Protein AF-0000000068831013 (afdb_homodimer)

Solvent-accessible surface area (backbone atoms only — not comparable to full-atom values): 20605 Å² total; per-residue (Å²): 135,84,78,77,73,76,76,76,79,76,69,78,77,66,58,75,92,45,46,72,70,74,62,56,80,63,68,77,68,45,76,40,86,40,34,40,36,39,38,31,43,48,71,79,37,81,75,42,73,43,89,50,93,79,41,22,42,30,34,41,30,43,29,66,25,42,36,36,45,38,85,78,47,40,35,32,33,47,61,70,19,39,34,55,31,40,29,36,31,76,77,42,89,83,55,27,48,25,29,40,41,37,34,44,36,38,35,35,38,77,84,71,47,60,34,39,37,38,37,39,35,33,36,42,53,52,53,72,50,48,51,40,46,59,49,42,49,38,87,84,55,82,71,81,69,66,54,54,83,62,40,45,33,42,31,43,37,41,39,42,51,84,52,81,46,83,77,52,34,62,45,51,75,42,44,26,43,29,28,43,38,76,56,60,54,27,43,35,33,41,30,20,34,62,82,135,83,78,78,72,78,76,76,78,76,69,78,74,66,57,74,91,47,46,71,70,76,62,55,79,64,69,79,69,42,78,40,86,41,33,38,35,40,37,31,45,48,70,79,36,81,75,42,71,42,89,50,93,80,42,22,43,30,33,42,29,43,30,66,25,41,36,35,45,38,86,78,48,39,37,32,34,46,60,71,19,37,35,53,32,39,29,37,31,76,78,41,90,84,56,28,49,26,28,40,41,36,34,44,36,38,35,36,36,78,86,72,47,60,34,39,38,39,36,39,36,34,37,42,53,52,54,73,49,48,52,40,47,58,48,40,49,37,88,85,56,82,72,82,68,66,55,54,82,62,40,46,32,42,32,43,35,41,37,43,52,86,51,81,46,83,77,51,34,62,45,51,74,42,44,27,44,28,28,42,38,76,56,58,56,27,43,36,33,43,32,20,36,63,82

Secondary structure (DSSP, 8-state):
---------------GGGHHHHHS--PPP-EEEEEEEEEEEPPPEEEEE-SSTT--EEEEEEEEEEEEEETTEEEEEEEEEEEEEEEPPTT-SSSTT-EEEEEEEEEEETTS-EEEEEEEEEEE--HHHHHHHHHHTSTT--SPPPPTTSSEEEEEEEEE----STTTGGGGG-EEEEEEEEETTEEEEEEEEE-/---------------GGGHHHHHS--PPP-EEEEEEEEEEEPPPEEEEE-SSTT--EEEEEEEEEEEEEETTEEEEEEEEEEEEEEEPPTT-SSSTT-EEEEEEEEEEETTS-EEEEEEEEEEE--HHHHHHHHHHTSTT--SPPPPTTSSEEEEEEEEE----STTTGGGGG-EEEEEEEEETTEEEEEEEEE-

Sequence (390 aa):
HHARHPRPRRIIRHSPAYKAALEIPIPVPRLTHSFRLVCDLEAVRSVGEGLHGDGGQFNWINFTGGHFEGSWGHGEIVAGGQDAQHIMPSTHPSFPLAAQLSTRYLLRTHDSHFIQVQTRGWRTGPPHILSALSSAAREGFEGEVPGPEEYKFRLCVEMETGSRSERYAWLNTSMWVGSGVRSGRQVIYDAYLIEHHARHPRPRRIIRHSPAYKAALEIPIPVPRLTHSFRLVCDLEAVRSVGEGLHGDGGQFNWINFTGGHFEGSWGHGEIVAGGQDAQHIMPSTHPSFPLAAQLSTRYLLRTHDSHFIQVQTRGWRTGPPHILSALSSAAREGFEGEVPGPEEYKFRLCVEMETGSRSERYAWLNTSMWVGSGVRSGRQVIYDAYLIE

pLDDT: mean 88.73, std 16.31, range [29.33, 98.88]

Radius of gyration: 22.78 Å; Cα contacts (8 Å, |Δi|>4): 949; chains: 2; bounding box: 80×64×56 Å

InterPro domains:
  IPR020915 Uncharacterised protein family UPF0311 [PTHR37315] (20-193)

Structure (mmCIF, N/CA/C/O backbone):
data_AF-0000000068831013-model_v1
#
loop_
_entity.id
_entity.type
_entity.pdbx_description
1 polymer 'FGENESH: predicted gene_15.169 protein'
#
loop_
_atom_site.group_PDB
_atom_site.id
_atom_site.type_symbol
_atom_site.label_atom_id
_atom_site.label_alt_id
_atom_site.label_comp_id
_atom_site.label_asym_id
_atom_site.label_entity_id
_atom_site.label_seq_id
_atom_site.pdbx_PDB_ins_code
_atom_site.Cartn_x
_atom_site.Cartn_y
_atom_site.Cartn_z
_atom_site.occupancy
_atom_site.B_iso_or_equiv
_atom_site.auth_seq_id
_atom_site.auth_comp_id
_atom_site.auth_asym_id
_atom_site.auth_atom_id
_atom_site.pdbx_PDB_model_num
ATOM 1 N N . HIS A 1 1 ? -47.094 6.172 -24.062 1 29.33 1 HIS A N 1
ATOM 2 C CA . HIS A 1 1 ? -45.719 6.535 -24.25 1 29.33 1 HIS A CA 1
ATOM 3 C C . HIS A 1 1 ? -45.188 7.398 -23.109 1 29.33 1 HIS A C 1
ATOM 5 O O . HIS A 1 1 ? -45.062 8.617 -23.25 1 29.33 1 HIS A O 1
ATOM 11 N N . HIS A 1 2 ? -45.5 6.996 -21.828 1 29.38 2 HIS A N 1
ATOM 12 C CA . HIS A 1 2 ? -45.188 7.777 -20.625 1 29.38 2 HIS A CA 1
ATOM 13 C C . HIS A 1 2 ? -43.688 7.875 -20.422 1 29.38 2 HIS A C 1
ATOM 15 O O . HIS A 1 2 ? -43 6.855 -20.328 1 29.38 2 HIS A O 1
ATOM 21 N N . ALA A 1 3 ? -43.031 8.992 -20.938 1 34.34 3 ALA A N 1
ATOM 22 C CA . ALA A 1 3 ? -41.656 9.414 -20.688 1 34.34 3 ALA A CA 1
ATOM 23 C C . ALA A 1 3 ? -41.312 9.352 -19.203 1 34.34 3 ALA A C 1
ATOM 25 O O . ALA A 1 3 ? -41.938 10.008 -18.391 1 34.34 3 ALA A O 1
ATOM 26 N N . ARG A 1 4 ? -40.719 8.117 -18.781 1 36.06 4 ARG A N 1
ATOM 27 C CA . ARG A 1 4 ? -40.25 7.945 -17.391 1 36.06 4 ARG A CA 1
ATOM 28 C C . ARG A 1 4 ? -39.344 9.086 -16.984 1 36.06 4 ARG A C 1
ATOM 30 O O . ARG A 1 4 ? -38.375 9.414 -17.688 1 36.06 4 ARG A O 1
ATOM 37 N N . HIS A 1 5 ? -39.781 10.062 -16.156 1 34.25 5 HIS A N 1
ATOM 38 C CA . HIS A 1 5 ? -39 11.172 -15.609 1 34.25 5 HIS A CA 1
ATOM 39 C C . HIS A 1 5 ? -37.75 10.664 -14.914 1 34.25 5 HIS A C 1
ATOM 41 O O . HIS A 1 5 ? -37.781 9.633 -14.234 1 34.25 5 HIS A O 1
ATOM 47 N N . PRO A 1 6 ? -36.531 10.945 -15.375 1 34.88 6 PRO A N 1
ATOM 48 C CA . PRO A 1 6 ? -35.312 10.523 -14.719 1 34.88 6 PRO A CA 1
ATOM 49 C C . PRO A 1 6 ? -35.281 10.859 -13.234 1 34.88 6 PRO A C 1
ATOM 51 O O . PRO A 1 6 ? -35.906 11.828 -12.805 1 34.88 6 PRO A O 1
ATOM 54 N N . ARG A 1 7 ? -35.344 9.836 -12.32 1 37.5 7 ARG A N 1
ATOM 55 C CA . ARG A 1 7 ? -35.281 10.07 -10.883 1 37.5 7 ARG A CA 1
ATOM 56 C C . ARG A 1 7 ? -34.25 11.133 -10.531 1 37.5 7 ARG A C 1
ATOM 58 O O . ARG A 1 7 ? -33.188 11.18 -11.125 1 37.5 7 ARG A O 1
ATOM 65 N N . PRO A 1 8 ? -34.594 12.172 -9.844 1 33.56 8 PRO A N 1
ATOM 66 C CA . PRO A 1 8 ? -33.688 13.25 -9.445 1 33.56 8 PRO A CA 1
ATOM 67 C C . PRO A 1 8 ? -32.406 12.727 -8.797 1 33.56 8 PRO A C 1
ATOM 69 O O . PRO A 1 8 ? -32.406 11.656 -8.18 1 33.56 8 PRO A O 1
ATOM 72 N N . ARG A 1 9 ? -31.234 13.07 -9.273 1 31.7 9 ARG A N 1
ATOM 73 C CA . ARG A 1 9 ? -29.906 12.867 -8.703 1 31.7 9 ARG A CA 1
ATOM 74 C C . ARG A 1 9 ? -29.891 13.211 -7.215 1 31.7 9 ARG A C 1
ATOM 76 O O . ARG A 1 9 ? -30.141 14.359 -6.836 1 31.7 9 ARG A O 1
ATOM 83 N N . ARG A 1 10 ? -30.328 12.297 -6.375 1 32.62 10 ARG A N 1
ATOM 84 C CA . ARG A 1 10 ? -30.188 1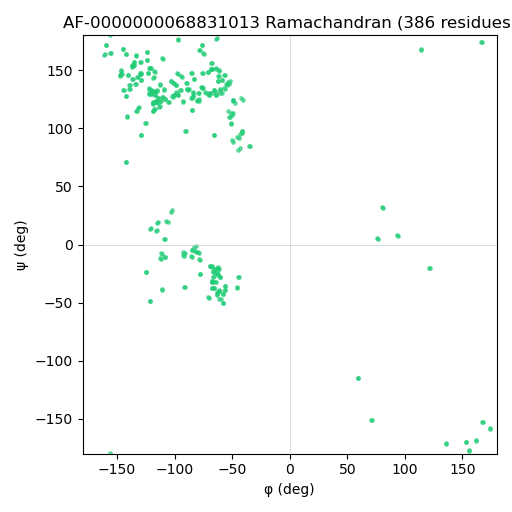2.602 -4.953 1 32.62 10 ARG A CA 1
ATOM 85 C C . ARG A 1 10 ? -28.844 13.242 -4.66 1 32.62 10 ARG A C 1
ATOM 87 O O . ARG A 1 10 ? -27.797 12.656 -4.949 1 32.62 10 ARG A O 1
ATOM 94 N N . ILE A 1 11 ? -28.734 14.477 -4.555 1 34.22 11 ILE A N 1
ATOM 95 C CA . ILE A 1 11 ? -27.594 15.281 -4.105 1 34.22 11 ILE A CA 1
ATOM 96 C C . ILE A 1 11 ? -26.969 14.641 -2.873 1 34.22 11 ILE A C 1
ATOM 98 O O . ILE A 1 11 ? -27.641 14.375 -1.881 1 34.22 11 ILE A O 1
ATOM 102 N N . ILE A 1 12 ? -25.953 13.844 -3.002 1 41.06 12 ILE A N 1
ATOM 103 C CA . ILE A 1 12 ? -25.156 13.461 -1.848 1 41.06 12 ILE A CA 1
ATOM 104 C C . ILE A 1 12 ? -25.062 14.633 -0.871 1 41.06 12 ILE A C 1
ATOM 106 O O . ILE A 1 12 ? -24.5 15.68 -1.196 1 41.06 12 ILE A O 1
ATOM 110 N N . ARG A 1 13 ? -25.984 14.805 -0.025 1 46.78 13 ARG A N 1
ATOM 111 C CA . ARG A 1 13 ? -25.953 15.859 0.981 1 46.78 13 ARG A CA 1
ATOM 112 C C . ARG A 1 13 ? -24.609 15.859 1.725 1 46.78 13 ARG A C 1
ATOM 114 O O . ARG A 1 13 ? -24.25 14.875 2.365 1 46.78 13 ARG A O 1
ATOM 121 N N . HIS A 1 14 ? -23.656 16.609 1.206 1 57.94 14 HIS A N 1
ATOM 122 C CA . HIS A 1 14 ? -22.438 16.938 1.928 1 57.94 14 HIS A CA 1
ATOM 123 C C . HIS A 1 14 ? -22.75 17.453 3.334 1 57.94 14 HIS A C 1
ATOM 125 O O . HIS A 1 14 ? -23.766 18.109 3.555 1 57.94 14 HIS A O 1
ATOM 131 N N . SER A 1 15 ? -22.156 16.75 4.289 1 66.88 15 SER A N 1
ATOM 132 C CA . SER A 1 15 ? -22.25 17.359 5.613 1 66.88 15 SER A CA 1
ATOM 133 C C . SER A 1 15 ? -21.781 18.812 5.586 1 66.88 15 SER A C 1
ATOM 135 O O . SER A 1 15 ? -20.641 19.094 5.18 1 66.88 15 SER A O 1
ATOM 137 N N . PRO A 1 16 ? -22.609 19.75 5.723 1 71.88 16 PRO A N 1
ATOM 138 C CA . PRO A 1 16 ? -22.234 21.172 5.672 1 71.88 16 PRO A CA 1
ATOM 139 C C . PRO A 1 16 ? -20.969 21.469 6.469 1 71.88 16 PRO A C 1
ATOM 141 O O . PRO A 1 16 ? -20.188 22.344 6.082 1 71.88 16 PRO A O 1
ATOM 144 N N . ALA A 1 17 ? -20.766 20.688 7.445 1 81.06 17 ALA A N 1
ATOM 145 C CA . ALA A 1 17 ? -19.641 20.953 8.344 1 81.06 17 ALA A CA 1
ATOM 146 C C . ALA A 1 17 ? -18.312 20.703 7.645 1 81.06 17 ALA A C 1
ATOM 148 O O . ALA A 1 17 ? -17.281 21.297 7.992 1 81.06 17 ALA A O 1
ATOM 149 N N . TYR A 1 18 ? -18.359 19.953 6.543 1 88.81 18 TYR A N 1
ATOM 150 C CA . TYR A 1 18 ? -17.109 19.547 5.918 1 88.81 18 TYR A CA 1
ATOM 151 C C . TYR A 1 18 ? -17.031 20.047 4.477 1 88.81 18 TYR A C 1
ATOM 153 O O . TYR A 1 18 ? -16.172 19.609 3.711 1 88.81 18 TYR A O 1
ATOM 161 N N . LYS A 1 19 ? -17.859 20.906 4.121 1 86.06 19 LYS A N 1
ATOM 162 C CA . LYS A 1 19 ? -17.969 21.344 2.73 1 86.06 19 LYS A CA 1
ATOM 163 C C . LYS A 1 19 ? -16.656 21.906 2.225 1 86.06 19 LYS A C 1
ATOM 165 O O . LYS A 1 19 ? -16.188 21.547 1.142 1 86.06 19 LYS A O 1
ATOM 170 N N . ALA A 1 20 ? -16.078 22.828 2.988 1 85.19 20 ALA A N 1
ATOM 171 C CA . ALA A 1 20 ? -14.828 23.453 2.572 1 85.19 20 ALA A CA 1
ATOM 172 C C . ALA A 1 20 ? -13.734 22.391 2.361 1 85.19 20 ALA A C 1
ATOM 174 O O . ALA A 1 20 ? -12.977 22.469 1.391 1 85.19 20 ALA A O 1
ATOM 175 N N . ALA A 1 21 ? -13.656 21.453 3.234 1 86.19 21 ALA A N 1
ATOM 176 C CA . ALA A 1 21 ? -12.656 20.391 3.156 1 86.19 21 ALA A CA 1
ATOM 177 C C . ALA A 1 21 ? -12.883 19.516 1.924 1 86.19 21 ALA A C 1
ATOM 179 O O . ALA A 1 21 ? -11.93 19.062 1.293 1 86.19 21 ALA A O 1
ATOM 180 N N . LEU A 1 22 ? -14.062 19.344 1.521 1 87.19 22 LEU A N 1
ATOM 181 C CA . LEU A 1 22 ? -14.406 18.469 0.416 1 87.19 22 LEU A CA 1
ATOM 182 C C . LEU A 1 22 ? -14.125 19.125 -0.926 1 87.19 22 LEU A C 1
ATOM 184 O O . LEU A 1 22 ? -14.117 18.469 -1.966 1 87.19 22 LEU A O 1
ATOM 188 N N . GLU A 1 23 ? -13.773 20.406 -0.874 1 88.19 23 GLU A N 1
ATOM 189 C CA . GLU A 1 23 ? -13.555 21.141 -2.119 1 88.19 23 GLU A CA 1
ATOM 190 C C . GLU A 1 23 ? -12.078 21.484 -2.307 1 88.19 23 GLU A C 1
ATOM 192 O O . GLU A 1 23 ? -11.695 22.031 -3.342 1 88.19 23 GLU A O 1
ATOM 197 N N . ILE A 1 24 ? -11.352 21.25 -1.35 1 89.44 24 ILE A N 1
ATOM 198 C CA . ILE A 1 24 ? -9.922 21.531 -1.454 1 89.44 24 ILE A CA 1
ATOM 199 C C . ILE A 1 24 ? -9.32 20.734 -2.602 1 89.44 24 ILE A C 1
ATOM 201 O O . ILE A 1 24 ? -9.57 19.531 -2.721 1 89.44 24 ILE A O 1
ATOM 205 N N . PRO A 1 25 ? -8.586 21.422 -3.451 1 93.06 25 PRO A N 1
ATOM 206 C CA . PRO A 1 25 ? -7.93 20.656 -4.516 1 93.06 25 PRO A CA 1
ATOM 207 C C . PRO A 1 25 ? -6.801 19.781 -3.996 1 93.06 25 PRO A C 1
ATOM 209 O O . PRO A 1 25 ? -5.938 20.25 -3.248 1 93.06 25 PRO A O 1
ATOM 212 N N . ILE A 1 26 ? -6.816 18.578 -4.332 1 96.06 26 ILE A N 1
ATOM 213 C CA . ILE A 1 26 ? -5.785 17.625 -3.955 1 96.06 26 ILE A CA 1
ATOM 214 C C . ILE A 1 26 ? -5.137 17.047 -5.207 1 96.06 26 ILE A C 1
ATOM 216 O O . ILE A 1 26 ? -5.836 16.609 -6.129 1 96.06 26 ILE A O 1
ATOM 220 N N . PRO A 1 27 ? -3.828 17.047 -5.297 1 96.81 27 PRO A N 1
ATOM 221 C CA . PRO A 1 27 ? -3.158 16.5 -6.477 1 96.81 27 PRO A CA 1
ATOM 222 C C . PRO A 1 27 ? -3.574 15.055 -6.766 1 96.81 27 PRO A C 1
ATOM 224 O O . PRO A 1 27 ? -3.697 14.25 -5.84 1 96.81 27 PRO A O 1
ATOM 227 N N . VAL A 1 28 ? -3.795 14.742 -8 1 97.62 28 VAL A N 1
ATOM 228 C CA . VAL A 1 28 ? -4.109 13.375 -8.414 1 97.62 28 VAL A CA 1
ATOM 229 C C . VAL A 1 28 ? -2.824 12.562 -8.516 1 97.62 28 VAL A C 1
ATOM 231 O O . VAL A 1 28 ? -1.893 12.945 -9.227 1 97.62 28 VAL A O 1
ATOM 234 N N . PRO A 1 29 ? -2.783 11.484 -7.805 1 98 29 PRO A N 1
ATOM 235 C CA . PRO A 1 29 ? -1.562 10.68 -7.918 1 98 29 PRO A CA 1
ATOM 236 C C . PRO A 1 29 ? -1.402 10.039 -9.297 1 98 29 PRO A C 1
ATOM 238 O O . PRO A 1 29 ? -2.396 9.742 -9.961 1 98 29 PRO A O 1
ATOM 241 N N . ARG A 1 30 ? -0.158 9.844 -9.656 1 97.5 30 ARG A N 1
ATOM 242 C CA . ARG A 1 30 ? 0.182 9.172 -10.906 1 97.5 30 ARG A CA 1
ATOM 243 C C . ARG A 1 30 ? 1.035 7.934 -10.648 1 97.5 30 ARG A C 1
ATOM 245 O O . ARG A 1 30 ? 1.743 7.859 -9.648 1 97.5 30 ARG A O 1
ATOM 252 N N . LEU A 1 31 ? 0.862 7.02 -11.578 1 98.38 31 LEU A N 1
ATOM 253 C CA . LEU A 1 31 ? 1.692 5.82 -11.555 1 98.38 31 LEU A CA 1
ATOM 254 C C . LEU A 1 31 ? 2.711 5.84 -12.695 1 98.38 31 LEU A C 1
ATOM 256 O O . LEU A 1 31 ? 2.342 5.996 -13.859 1 98.38 31 LEU A O 1
ATOM 260 N N . THR A 1 32 ? 3.969 5.691 -12.344 1 98.12 32 THR A N 1
ATOM 261 C CA . THR A 1 32 ? 5.035 5.621 -13.336 1 98.12 32 THR A CA 1
ATOM 262 C C . THR A 1 32 ? 5.812 4.316 -13.203 1 98.12 32 THR A C 1
ATOM 264 O O . THR A 1 32 ? 6.254 3.955 -12.109 1 98.12 32 THR A O 1
ATOM 267 N N . HIS A 1 33 ? 5.961 3.625 -14.367 1 98 33 HIS A N 1
ATOM 268 C CA . HIS A 1 33 ? 6.703 2.373 -14.305 1 98 33 HIS A CA 1
ATOM 269 C C . HIS A 1 33 ? 8.102 2.586 -13.719 1 98 33 HIS A C 1
ATOM 271 O O . HIS A 1 33 ? 8.805 3.51 -14.125 1 98 33 HIS A O 1
ATOM 277 N N . SER A 1 34 ? 8.445 1.737 -12.836 1 98.19 34 SER A N 1
ATOM 278 C CA . SER A 1 34 ? 9.695 1.907 -12.102 1 98.19 34 SER A CA 1
ATOM 279 C C . SER A 1 34 ? 10.609 0.705 -12.297 1 98.19 34 SER A C 1
ATOM 281 O O . SER A 1 34 ? 11.797 0.864 -12.602 1 98.19 34 SER A O 1
ATOM 283 N N . PHE A 1 35 ? 10.07 -0.491 -12.117 1 97.75 35 PHE A N 1
ATOM 284 C CA . PHE A 1 35 ? 10.891 -1.684 -12.305 1 97.75 35 PHE A CA 1
ATOM 285 C C . PHE A 1 35 ? 10.016 -2.912 -12.516 1 97.75 35 PHE A C 1
ATOM 287 O O . PHE A 1 35 ? 8.812 -2.877 -12.25 1 97.75 35 PHE A O 1
ATOM 294 N N . ARG A 1 36 ? 10.648 -3.969 -13.031 1 97.69 36 ARG A N 1
ATOM 295 C CA . ARG A 1 36 ? 10.094 -5.32 -13.102 1 97.69 36 ARG A CA 1
ATOM 296 C C . ARG A 1 36 ? 10.945 -6.297 -12.297 1 97.69 36 ARG A C 1
ATOM 298 O O . ARG A 1 36 ? 12.172 -6.207 -12.297 1 97.69 36 ARG A O 1
ATOM 305 N N . LEU A 1 37 ? 10.227 -7.168 -11.711 1 97.69 37 LEU A N 1
ATOM 306 C CA . LEU A 1 37 ? 10.883 -8.164 -10.867 1 97.69 37 LEU A CA 1
ATOM 307 C C . LEU A 1 37 ? 10.352 -9.562 -11.164 1 97.69 37 LEU A C 1
ATOM 309 O O . LEU A 1 37 ? 9.148 -9.742 -11.375 1 97.69 37 LEU A O 1
ATOM 313 N N . VAL A 1 38 ? 11.312 -10.539 -11.203 1 97.62 38 VAL A N 1
ATOM 314 C CA . VAL A 1 38 ? 10.992 -11.961 -11.289 1 97.62 38 VAL A CA 1
ATOM 315 C C . VAL A 1 38 ? 11.477 -12.672 -10.031 1 97.62 38 VAL A C 1
ATOM 317 O O . VAL A 1 38 ? 12.672 -12.641 -9.711 1 97.62 38 VAL A O 1
ATOM 320 N N . CYS A 1 39 ? 10.586 -13.312 -9.398 1 97.44 39 CYS A N 1
ATOM 321 C CA . CYS A 1 39 ? 10.898 -14.023 -8.164 1 97.44 39 CYS A CA 1
ATOM 322 C C . CYS A 1 39 ? 10.742 -15.523 -8.336 1 97.44 39 CYS A C 1
ATOM 324 O O . CYS A 1 39 ? 9.68 -16 -8.758 1 97.44 39 CYS A O 1
ATOM 326 N N . ASP A 1 40 ? 11.766 -16.266 -8.023 1 96.12 40 ASP A N 1
ATOM 327 C CA . ASP A 1 40 ? 11.734 -17.734 -8.047 1 96.12 40 ASP A CA 1
ATOM 328 C C . ASP A 1 40 ? 11.258 -18.297 -6.711 1 96.12 40 ASP A C 1
ATOM 330 O O . ASP A 1 40 ? 11.758 -17.906 -5.652 1 96.12 40 ASP A O 1
ATOM 334 N N . LEU A 1 41 ? 10.344 -19.234 -6.836 1 94.88 41 LEU A N 1
ATOM 335 C CA . LEU A 1 41 ? 9.672 -19.719 -5.637 1 94.88 41 LEU A CA 1
ATOM 336 C C . LEU A 1 41 ? 9.961 -21.188 -5.406 1 94.88 41 LEU A C 1
ATOM 338 O O . LEU A 1 41 ? 10.078 -21.969 -6.363 1 94.88 41 LEU A O 1
ATOM 342 N N . GLU A 1 42 ? 9.992 -21.578 -4.16 1 92.88 42 GLU A N 1
ATOM 343 C CA . GLU A 1 42 ? 9.852 -22.984 -3.791 1 92.88 42 GLU A CA 1
ATOM 344 C C . GLU A 1 42 ? 8.398 -23.438 -3.895 1 92.88 42 GLU A C 1
ATOM 346 O O . GLU A 1 42 ? 7.504 -22.625 -4.113 1 92.88 42 GLU A O 1
ATOM 351 N N . ALA A 1 43 ? 8.242 -24.734 -3.748 1 89.5 43 ALA A N 1
ATOM 352 C CA . ALA A 1 43 ? 6.887 -25.266 -3.684 1 89.5 43 ALA A CA 1
ATOM 353 C C . ALA A 1 43 ? 6.133 -24.703 -2.484 1 89.5 43 ALA A C 1
ATOM 355 O O . ALA A 1 43 ? 6.719 -24.453 -1.429 1 89.5 43 ALA A O 1
ATOM 356 N N . VAL A 1 44 ? 4.863 -24.578 -2.625 1 89.75 44 VAL A N 1
ATOM 357 C CA . VAL A 1 44 ? 4 -24.094 -1.561 1 89.75 44 VAL A CA 1
ATOM 358 C C . VAL A 1 44 ? 4.012 -25.062 -0.386 1 89.75 44 VAL A C 1
ATOM 360 O O . VAL A 1 44 ? 3.893 -26.281 -0.577 1 89.75 44 VAL A O 1
ATOM 363 N N . ARG A 1 45 ? 4.203 -24.547 0.736 1 90.5 45 ARG A N 1
ATOM 364 C CA . ARG A 1 45 ? 4.047 -25.312 1.969 1 90.5 45 ARG A CA 1
ATOM 365 C C . ARG A 1 45 ? 2.762 -24.922 2.693 1 90.5 45 ARG A C 1
ATOM 367 O O . ARG A 1 45 ? 2.6 -23.766 3.109 1 90.5 45 ARG A O 1
ATOM 374 N N . SER A 1 46 ? 1.968 -25.906 2.906 1 90.69 46 SER A N 1
ATOM 375 C CA . SER A 1 46 ? 0.734 -25.656 3.65 1 90.69 46 SER A CA 1
ATOM 376 C C . SER A 1 46 ? 1 -25.578 5.148 1 90.69 46 SER A C 1
ATOM 378 O O . SER A 1 46 ? 1.584 -26.5 5.734 1 90.69 46 SER A O 1
ATOM 380 N N . VAL A 1 47 ? 0.622 -24.531 5.812 1 89.5 47 VAL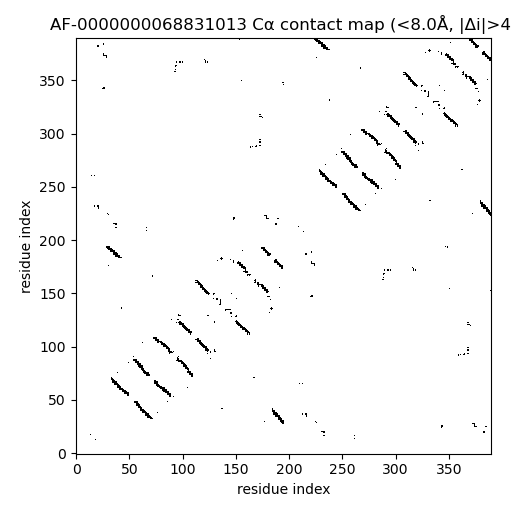 A N 1
ATOM 381 C CA . VAL A 1 47 ? 0.757 -24.359 7.258 1 89.5 47 VAL A CA 1
ATOM 382 C C . VAL A 1 47 ? -0.514 -24.844 7.953 1 89.5 47 VAL A C 1
ATOM 384 O O . VAL A 1 47 ? -0.454 -25.406 9.055 1 89.5 47 VAL A O 1
ATOM 387 N N . GLY A 1 48 ? -1.674 -24.625 7.355 1 88.19 48 GLY A N 1
ATOM 388 C CA . GLY A 1 48 ? -2.941 -25.078 7.898 1 88.19 48 GLY A CA 1
ATOM 389 C C . GLY A 1 48 ? -4.031 -24.031 7.84 1 88.19 48 GLY A C 1
ATOM 390 O O . GLY A 1 48 ? -3.896 -23.031 7.137 1 88.19 48 GLY A O 1
ATOM 391 N N . GLU A 1 49 ? -5.184 -24.344 8.508 1 83.25 49 GLU A N 1
ATOM 392 C CA . GLU A 1 49 ? -6.324 -23.438 8.516 1 83.25 49 GLU A CA 1
ATOM 393 C C . GLU A 1 49 ? -6.117 -22.312 9.523 1 83.25 49 GLU A C 1
ATOM 395 O O . GLU A 1 49 ? -5.594 -22.531 10.617 1 83.25 49 GLU A O 1
ATOM 400 N N . GLY A 1 50 ? -6.352 -21.141 9 1 70.94 50 GLY A N 1
ATOM 401 C CA . GLY A 1 50 ? -6.207 -19.969 9.859 1 70.94 50 GLY A CA 1
ATOM 402 C C . GLY A 1 50 ? -7.262 -19.891 10.945 1 70.94 50 GLY A C 1
ATOM 403 O O . GLY A 1 50 ? -8.312 -20.531 10.852 1 70.94 50 GLY A O 1
ATOM 404 N N . LEU A 1 51 ? -6.887 -19.188 11.969 1 65.19 51 LEU A N 1
ATOM 405 C CA . LEU A 1 51 ? -7.727 -18.984 13.148 1 65.19 51 LEU A CA 1
ATOM 406 C C . LEU A 1 51 ? -8.742 -17.875 12.914 1 65.19 51 LEU A C 1
ATOM 408 O O . LEU A 1 51 ? -9.625 -17.656 13.742 1 65.19 51 LEU A O 1
ATOM 412 N N . HIS A 1 52 ? -8.625 -17.328 11.727 1 65.94 52 HIS A N 1
ATOM 413 C CA . HIS A 1 52 ? -9.5 -16.172 11.508 1 65.94 52 HIS A CA 1
ATOM 414 C C . HIS A 1 52 ? -10.938 -16.625 11.25 1 65.94 52 HIS A C 1
ATOM 416 O O . HIS A 1 52 ? -11.18 -17.766 10.859 1 65.94 52 HIS A O 1
ATOM 422 N N . GLY A 1 53 ? -11.867 -15.867 11.648 1 64.25 53 GLY A N 1
ATOM 423 C CA . GLY A 1 53 ? -13.289 -16.172 11.57 1 64.25 53 GLY A CA 1
ATOM 424 C C . GLY A 1 53 ? -13.711 -16.734 10.227 1 64.25 53 GLY A C 1
ATOM 425 O O . GLY A 1 53 ? -14.57 -17.609 10.148 1 64.25 53 GLY A O 1
ATOM 426 N N . ASP A 1 54 ? -13.094 -16.188 9.156 1 66.94 54 ASP A N 1
ATOM 427 C CA . ASP A 1 54 ? -13.508 -16.672 7.844 1 66.94 54 ASP A CA 1
ATOM 428 C C . ASP A 1 54 ? -12.805 -17.969 7.492 1 66.94 54 ASP A C 1
ATOM 430 O O . ASP A 1 54 ? -13.164 -18.641 6.516 1 66.94 54 ASP A O 1
ATOM 434 N N . GLY A 1 55 ? -11.922 -18.312 8.352 1 81.31 55 GLY A N 1
ATOM 435 C CA . GLY A 1 55 ? -11.117 -19.469 8.008 1 81.31 55 GLY A CA 1
ATOM 436 C C . GLY A 1 55 ? -10.125 -19.219 6.898 1 81.31 55 GLY A C 1
ATOM 437 O O . GLY A 1 55 ? -9.508 -18.141 6.848 1 81.31 55 GLY A O 1
ATOM 438 N N . GLY A 1 56 ? -9.82 -20.203 6.195 1 86.69 56 GLY A N 1
ATOM 439 C CA . GLY A 1 56 ? -8.914 -20.078 5.066 1 86.69 56 GLY A CA 1
ATOM 440 C C . GLY A 1 56 ? -7.613 -20.828 5.258 1 86.69 56 GLY A C 1
ATOM 441 O O . GLY A 1 56 ? -7.359 -21.375 6.336 1 86.69 56 GLY A O 1
ATOM 442 N N . GLN A 1 57 ? -6.926 -20.938 4.23 1 91.19 57 GLN A N 1
ATOM 443 C CA . GLN A 1 57 ? -5.676 -21.688 4.191 1 91.19 57 GLN A CA 1
ATOM 444 C C . GLN A 1 57 ? -4.469 -20.75 4.238 1 91.19 57 GLN A C 1
ATOM 446 O O . GLN A 1 57 ? -4.379 -19.812 3.455 1 91.19 57 GLN A O 1
ATOM 451 N N . PHE A 1 58 ? -3.578 -21.078 5.203 1 92.44 58 PHE A N 1
ATOM 452 C CA . PHE A 1 58 ? -2.316 -20.344 5.254 1 92.44 58 PHE A CA 1
ATOM 453 C C . PHE A 1 58 ? -1.202 -21.141 4.586 1 92.44 58 PHE A C 1
ATOM 455 O O . PHE A 1 58 ? -1.047 -22.328 4.84 1 92.44 58 PHE A O 1
ATOM 462 N N . ASN A 1 59 ? -0.516 -20.438 3.725 1 92.06 59 ASN A N 1
ATOM 463 C CA . ASN A 1 59 ? 0.619 -21.031 3.023 1 92.06 59 ASN A CA 1
ATOM 464 C C . ASN A 1 59 ? 1.897 -20.234 3.252 1 92.06 59 ASN A C 1
ATOM 466 O O . ASN A 1 59 ? 1.844 -19.016 3.469 1 92.06 59 ASN A O 1
ATOM 470 N N . TRP A 1 60 ? 2.961 -20.969 3.268 1 93.62 60 TRP A N 1
ATOM 471 C CA . TRP A 1 60 ? 4.297 -20.391 3.322 1 93.62 60 TRP A CA 1
ATOM 472 C C . TRP A 1 60 ? 5.09 -20.734 2.064 1 93.62 60 TRP A C 1
ATOM 474 O O . TRP A 1 60 ? 5.168 -21.891 1.666 1 93.62 60 TRP A O 1
ATOM 484 N N . ILE A 1 61 ? 5.672 -19.75 1.403 1 94.12 61 ILE A N 1
ATOM 485 C CA . ILE A 1 61 ? 6.426 -19.953 0.171 1 94.12 61 ILE A CA 1
ATOM 486 C C . ILE A 1 61 ? 7.781 -19.25 0.273 1 94.12 61 ILE A C 1
ATOM 488 O O . ILE A 1 61 ? 7.852 -18.031 0.341 1 94.12 61 ILE A O 1
ATOM 492 N N . ASN A 1 62 ? 8.82 -20 0.2 1 95.94 62 ASN A N 1
ATOM 493 C CA . ASN A 1 62 ? 10.172 -19.438 0.234 1 95.94 62 ASN A CA 1
ATOM 494 C C . ASN A 1 62 ? 10.609 -18.953 -1.146 1 95.94 62 ASN A C 1
ATOM 496 O O . ASN A 1 62 ? 10.328 -19.609 -2.154 1 95.94 62 ASN A O 1
ATOM 500 N N . PHE A 1 63 ? 11.289 -17.906 -1.113 1 96.62 63 PHE A N 1
ATOM 501 C CA . PHE A 1 63 ? 11.93 -17.438 -2.334 1 96.62 63 PHE A CA 1
ATOM 502 C C . PHE A 1 63 ? 13.328 -18.016 -2.471 1 96.62 63 PHE A C 1
ATOM 504 O O . PHE A 1 63 ? 14.086 -18.062 -1.501 1 96.62 63 PHE A O 1
ATOM 511 N N . THR A 1 64 ? 13.742 -18.422 -3.65 1 97 64 THR A N 1
ATOM 512 C CA . THR A 1 64 ? 15.039 -19.062 -3.865 1 97 64 THR A CA 1
ATOM 513 C C . THR A 1 64 ? 15.953 -18.156 -4.688 1 97 64 THR A C 1
ATOM 515 O O . THR A 1 64 ? 17.141 -18.438 -4.828 1 97 64 THR A O 1
ATOM 518 N N . GLY A 1 65 ? 15.461 -17.172 -5.25 1 97.25 65 GLY A N 1
ATOM 519 C CA . GLY A 1 65 ? 16.203 -16.25 -6.086 1 97.25 65 GLY A CA 1
ATOM 520 C C . GLY A 1 65 ? 15.32 -15.414 -6.988 1 97.25 65 GLY A C 1
ATOM 521 O O . GLY A 1 65 ? 14.109 -15.328 -6.777 1 97.25 65 GLY A O 1
ATOM 522 N N . GLY A 1 66 ? 16 -14.727 -7.938 1 97.38 66 GLY A N 1
ATOM 523 C CA . GLY A 1 66 ? 15.297 -13.898 -8.898 1 97.38 66 GLY A CA 1
ATOM 524 C C . GLY A 1 66 ? 16.141 -12.75 -9.438 1 97.38 66 GLY A C 1
ATOM 525 O O . GLY A 1 66 ? 17.359 -12.719 -9.227 1 97.38 66 GLY A O 1
ATOM 526 N N . HIS A 1 67 ? 15.359 -11.969 -10.109 1 97.62 67 HIS A N 1
ATOM 527 C CA . HIS A 1 67 ? 15.992 -10.859 -10.812 1 97.62 67 HIS A CA 1
ATOM 528 C C . HIS A 1 67 ? 15.078 -9.641 -10.859 1 97.62 67 HIS A C 1
ATOM 530 O O . HIS A 1 67 ? 13.859 -9.773 -10.883 1 97.62 67 HIS A O 1
ATOM 536 N N . PHE A 1 68 ? 15.695 -8.477 -10.789 1 98 68 PHE A N 1
ATOM 537 C CA . PHE A 1 68 ? 14.922 -7.266 -11.039 1 98 68 PHE A CA 1
ATOM 538 C C . PHE A 1 68 ? 15.695 -6.301 -11.938 1 98 68 PHE A C 1
ATOM 540 O O . PHE A 1 68 ? 16.938 -6.301 -11.93 1 98 68 PHE A O 1
ATOM 547 N N . GLU A 1 69 ? 14.961 -5.488 -12.641 1 96.5 69 GLU A N 1
ATOM 548 C CA . GLU A 1 69 ? 15.477 -4.414 -13.484 1 96.5 69 GLU A CA 1
ATOM 549 C C . GLU A 1 69 ? 14.555 -3.201 -13.469 1 96.5 69 GLU A C 1
ATOM 551 O O . GLU A 1 69 ? 13.344 -3.336 -13.633 1 96.5 69 GLU A O 1
ATOM 556 N N . GLY A 1 70 ? 15.172 -2.045 -13.297 1 94.06 70 GLY A N 1
ATOM 557 C CA . GLY A 1 70 ? 14.391 -0.82 -13.273 1 94.06 70 GLY A CA 1
ATOM 558 C C . GLY A 1 70 ? 15.195 0.411 -13.641 1 94.06 70 GLY A C 1
ATOM 559 O O . GLY A 1 70 ? 16.375 0.308 -13.969 1 94.06 70 GLY A O 1
ATOM 560 N N . SER A 1 71 ? 14.547 1.562 -13.633 1 91.81 71 SER A N 1
ATOM 561 C CA . SER A 1 71 ? 15.141 2.84 -14.016 1 91.81 71 SER A CA 1
ATOM 562 C C . SER A 1 71 ? 16.25 3.248 -13.047 1 91.81 71 SER A C 1
ATOM 564 O O . SER A 1 71 ? 17.172 3.971 -13.422 1 91.81 71 SER A O 1
ATOM 566 N N . TRP A 1 72 ? 16.234 2.715 -11.875 1 94.88 72 TRP A N 1
ATOM 567 C CA . TRP A 1 72 ? 17.156 3.17 -10.844 1 94.88 72 TRP A CA 1
ATOM 568 C C . TRP A 1 72 ? 18.234 2.121 -10.578 1 94.88 72 TRP A C 1
ATOM 570 O O . TRP A 1 72 ? 19.188 2.379 -9.852 1 94.88 72 TRP A O 1
ATOM 580 N N . GLY A 1 73 ? 17.984 0.883 -11.172 1 94.75 73 GLY A N 1
ATOM 581 C CA . GLY A 1 73 ? 18.969 -0.158 -10.93 1 94.75 73 GLY A CA 1
ATOM 582 C C . GLY A 1 73 ? 18.484 -1.541 -11.32 1 94.75 73 GLY A C 1
ATOM 583 O O . GLY A 1 73 ? 17.344 -1.702 -11.773 1 94.75 73 GLY A O 1
ATOM 584 N N . HIS A 1 74 ? 19.453 -2.516 -11.203 1 97.12 74 HIS A N 1
ATOM 585 C CA . HIS A 1 74 ? 19.172 -3.928 -11.438 1 97.12 74 HIS A CA 1
ATOM 586 C C . HIS A 1 74 ? 19.938 -4.812 -10.461 1 97.12 74 HIS A C 1
ATOM 588 O O . HIS A 1 74 ? 20.828 -4.336 -9.75 1 97.12 74 HIS A O 1
ATOM 594 N N . GLY A 1 75 ? 19.484 -6.035 -10.406 1 97.62 75 GLY A N 1
ATOM 595 C CA . GLY A 1 75 ? 20.141 -6.961 -9.508 1 97.62 75 GLY A CA 1
ATOM 596 C C . GLY A 1 75 ? 19.359 -8.242 -9.289 1 97.62 75 GLY A C 1
ATOM 597 O O . GLY A 1 75 ? 18.703 -8.734 -10.203 1 97.62 75 GLY A O 1
ATOM 598 N N . GLU A 1 76 ? 19.625 -8.789 -8.117 1 97.94 76 GLU A N 1
ATOM 599 C CA . GLU A 1 76 ? 19.031 -10.102 -7.852 1 97.94 76 GLU A CA 1
ATOM 600 C C . GLU A 1 76 ? 18.203 -10.078 -6.574 1 97.94 76 GLU A C 1
ATOM 602 O O . GLU A 1 76 ? 18.312 -9.164 -5.762 1 97.94 76 GLU A O 1
ATOM 607 N N . ILE A 1 77 ? 17.297 -11.039 -6.473 1 98.06 77 ILE A N 1
ATOM 608 C CA . ILE A 1 77 ? 16.672 -11.375 -5.203 1 98.06 77 ILE A CA 1
ATOM 609 C C . ILE A 1 77 ? 17.547 -12.359 -4.43 1 98.06 77 ILE A C 1
ATOM 611 O O . ILE A 1 77 ? 17.906 -13.414 -4.953 1 98.06 77 ILE A O 1
ATOM 615 N N . VAL A 1 78 ? 17.859 -12.031 -3.232 1 97.75 78 VAL A N 1
ATOM 616 C CA . VAL A 1 78 ? 18.625 -12.914 -2.359 1 97.75 78 VAL A CA 1
ATOM 617 C C . VAL A 1 78 ? 17.734 -14.016 -1.818 1 97.75 78 VAL A C 1
ATOM 619 O O . VAL A 1 78 ? 16.625 -13.75 -1.355 1 97.75 78 VAL A O 1
ATOM 622 N N . ALA A 1 79 ? 18.234 -15.195 -1.838 1 96.94 79 ALA A N 1
ATOM 623 C CA . ALA A 1 79 ? 17.438 -16.312 -1.315 1 96.94 79 ALA A CA 1
ATOM 624 C C . ALA A 1 79 ? 17.125 -16.109 0.162 1 96.94 79 ALA A C 1
ATOM 626 O O . ALA A 1 79 ? 17.938 -15.586 0.918 1 96.94 79 ALA A O 1
ATOM 627 N N . GLY A 1 80 ? 15.883 -16.578 0.5 1 94.94 80 GLY A N 1
ATOM 628 C CA . GLY A 1 80 ? 15.547 -16.562 1.916 1 94.94 80 GLY A CA 1
ATOM 629 C C . GLY A 1 80 ? 14.305 -15.75 2.223 1 94.94 80 GLY A C 1
ATOM 630 O O . GLY A 1 80 ? 13.711 -15.891 3.293 1 94.94 80 GLY A O 1
ATOM 631 N N . GLY A 1 81 ? 13.844 -14.828 1.396 1 96.25 81 GLY A N 1
ATOM 632 C CA . GLY A 1 81 ? 12.562 -14.164 1.582 1 96.25 81 GLY A CA 1
ATOM 633 C C . GLY A 1 81 ? 11.383 -15.109 1.5 1 96.25 81 GLY A C 1
ATOM 634 O O . GLY A 1 81 ? 11.555 -16.312 1.254 1 96.25 81 GLY A O 1
ATOM 635 N N . GLN A 1 82 ? 10.195 -14.5 1.731 1 96.56 82 GLN A N 1
ATOM 636 C CA . GLN A 1 82 ? 9.047 -15.398 1.763 1 96.56 82 GLN A CA 1
ATOM 637 C C . GLN A 1 82 ? 7.758 -14.656 1.437 1 96.56 82 GLN A C 1
ATOM 639 O O . GLN A 1 82 ? 7.73 -13.422 1.442 1 96.56 82 GLN A O 1
ATOM 644 N N . ASP A 1 83 ? 6.77 -15.445 1.144 1 96.81 83 ASP A N 1
ATOM 645 C CA . ASP A 1 83 ? 5.367 -15.039 1.081 1 96.81 83 ASP A CA 1
ATOM 646 C C . ASP A 1 83 ? 4.535 -15.781 2.127 1 96.81 83 ASP A C 1
ATOM 648 O O . ASP A 1 83 ? 4.457 -17.016 2.107 1 96.81 83 ASP A O 1
ATOM 652 N N . ALA A 1 84 ? 3.998 -15.023 3.041 1 95.44 84 ALA A N 1
ATOM 653 C CA . ALA A 1 84 ? 2.963 -15.547 3.93 1 95.44 84 ALA A CA 1
ATOM 654 C C . ALA A 1 84 ? 1.572 -15.328 3.336 1 95.44 84 ALA A C 1
ATOM 656 O O . ALA A 1 84 ? 0.959 -14.281 3.543 1 95.44 84 ALA A O 1
ATOM 657 N N . GLN A 1 85 ? 1.079 -16.359 2.723 1 94.19 85 GLN A N 1
ATOM 658 C CA . GLN A 1 85 ? -0.139 -16.266 1.927 1 94.19 85 GLN A CA 1
ATOM 659 C C . GLN A 1 85 ? -1.35 -16.75 2.713 1 94.19 85 GLN A C 1
ATOM 661 O O . GLN A 1 85 ? -1.263 -17.75 3.434 1 94.19 85 GLN A O 1
ATOM 666 N N . HIS A 1 86 ? -2.426 -16.031 2.605 1 94.75 86 HIS A N 1
ATOM 667 C CA . HIS A 1 86 ? -3.711 -16.438 3.15 1 94.75 86 HIS A CA 1
ATOM 668 C C . HIS A 1 86 ? -4.758 -16.578 2.049 1 94.75 86 HIS A C 1
ATOM 670 O O . HIS A 1 86 ? -5.148 -15.594 1.428 1 94.75 86 HIS A O 1
ATOM 676 N N . ILE A 1 87 ? -5.242 -17.781 1.82 1 94.44 87 ILE A N 1
ATOM 677 C CA . ILE A 1 87 ? -6.246 -18.047 0.795 1 94.44 87 ILE A CA 1
ATOM 678 C C . ILE A 1 87 ? -7.625 -18.172 1.439 1 94.44 87 ILE A C 1
ATOM 680 O O . ILE A 1 87 ? -7.824 -18.969 2.348 1 94.44 87 ILE A O 1
ATOM 684 N N . MET A 1 88 ? -8.562 -17.469 0.953 1 93.56 88 MET A N 1
ATOM 685 C CA . MET A 1 88 ? -9.93 -17.531 1.457 1 93.56 88 MET A CA 1
ATOM 686 C C . MET A 1 88 ? -10.555 -18.891 1.121 1 93.56 88 MET A C 1
ATOM 688 O O . MET A 1 88 ? -10.219 -19.5 0.107 1 93.56 88 MET A O 1
ATOM 692 N N . PRO A 1 89 ? -11.461 -19.297 1.966 1 92.25 89 PRO A N 1
ATOM 693 C CA . PRO A 1 89 ? -12.109 -20.578 1.67 1 92.25 89 PRO A CA 1
ATOM 694 C C . PRO A 1 89 ? -12.914 -20.547 0.372 1 92.25 89 PRO A C 1
ATOM 696 O O . PRO A 1 89 ? -13.453 -19.5 -0 1 92.25 89 PRO A O 1
ATOM 699 N N . SER A 1 90 ? -12.992 -21.703 -0.224 1 92 90 SER A N 1
ATOM 700 C CA . SER A 1 90 ? -13.766 -21.812 -1.456 1 92 90 SER A CA 1
ATOM 701 C C . SER A 1 90 ? -15.234 -21.5 -1.219 1 92 90 SER A C 1
ATOM 703 O O . SER A 1 90 ? -15.953 -21.125 -2.15 1 92 90 SER A O 1
ATOM 705 N N . THR A 1 91 ? -15.656 -21.578 -0.004 1 90.81 91 THR A N 1
ATOM 706 C CA . THR A 1 91 ? -17.062 -21.391 0.358 1 90.81 91 THR A CA 1
ATOM 707 C C . THR A 1 91 ? -17.312 -19.922 0.721 1 90.81 91 THR A C 1
ATOM 709 O O . THR A 1 91 ? -18.438 -19.562 1.057 1 90.81 91 THR A O 1
ATOM 712 N N . HIS A 1 92 ? -16.25 -19.188 0.774 1 90.81 92 HIS A N 1
ATOM 713 C CA . HIS A 1 92 ? -16.469 -17.797 1.128 1 90.81 92 HIS A CA 1
ATOM 714 C C . HIS A 1 92 ? -17.531 -17.156 0.229 1 90.81 92 HIS A C 1
ATOM 716 O O . HIS A 1 92 ? -17.484 -17.312 -0.994 1 90.81 92 HIS A O 1
ATOM 722 N N . PRO A 1 93 ? -18.375 -16.406 0.745 1 88.44 93 PRO A N 1
ATOM 723 C CA . PRO A 1 93 ? -19.531 -15.961 -0.034 1 88.44 93 PRO A CA 1
ATOM 724 C C . PRO A 1 93 ? -19.203 -14.844 -1.013 1 88.44 93 PRO A C 1
ATOM 726 O O . PRO A 1 93 ? -19.859 -14.688 -2.039 1 88.44 93 PRO A O 1
ATOM 729 N N . SER A 1 94 ? -18.219 -14.086 -0.765 1 90.44 94 SER A N 1
ATOM 730 C CA . SER A 1 94 ? -18 -12.875 -1.559 1 90.44 94 SER A CA 1
ATOM 731 C C . SER A 1 94 ? -16.75 -13.008 -2.432 1 90.44 94 SER A C 1
ATOM 733 O O . SER A 1 94 ? -16.719 -12.508 -3.557 1 90.44 94 SER A O 1
ATOM 735 N N . PHE A 1 95 ? -15.719 -13.625 -1.934 1 92.12 95 PHE A N 1
ATOM 736 C CA . PHE A 1 95 ? -14.484 -13.742 -2.693 1 92.12 95 PHE A CA 1
ATOM 737 C C . PHE A 1 95 ? -13.828 -15.102 -2.463 1 92.12 95 PHE A C 1
ATOM 739 O O . PHE A 1 95 ? -12.719 -15.18 -1.94 1 92.12 95 PHE A O 1
ATOM 746 N N . PRO A 1 96 ? -14.461 -16.125 -3.012 1 94.12 96 PRO A N 1
ATOM 747 C CA . PRO A 1 96 ? -13.883 -17.453 -2.855 1 94.12 96 PRO A CA 1
ATOM 748 C C . PRO A 1 96 ? -12.523 -17.594 -3.535 1 94.12 96 PRO A C 1
ATOM 750 O O . PRO A 1 96 ? -12.352 -17.172 -4.68 1 94.12 96 PRO A O 1
ATOM 753 N N . LEU A 1 97 ? -11.539 -18.094 -2.756 1 95 97 LEU A N 1
ATOM 754 C CA . LEU A 1 97 ? -10.203 -18.484 -3.205 1 95 97 LEU A CA 1
ATOM 755 C C . LEU A 1 97 ? -9.328 -17.266 -3.439 1 95 97 LEU A C 1
ATOM 757 O O . LEU A 1 97 ? -8.195 -17.391 -3.906 1 95 97 LEU A O 1
ATOM 761 N N . ALA A 1 98 ? -9.836 -16.109 -3.119 1 96.25 98 ALA A N 1
ATOM 762 C CA . ALA A 1 98 ? -8.953 -14.938 -3.115 1 96.25 98 ALA A CA 1
ATOM 763 C C . ALA A 1 98 ? -7.758 -15.156 -2.188 1 96.25 98 ALA A C 1
ATOM 765 O O . ALA A 1 98 ? -7.887 -15.797 -1.143 1 96.25 98 ALA A O 1
ATOM 766 N N . ALA A 1 99 ? -6.637 -14.602 -2.594 1 96 99 ALA A N 1
ATOM 767 C CA . ALA A 1 99 ? -5.418 -14.773 -1.803 1 96 99 ALA A CA 1
ATOM 768 C C . ALA A 1 99 ? -4.887 -13.43 -1.318 1 96 99 ALA A C 1
ATOM 770 O O . ALA A 1 99 ? -4.652 -12.523 -2.121 1 96 99 ALA A O 1
ATOM 771 N N . GLN A 1 100 ? -4.77 -13.305 -0.07 1 96.56 100 GLN A N 1
ATOM 772 C CA . GLN A 1 100 ? -3.992 -12.203 0.482 1 96.56 100 GLN A CA 1
ATOM 773 C C . GLN A 1 100 ? -2.504 -12.539 0.52 1 96.56 100 GLN A C 1
ATOM 775 O O . GLN A 1 100 ? -2.115 -13.594 1.033 1 96.56 100 GLN A O 1
ATOM 780 N N . LEU A 1 101 ? -1.749 -11.633 0.023 1 97.44 101 LEU A N 1
ATOM 781 C CA . LEU A 1 101 ? -0.309 -11.844 -0.079 1 97.44 101 LEU A CA 1
ATOM 782 C C . LEU A 1 101 ? 0.448 -10.906 0.851 1 97.44 101 LEU A C 1
ATOM 784 O O . LEU A 1 101 ? 0.093 -9.727 0.975 1 97.44 101 LEU A O 1
ATOM 788 N N . SER A 1 102 ? 1.423 -11.414 1.499 1 97.81 102 SER A N 1
ATOM 789 C CA . SER A 1 102 ? 2.334 -10.664 2.354 1 97.81 102 SER A CA 1
ATOM 790 C C . SER A 1 102 ? 3.766 -11.172 2.221 1 97.81 102 SER A C 1
ATOM 792 O O . SER A 1 102 ? 4.086 -12.266 2.689 1 97.81 102 SER A O 1
ATOM 794 N N . THR A 1 103 ? 4.637 -10.383 1.608 1 98.44 103 THR A N 1
ATOM 795 C CA . THR A 1 103 ? 5.996 -10.844 1.341 1 98.44 103 THR A CA 1
ATOM 796 C C . THR A 1 103 ? 7.02 -9.938 2.016 1 98.44 103 THR A C 1
ATOM 798 O O . THR A 1 103 ? 6.746 -8.766 2.266 1 98.44 103 THR A O 1
ATOM 801 N N . ARG A 1 104 ? 8.109 -10.508 2.328 1 98.5 104 ARG A N 1
ATOM 802 C CA . ARG A 1 104 ? 9.32 -9.82 2.754 1 98.5 104 ARG A CA 1
ATOM 803 C C . ARG A 1 104 ? 10.57 -10.492 2.189 1 98.5 104 ARG A C 1
ATOM 805 O O . ARG A 1 104 ? 10.766 -11.695 2.369 1 98.5 104 ARG A O 1
ATOM 812 N N . TYR A 1 105 ? 11.406 -9.672 1.547 1 98.56 105 TYR A N 1
ATOM 813 C CA . TYR A 1 105 ? 12.578 -10.25 0.901 1 98.56 105 TYR A CA 1
ATOM 814 C C . TYR A 1 105 ? 13.648 -9.188 0.666 1 98.56 105 TYR A C 1
ATOM 816 O O . TYR A 1 105 ? 13.43 -8 0.934 1 98.56 105 TYR A O 1
ATOM 824 N N . LEU A 1 106 ? 14.789 -9.688 0.242 1 98.5 106 LEU A N 1
ATOM 825 C CA . LEU A 1 106 ? 15.953 -8.82 0.079 1 98.5 106 LEU A CA 1
ATOM 826 C C . LEU A 1 106 ? 16.406 -8.789 -1.377 1 98.5 106 LEU A C 1
ATOM 828 O O . LEU A 1 106 ? 16.5 -9.836 -2.023 1 98.5 106 LEU A O 1
ATOM 832 N N . LEU A 1 107 ? 16.625 -7.578 -1.863 1 98.31 107 LEU A N 1
ATOM 833 C CA . LEU A 1 107 ? 17.312 -7.383 -3.131 1 98.31 107 LEU A CA 1
ATOM 834 C C . LEU A 1 107 ? 18.781 -7.074 -2.902 1 98.31 107 LEU A C 1
ATOM 836 O O . LEU A 1 107 ? 19.141 -6.457 -1.897 1 98.31 107 LEU A O 1
ATOM 840 N N . ARG A 1 108 ? 19.609 -7.5 -3.799 1 98 108 ARG A N 1
ATOM 841 C CA . ARG A 1 108 ? 20.984 -7.035 -3.922 1 98 108 ARG A CA 1
ATOM 842 C C . ARG A 1 108 ? 21.219 -6.383 -5.281 1 98 108 ARG A C 1
ATOM 844 O O . ARG A 1 108 ? 21.047 -7.027 -6.32 1 98 108 ARG A O 1
ATOM 851 N N . THR A 1 109 ? 21.625 -5.117 -5.266 1 97.62 109 THR A N 1
ATOM 852 C CA . THR A 1 109 ? 21.844 -4.387 -6.512 1 97.62 109 THR A CA 1
ATOM 853 C C . THR A 1 109 ? 23.172 -4.789 -7.148 1 97.62 109 THR A C 1
ATOM 855 O O . THR A 1 109 ? 24.016 -5.398 -6.492 1 97.62 109 THR A O 1
ATOM 858 N N . HIS A 1 110 ? 23.344 -4.375 -8.422 1 96.56 110 HIS A N 1
ATOM 859 C CA . HIS A 1 110 ? 24.547 -4.68 -9.188 1 96.56 110 HIS A CA 1
ATOM 860 C C . HIS A 1 110 ? 25.781 -4.07 -8.547 1 96.56 110 HIS A C 1
ATOM 862 O O . HIS A 1 110 ? 26.906 -4.547 -8.766 1 96.56 110 HIS A O 1
ATOM 868 N N . ASP A 1 111 ? 25.594 -3.057 -7.848 1 96.38 111 ASP A N 1
ATOM 869 C CA . ASP A 1 111 ? 26.688 -2.381 -7.176 1 96.38 111 ASP A CA 1
ATOM 870 C C . ASP A 1 111 ? 26.672 -2.648 -5.672 1 96.38 111 ASP A C 1
ATOM 872 O O . ASP A 1 111 ? 27.125 -1.816 -4.883 1 96.38 111 ASP A O 1
ATOM 876 N N . SER A 1 112 ? 26.016 -3.656 -5.227 1 96.06 112 SER A N 1
ATOM 877 C CA . SER A 1 112 ? 26.172 -4.371 -3.967 1 96.06 112 SER A CA 1
ATOM 878 C C . SER A 1 112 ? 25.469 -3.643 -2.826 1 96.06 112 SER A C 1
ATOM 880 O O . SER A 1 112 ? 25.938 -3.668 -1.686 1 96.06 112 SER A O 1
ATOM 882 N N . HIS A 1 113 ? 24.422 -2.977 -3.059 1 97.44 113 HIS A N 1
ATOM 883 C CA . HIS A 1 113 ? 23.547 -2.475 -2.008 1 97.44 113 HIS A CA 1
ATOM 884 C C . HIS A 1 113 ? 22.391 -3.439 -1.747 1 97.44 113 HIS A C 1
ATOM 886 O O . HIS A 1 113 ? 21.859 -4.047 -2.68 1 97.44 113 HIS A O 1
ATOM 892 N N . PHE A 1 114 ? 22.016 -3.498 -0.482 1 98.06 114 PHE A N 1
ATOM 893 C CA . PHE A 1 114 ? 20.875 -4.316 -0.109 1 98.06 114 PHE A CA 1
ATOM 894 C C . PHE A 1 114 ? 19.641 -3.455 0.092 1 98.06 114 PHE A C 1
ATOM 896 O O . PHE A 1 114 ? 19.719 -2.361 0.656 1 98.06 114 PHE A O 1
ATOM 903 N N . ILE A 1 115 ? 18.531 -3.969 -0.388 1 98.12 115 ILE A N 1
ATOM 904 C CA . ILE A 1 115 ? 17.234 -3.311 -0.263 1 98.12 115 ILE A CA 1
ATOM 905 C C . ILE A 1 115 ? 16.188 -4.316 0.211 1 98.12 115 ILE A C 1
ATOM 907 O O . ILE A 1 115 ? 15.93 -5.316 -0.461 1 98.12 115 ILE A O 1
ATOM 911 N N . GLN A 1 116 ? 15.656 -4.125 1.364 1 98.62 116 GLN A N 1
ATOM 912 C CA . GLN A 1 116 ? 14.523 -4.922 1.817 1 98.62 116 GLN A CA 1
ATOM 913 C C . GLN A 1 116 ? 13.234 -4.484 1.135 1 98.62 116 GLN A C 1
ATOM 915 O O . GLN A 1 116 ? 12.953 -3.289 1.033 1 98.62 116 GLN A O 1
ATOM 920 N N . VAL A 1 117 ? 12.461 -5.457 0.679 1 98.75 117 VAL A N 1
ATOM 921 C CA . VAL A 1 117 ? 11.172 -5.184 0.046 1 98.75 117 VAL A CA 1
ATOM 922 C C . VAL A 1 117 ? 10.055 -5.852 0.839 1 98.75 117 VAL A C 1
ATOM 924 O O . VAL A 1 117 ? 10.164 -7.016 1.226 1 98.75 117 VAL A O 1
ATOM 927 N N . GLN A 1 118 ? 9.055 -5.094 1.087 1 98.62 118 GLN A N 1
ATOM 928 C CA . GLN A 1 118 ? 7.812 -5.617 1.638 1 98.62 118 GLN A CA 1
ATOM 929 C C . GLN A 1 118 ? 6.637 -5.336 0.705 1 98.62 118 GLN A C 1
ATOM 931 O O . GLN A 1 118 ? 6.516 -4.234 0.166 1 98.62 118 GLN A O 1
ATOM 936 N N . THR A 1 119 ? 5.852 -6.375 0.483 1 98.56 119 THR A N 1
ATOM 937 C CA . THR A 1 119 ? 4.652 -6.188 -0.327 1 98.56 119 THR A CA 1
ATOM 938 C C . THR A 1 119 ? 3.426 -6.75 0.386 1 98.56 119 THR A C 1
ATOM 940 O O . THR A 1 119 ? 3.535 -7.695 1.169 1 98.56 119 THR A O 1
ATOM 943 N N . ARG A 1 120 ? 2.34 -6.148 0.182 1 98.31 120 ARG A N 1
ATOM 944 C CA . ARG A 1 120 ? 1.021 -6.621 0.586 1 98.31 120 ARG A CA 1
ATOM 945 C C . ARG A 1 120 ? 0.003 -6.426 -0.533 1 98.31 120 ARG A C 1
ATOM 947 O O . ARG A 1 120 ? 0.005 -5.398 -1.21 1 98.31 120 ARG A O 1
ATOM 954 N N . GLY A 1 121 ? -0.849 -7.375 -0.635 1 98.31 121 GLY A N 1
ATOM 955 C CA . GLY A 1 121 ? -1.871 -7.207 -1.656 1 98.31 121 GLY A CA 1
ATOM 956 C C . GLY A 1 121 ? -2.758 -8.43 -1.82 1 98.31 121 GLY A C 1
ATOM 957 O O . GLY A 1 121 ? -2.932 -9.203 -0.88 1 98.31 121 GLY A O 1
ATOM 958 N N . TRP A 1 122 ? -3.383 -8.461 -3.045 1 98.12 122 TRP A N 1
ATOM 959 C CA . TRP A 1 122 ? -4.414 -9.469 -3.258 1 98.12 122 TRP A CA 1
ATOM 960 C C . TRP A 1 122 ? -4.32 -10.055 -4.66 1 98.12 122 TRP A C 1
ATOM 962 O O . TRP A 1 122 ? -4.012 -9.344 -5.621 1 98.12 122 TRP A O 1
ATOM 972 N N . ARG A 1 123 ? -4.637 -11.281 -4.711 1 97.69 123 ARG A N 1
ATOM 973 C CA . ARG A 1 123 ? -4.973 -11.953 -5.961 1 97.69 123 ARG A CA 1
ATOM 974 C C . ARG A 1 123 ? -6.441 -12.367 -5.98 1 97.69 123 ARG A C 1
ATOM 976 O O . ARG A 1 123 ? -6.879 -13.18 -5.164 1 97.69 123 ARG A O 1
ATOM 983 N N . THR A 1 124 ? -7.188 -11.836 -6.922 1 97.75 124 THR A N 1
ATOM 984 C CA . THR A 1 124 ? -8.625 -12.047 -7 1 97.75 124 THR A CA 1
ATOM 985 C C . THR A 1 124 ? -9.047 -12.398 -8.43 1 97.75 124 THR A C 1
ATOM 987 O O . THR A 1 124 ? -8.289 -12.172 -9.375 1 97.75 124 THR A O 1
ATOM 990 N N . GLY A 1 125 ? -10.227 -12.945 -8.547 1 96.88 125 GLY A N 1
ATOM 991 C CA . GLY A 1 125 ? -10.781 -13.336 -9.836 1 96.88 125 GLY A CA 1
ATOM 992 C C . GLY A 1 125 ? -11.828 -14.43 -9.719 1 96.88 125 GLY A C 1
ATOM 993 O O . GLY A 1 125 ? -12.188 -14.836 -8.617 1 96.88 125 GLY A O 1
ATOM 994 N N . PRO A 1 126 ? -12.289 -14.828 -10.906 1 96.88 126 PRO A N 1
ATOM 995 C CA . PRO A 1 126 ? -13.258 -15.93 -10.867 1 96.88 126 PRO A CA 1
ATOM 996 C C . PRO A 1 126 ? -12.695 -17.188 -10.211 1 96.88 126 PRO A C 1
ATOM 998 O O . PRO A 1 126 ? -11.531 -17.531 -10.43 1 96.88 126 PRO A O 1
ATOM 1001 N N . PRO A 1 127 ? -13.539 -17.844 -9.461 1 95.75 127 PRO A N 1
ATOM 1002 C CA . PRO A 1 127 ? -13.055 -19.016 -8.711 1 95.75 127 PRO A CA 1
ATOM 1003 C C . PRO A 1 127 ? -12.406 -20.062 -9.602 1 95.75 127 PRO A C 1
ATOM 1005 O O . PRO A 1 127 ? -11.391 -20.656 -9.227 1 95.75 127 PRO A O 1
ATOM 1008 N N . HIS A 1 128 ? -12.961 -20.312 -10.805 1 94.69 128 HIS A N 1
ATOM 1009 C CA . HIS A 1 128 ? -12.406 -21.344 -11.664 1 94.69 128 HIS A CA 1
ATOM 1010 C C . HIS A 1 128 ? -11.016 -20.953 -12.164 1 94.69 128 HIS A C 1
ATOM 1012 O O . HIS A 1 128 ? -10.156 -21.812 -12.359 1 94.69 128 HIS A O 1
ATOM 1018 N N . ILE A 1 129 ? -10.781 -19.641 -12.359 1 95.62 129 ILE A N 1
ATOM 1019 C CA . ILE A 1 129 ? -9.469 -19.141 -12.766 1 95.62 129 ILE A CA 1
ATOM 1020 C C . ILE A 1 129 ? -8.484 -19.281 -11.609 1 95.62 129 ILE A C 1
ATOM 1022 O O . ILE A 1 129 ? -7.359 -19.75 -11.797 1 95.62 129 ILE A O 1
ATOM 1026 N N . LEU A 1 130 ? -8.906 -18.906 -10.406 1 95.12 130 LEU A N 1
ATOM 1027 C CA . LEU A 1 130 ? -8.039 -18.969 -9.242 1 95.12 130 LEU A CA 1
ATOM 1028 C C . LEU A 1 130 ? -7.684 -20.406 -8.898 1 95.12 130 LEU A C 1
ATOM 1030 O O . LEU A 1 130 ? -6.551 -20.703 -8.508 1 95.12 130 LEU A O 1
ATOM 1034 N N . SER A 1 131 ? -8.609 -21.266 -9.062 1 92 131 SER A N 1
ATOM 1035 C CA . SER A 1 131 ? -8.359 -22.688 -8.859 1 92 131 SER A CA 1
ATOM 1036 C C . SER A 1 131 ? -7.328 -23.219 -9.852 1 92 131 SER A C 1
ATOM 1038 O O . SER A 1 131 ? -6.422 -23.969 -9.484 1 92 131 SER A O 1
ATOM 1040 N N . ALA A 1 132 ? -7.465 -22.828 -11.062 1 91.38 132 ALA A N 1
ATOM 1041 C CA . ALA A 1 132 ? -6.527 -23.234 -12.102 1 91.38 132 ALA A CA 1
ATOM 1042 C C . ALA A 1 132 ? -5.117 -22.734 -11.805 1 91.38 132 ALA A C 1
ATOM 1044 O O . ALA A 1 132 ? -4.137 -23.438 -12.047 1 91.38 132 ALA A O 1
ATOM 1045 N N . LEU A 1 133 ? -5.031 -21.547 -11.336 1 90.12 133 LEU A N 1
ATOM 1046 C CA . LEU A 1 133 ? -3.736 -20.969 -10.992 1 90.12 133 LEU A CA 1
ATOM 1047 C C . LEU A 1 133 ? -3.047 -21.781 -9.906 1 90.12 133 LEU A C 1
ATOM 1049 O O . LEU A 1 133 ? -1.847 -22.047 -9.992 1 90.12 133 LEU A O 1
ATOM 1053 N N . SER A 1 134 ? -3.785 -22.109 -8.898 1 85.56 134 SER A N 1
ATOM 1054 C CA . SER A 1 134 ? -3.254 -22.922 -7.805 1 85.56 134 SER A CA 1
ATOM 1055 C C . SER A 1 134 ? -2.783 -24.281 -8.297 1 85.56 134 SER A C 1
ATOM 1057 O O . SER A 1 134 ? -1.733 -24.766 -7.875 1 85.56 134 SER A O 1
ATOM 1059 N N . SER A 1 135 ? -3.543 -24.797 -9.172 1 84.38 135 SER A N 1
ATOM 1060 C CA . SER A 1 135 ? -3.188 -26.094 -9.734 1 84.38 135 SER A CA 1
ATOM 1061 C C . SER A 1 135 ? -1.925 -26 -10.586 1 84.38 135 SER A C 1
ATOM 1063 O O . SER A 1 135 ? -1.088 -26.906 -10.562 1 84.38 135 SER A O 1
ATOM 1065 N N . ALA A 1 136 ? -1.825 -24.969 -11.25 1 81.25 136 ALA A N 1
ATOM 1066 C CA . ALA A 1 136 ? -0.694 -24.766 -12.156 1 81.25 136 ALA A CA 1
ATOM 1067 C C . ALA A 1 136 ? 0.612 -24.625 -11.375 1 81.25 136 ALA A C 1
ATOM 1069 O O . ALA A 1 136 ? 1.693 -24.859 -11.922 1 81.25 136 ALA A O 1
ATOM 1070 N N . ALA A 1 137 ? 0.56 -24.25 -10.133 1 76.38 137 ALA A N 1
ATOM 1071 C CA . ALA A 1 137 ? 1.744 -24.062 -9.297 1 76.38 137 ALA A CA 1
ATOM 1072 C C . ALA A 1 137 ? 2.268 -25.406 -8.797 1 76.38 137 ALA A C 1
ATOM 1074 O O . ALA A 1 137 ? 3.369 -25.484 -8.242 1 76.38 137 ALA A O 1
ATOM 1075 N N . ARG A 1 138 ? 1.504 -26.375 -8.969 1 74 138 ARG A N 1
ATOM 1076 C CA . ARG A 1 138 ? 1.896 -27.703 -8.492 1 74 138 ARG A CA 1
ATOM 1077 C C . ARG A 1 138 ? 2.748 -28.422 -9.531 1 74 138 ARG A C 1
ATOM 1079 O O . ARG A 1 138 ? 2.594 -28.188 -10.734 1 74 138 ARG A O 1
ATOM 1086 N N . GLU A 1 139 ? 3.568 -29.156 -8.984 1 72.69 139 GLU A N 1
ATOM 1087 C CA . GLU A 1 139 ? 4.41 -29.938 -9.883 1 72.69 139 GLU A CA 1
ATOM 1088 C C . GLU A 1 139 ? 3.566 -30.859 -10.758 1 72.69 139 GLU A C 1
ATOM 1090 O O . GLU A 1 139 ? 2.605 -31.469 -10.281 1 72.69 139 GLU A O 1
ATOM 1095 N N . GLY A 1 140 ? 3.83 -30.891 -12 1 71.56 140 GLY A N 1
ATOM 1096 C CA . GLY A 1 140 ? 3.225 -31.859 -12.898 1 71.56 140 GLY A CA 1
ATOM 1097 C C . GLY A 1 140 ? 1.968 -31.328 -13.578 1 71.56 140 GLY A C 1
ATOM 1098 O O . GLY A 1 140 ? 1.241 -32.094 -14.219 1 71.56 140 GLY A O 1
ATOM 1099 N N . PHE A 1 141 ? 1.738 -30.094 -13.375 1 77.31 141 PHE A N 1
ATOM 1100 C CA . PHE A 1 141 ? 0.543 -29.547 -14 1 77.31 141 PHE A CA 1
ATOM 1101 C C . PHE A 1 141 ? 0.71 -29.484 -15.516 1 77.31 141 PHE A C 1
ATOM 1103 O O . PHE A 1 141 ? 1.729 -29 -16.016 1 77.31 141 PHE A O 1
ATOM 1110 N N . GLU A 1 142 ? -0.265 -30 -16.328 1 74.81 142 GLU A N 1
ATOM 1111 C CA . GLU A 1 142 ? -0.233 -30.016 -17.781 1 74.81 142 GLU A CA 1
ATOM 1112 C C . GLU A 1 142 ? -1.341 -29.156 -18.375 1 74.81 142 GLU A C 1
ATOM 1114 O O . GLU A 1 142 ? -1.444 -29.016 -19.594 1 74.81 142 GLU A O 1
ATOM 1119 N N . GLY A 1 143 ? -1.975 -28.391 -17.688 1 78.12 143 GLY A N 1
ATOM 1120 C CA . GLY A 1 143 ? -3.082 -27.609 -18.219 1 78.12 143 GLY A CA 1
ATOM 1121 C C . GLY A 1 143 ? -2.684 -26.203 -18.609 1 78.12 143 GLY A C 1
ATOM 1122 O O . GLY A 1 143 ? -1.493 -25.875 -18.688 1 78.12 143 GLY A O 1
ATOM 1123 N N . GLU A 1 144 ? -3.611 -25.5 -19.156 1 83.88 144 GLU A N 1
ATOM 1124 C CA . GLU A 1 144 ? -3.387 -24.109 -19.531 1 83.88 144 GLU A CA 1
ATOM 1125 C C . GLU A 1 144 ? -3.32 -23.203 -18.297 1 83.88 144 GLU A C 1
ATOM 1127 O O . GLU A 1 144 ? -4.164 -23.297 -17.406 1 83.88 144 GLU A O 1
ATOM 1132 N N . VAL A 1 145 ? -2.314 -22.438 -18.297 1 84.5 145 VAL A N 1
ATOM 1133 C CA . VAL A 1 145 ? -2.162 -21.484 -17.203 1 84.5 145 VAL A CA 1
ATOM 1134 C C . VAL A 1 145 ? -2.982 -20.234 -17.5 1 84.5 145 VAL A C 1
ATOM 1136 O O . VAL A 1 145 ? -2.912 -19.688 -18.609 1 84.5 145 VAL A O 1
ATOM 1139 N N . PRO A 1 146 ? -3.811 -19.828 -16.578 1 91.94 146 PRO A N 1
ATOM 1140 C CA . PRO A 1 146 ? -4.566 -18.594 -16.812 1 91.94 146 PRO A CA 1
ATOM 1141 C C . PRO A 1 146 ? -3.672 -17.406 -17.203 1 91.94 146 PRO A C 1
ATOM 1143 O O . PRO A 1 146 ? -2.58 -17.25 -16.641 1 91.94 146 PRO A O 1
ATOM 1146 N N . GLY A 1 147 ? -4.18 -16.609 -18.156 1 92.38 147 GLY A N 1
ATOM 1147 C CA . GLY A 1 147 ? -3.441 -15.438 -18.594 1 92.38 147 GLY A CA 1
ATOM 1148 C C . GLY A 1 147 ? -3.508 -14.297 -17.594 1 92.38 147 GLY A C 1
ATOM 1149 O O . GLY A 1 147 ? -4.375 -14.273 -16.719 1 92.38 147 GLY A O 1
ATOM 1150 N N . PRO A 1 148 ? -2.654 -13.359 -17.766 1 93.19 148 PRO A N 1
ATOM 1151 C CA . PRO A 1 148 ? -2.533 -12.25 -16.828 1 93.19 148 PRO A CA 1
ATOM 1152 C C . PRO A 1 148 ? -3.807 -11.414 -16.734 1 93.19 148 PRO A C 1
ATOM 1154 O O . PRO A 1 148 ? -4.031 -10.727 -15.734 1 93.19 148 PRO A O 1
ATOM 1157 N N . GLU A 1 149 ? -4.633 -11.461 -17.672 1 95.19 149 GLU A N 1
ATOM 1158 C CA . GLU A 1 149 ? -5.816 -10.609 -17.703 1 95.19 149 GLU A CA 1
ATOM 1159 C C . GLU A 1 149 ? -7.016 -11.312 -17.078 1 95.19 149 GLU A C 1
ATOM 1161 O O . GLU A 1 149 ? -8.07 -10.703 -16.891 1 95.19 149 GLU A O 1
ATOM 1166 N N . GLU A 1 150 ? -6.852 -12.539 -16.812 1 96.25 150 GLU A N 1
ATOM 1167 C CA . GLU A 1 150 ? -7.992 -13.328 -16.359 1 96.25 150 GLU A CA 1
ATOM 1168 C C . GLU A 1 150 ? -8.188 -13.219 -14.852 1 96.25 150 GLU A C 1
ATOM 1170 O O . GLU A 1 150 ? -9.188 -13.703 -14.312 1 96.25 150 GLU A O 1
ATOM 1175 N N . TYR A 1 151 ? -7.273 -12.656 -14.172 1 96.81 151 TYR A N 1
ATOM 1176 C CA . TYR A 1 151 ? -7.336 -12.383 -12.742 1 96.81 151 TYR A CA 1
ATOM 1177 C C . TYR A 1 151 ? -6.629 -11.07 -12.406 1 96.81 151 TYR A C 1
ATOM 1179 O O . TYR A 1 151 ? -6.02 -10.445 -13.273 1 96.81 151 TYR A O 1
ATOM 1187 N N . LYS A 1 152 ? -6.82 -10.625 -11.227 1 97.69 152 LYS A N 1
ATOM 1188 C CA . LYS A 1 152 ? -6.16 -9.422 -10.75 1 97.69 152 LYS A CA 1
ATOM 1189 C C . LYS A 1 152 ? -5.156 -9.742 -9.648 1 97.69 152 LYS A C 1
ATOM 1191 O O . LYS A 1 152 ? -5.484 -10.445 -8.688 1 97.69 152 LYS A O 1
ATOM 1196 N N . PHE A 1 153 ? -3.998 -9.375 -9.859 1 98.06 153 PHE A N 1
ATOM 1197 C CA . PHE A 1 153 ? -2.904 -9.5 -8.906 1 98.06 153 PHE A CA 1
ATOM 1198 C C . PHE A 1 153 ? -2.242 -8.148 -8.656 1 98.06 153 PHE A C 1
ATOM 1200 O O . PHE A 1 153 ? -1.479 -7.664 -9.492 1 98.06 153 PHE A O 1
ATOM 1207 N N . ARG A 1 154 ? -2.545 -7.547 -7.477 1 98.75 154 ARG A N 1
ATOM 1208 C CA . ARG A 1 154 ? -2.088 -6.195 -7.16 1 98.75 154 ARG A CA 1
ATOM 1209 C C . ARG A 1 154 ? -1.409 -6.152 -5.797 1 98.75 154 ARG A C 1
ATOM 1211 O O . ARG A 1 154 ? -1.867 -6.793 -4.848 1 98.75 154 ARG A O 1
ATOM 1218 N N . LEU A 1 155 ? -0.338 -5.355 -5.738 1 98.69 155 LEU A N 1
ATOM 1219 C CA . LEU A 1 155 ? 0.465 -5.215 -4.527 1 98.69 155 LEU A CA 1
ATOM 1220 C C . LEU A 1 155 ? 0.687 -3.742 -4.191 1 98.69 155 LEU A C 1
ATOM 1222 O O . LEU A 1 155 ? 0.785 -2.904 -5.09 1 98.69 155 LEU A O 1
ATOM 1226 N N . CYS A 1 156 ? 0.759 -3.445 -2.959 1 98.81 156 CYS A N 1
ATOM 1227 C CA . CYS A 1 156 ? 1.479 -2.273 -2.473 1 98.81 156 CYS A CA 1
ATOM 1228 C C . CYS A 1 156 ? 2.9 -2.641 -2.061 1 98.81 156 CYS A C 1
ATOM 1230 O O . CYS A 1 156 ? 3.111 -3.625 -1.35 1 98.81 156 CYS A O 1
ATOM 1232 N N . VAL A 1 157 ? 3.867 -1.862 -2.498 1 98.75 157 VAL A N 1
ATOM 1233 C CA . VAL A 1 157 ? 5.277 -2.188 -2.324 1 98.75 157 VAL A CA 1
ATOM 1234 C C . VAL A 1 157 ? 5.977 -1.068 -1.555 1 98.75 157 VAL A C 1
ATOM 1236 O O . VAL A 1 157 ? 5.773 0.113 -1.844 1 98.75 157 VAL A O 1
ATOM 1239 N N . GLU A 1 158 ? 6.742 -1.414 -0.603 1 98.62 158 GLU A N 1
ATOM 1240 C CA . GLU A 1 158 ? 7.637 -0.512 0.112 1 98.62 158 GLU A CA 1
ATOM 1241 C C . GLU A 1 158 ? 9.055 -1.074 0.168 1 98.62 158 GLU A C 1
ATOM 1243 O O . GLU A 1 158 ? 9.25 -2.289 0.085 1 98.62 158 GLU A O 1
ATOM 1248 N N . MET A 1 159 ? 10.023 -0.182 0.35 1 98.19 159 MET A N 1
ATOM 1249 C CA . MET A 1 159 ? 11.422 -0.593 0.398 1 98.19 159 MET A CA 1
ATOM 1250 C C . MET A 1 159 ? 12.164 0.115 1.53 1 98.19 159 MET A C 1
ATOM 1252 O O . MET A 1 159 ? 11.75 1.193 1.964 1 98.19 159 MET A O 1
ATOM 1256 N N . GLU A 1 160 ? 13.148 -0.544 1.948 1 96.44 160 GLU A N 1
ATOM 1257 C CA . GLU A 1 160 ? 14.062 0.005 2.947 1 96.44 160 GLU A CA 1
ATOM 1258 C C . GLU A 1 160 ? 15.516 -0.329 2.613 1 96.44 160 GLU A C 1
ATOM 1260 O O . GLU A 1 160 ? 15.828 -1.468 2.262 1 96.44 160 GLU A O 1
ATOM 1265 N N . THR A 1 161 ? 16.359 0.614 2.695 1 96.44 161 THR A N 1
ATOM 1266 C CA . THR A 1 161 ? 17.781 0.41 2.475 1 96.44 161 THR A CA 1
ATOM 1267 C C . THR A 1 161 ? 18.609 1.342 3.361 1 96.44 161 THR A C 1
ATOM 1269 O O . THR A 1 161 ? 18.172 2.449 3.68 1 96.44 161 THR A O 1
ATOM 1272 N N . GLY A 1 162 ? 19.781 0.951 3.76 1 92 162 GLY A N 1
ATOM 1273 C CA . GLY A 1 162 ? 20.719 1.778 4.5 1 92 162 GLY A CA 1
ATOM 1274 C C . GLY A 1 162 ? 21.578 2.65 3.604 1 92 162 GLY A C 1
ATOM 1275 O O . GLY A 1 162 ? 22.406 3.42 4.09 1 92 162 GLY A O 1
ATOM 1276 N N . SER A 1 163 ? 21.391 2.436 2.395 1 91.75 163 SER A N 1
ATOM 1277 C CA . SER A 1 163 ? 22.203 3.219 1.469 1 91.75 163 SER A CA 1
ATOM 1278 C C . SER A 1 163 ? 21.922 4.711 1.607 1 91.75 163 SER A C 1
ATOM 1280 O O . SER A 1 163 ? 20.75 5.117 1.702 1 91.75 163 SER A O 1
ATOM 1282 N N . ARG A 1 164 ? 22.984 5.508 1.516 1 88.06 164 ARG A N 1
ATOM 1283 C CA . ARG A 1 164 ? 22.844 6.961 1.598 1 88.06 164 ARG A CA 1
ATOM 1284 C C . ARG A 1 164 ? 23.094 7.613 0.244 1 88.06 164 ARG A C 1
ATOM 1286 O O . ARG A 1 164 ? 23.094 8.844 0.131 1 88.06 164 ARG A O 1
ATOM 1293 N N . SER A 1 165 ? 23.281 6.742 -0.695 1 90.38 165 SER A N 1
ATOM 1294 C CA . SER A 1 165 ? 23.469 7.273 -2.041 1 90.38 165 SER A CA 1
ATOM 1295 C C . SER A 1 165 ? 22.172 7.855 -2.596 1 90.38 165 SER A C 1
ATOM 1297 O O . SER A 1 165 ? 21.094 7.328 -2.334 1 90.38 165 SER A O 1
ATOM 1299 N N . GLU A 1 166 ? 22.297 8.875 -3.42 1 89.56 166 GLU A N 1
ATOM 1300 C CA . GLU A 1 166 ? 21.141 9.508 -4.047 1 89.56 166 GLU A CA 1
ATOM 1301 C C . GLU A 1 166 ? 20.406 8.531 -4.973 1 89.56 166 GLU A C 1
ATOM 1303 O O . GLU A 1 166 ? 19.219 8.672 -5.223 1 89.56 166 GLU A O 1
ATOM 1308 N N . ARG A 1 167 ? 21.188 7.602 -5.387 1 93.31 167 ARG A N 1
ATOM 1309 C CA . ARG A 1 167 ? 20.625 6.617 -6.309 1 93.31 167 ARG A CA 1
ATOM 1310 C C . ARG A 1 167 ? 19.578 5.754 -5.613 1 93.31 167 ARG A C 1
ATOM 1312 O O . ARG A 1 167 ? 18.594 5.344 -6.227 1 93.31 167 ARG A O 1
ATOM 1319 N N . TYR A 1 168 ? 19.797 5.512 -4.27 1 96.62 168 TYR A N 1
ATOM 1320 C CA . TYR A 1 168 ? 18.938 4.512 -3.641 1 96.62 168 TYR A CA 1
ATOM 1321 C C . TYR A 1 168 ? 18.234 5.09 -2.424 1 96.62 168 TYR A C 1
ATOM 1323 O O . TYR A 1 168 ? 17.219 4.551 -1.975 1 96.62 168 TYR A O 1
ATOM 1331 N N . ALA A 1 169 ? 18.766 6.121 -1.816 1 94.94 169 ALA A N 1
ATOM 1332 C CA . ALA A 1 169 ? 18.234 6.625 -0.551 1 94.94 169 ALA A CA 1
ATOM 1333 C C . ALA A 1 169 ? 16.75 6.973 -0.672 1 94.94 169 ALA A C 1
ATOM 1335 O O . ALA A 1 169 ? 15.984 6.742 0.259 1 94.94 169 ALA A O 1
ATOM 1336 N N . TRP A 1 170 ? 16.359 7.469 -1.81 1 94.94 170 TRP A N 1
ATOM 1337 C CA . TRP A 1 170 ? 14.984 7.934 -2.027 1 94.94 170 TRP A CA 1
ATOM 1338 C C . TRP A 1 170 ? 14 6.766 -2.006 1 94.94 170 TRP A C 1
ATOM 1340 O O . TRP A 1 170 ? 12.805 6.961 -1.796 1 94.94 170 TRP A O 1
ATOM 1350 N N . LEU A 1 171 ? 14.453 5.578 -2.178 1 97.25 171 LEU A N 1
ATOM 1351 C CA . LEU A 1 171 ? 13.594 4.402 -2.154 1 97.25 171 LEU A CA 1
ATOM 1352 C C . LEU A 1 171 ? 12.898 4.266 -0.807 1 97.25 171 LEU A C 1
ATOM 1354 O O . LEU A 1 171 ? 11.766 3.777 -0.734 1 97.25 171 LEU A O 1
ATOM 1358 N N . ASN A 1 172 ? 13.508 4.766 0.29 1 96.19 172 ASN A N 1
ATOM 1359 C CA . ASN A 1 172 ? 13.023 4.586 1.656 1 96.19 172 ASN A CA 1
ATOM 1360 C C . ASN A 1 172 ? 11.695 5.297 1.884 1 96.19 172 ASN A C 1
ATOM 1362 O O . ASN A 1 172 ? 10.898 4.871 2.719 1 96.19 172 ASN A O 1
ATOM 1366 N N . THR A 1 173 ? 11.438 6.348 1.153 1 96.81 173 THR A N 1
ATOM 1367 C CA . THR A 1 173 ? 10.242 7.141 1.398 1 96.81 173 THR A CA 1
ATOM 1368 C C . THR A 1 173 ? 9.289 7.066 0.206 1 96.81 173 THR A C 1
ATOM 1370 O O . THR A 1 173 ? 8.453 7.949 0.02 1 96.81 173 THR A O 1
ATOM 1373 N N . SER A 1 174 ? 9.492 6.074 -0.605 1 97.31 174 SER A N 1
ATOM 1374 C CA . SER A 1 174 ? 8.648 5.871 -1.776 1 97.31 174 SER A CA 1
ATOM 1375 C C . SER A 1 174 ? 7.773 4.633 -1.617 1 97.31 174 SER A C 1
ATOM 1377 O O . SER A 1 174 ? 8.008 3.809 -0.734 1 97.31 174 SER A O 1
ATOM 1379 N N . MET A 1 175 ? 6.723 4.586 -2.387 1 98.5 175 MET A N 1
ATOM 1380 C CA . MET A 1 175 ? 5.809 3.447 -2.469 1 98.5 175 MET A CA 1
ATOM 1381 C C . MET A 1 175 ? 5.469 3.127 -3.92 1 98.5 175 MET A C 1
ATOM 1383 O O . MET A 1 175 ? 5.602 3.984 -4.797 1 98.5 175 MET A O 1
ATOM 1387 N N . TRP A 1 176 ? 5.078 1.937 -4.164 1 98.81 176 TRP A N 1
ATOM 1388 C CA . TRP A 1 176 ? 4.723 1.5 -5.508 1 98.81 176 TRP A CA 1
ATOM 1389 C C . TRP A 1 176 ? 3.432 0.687 -5.496 1 98.81 176 TRP A C 1
ATOM 1391 O O . TRP A 1 176 ? 3.086 0.076 -4.48 1 98.81 176 TRP A O 1
ATOM 1401 N N . VAL A 1 177 ? 2.781 0.702 -6.578 1 98.88 177 VAL A N 1
ATOM 1402 C CA . VAL A 1 177 ? 1.762 -0.29 -6.906 1 98.88 177 VAL A CA 1
ATOM 1403 C C . VAL A 1 177 ? 2.369 -1.385 -7.777 1 98.88 177 VAL A C 1
ATOM 1405 O O . VAL A 1 177 ? 3.01 -1.096 -8.789 1 98.88 177 VAL A O 1
ATOM 1408 N N . GLY A 1 178 ? 2.15 -2.561 -7.352 1 98.75 178 GLY A N 1
ATOM 1409 C CA . GLY A 1 178 ? 2.584 -3.686 -8.164 1 98.75 178 GLY A CA 1
ATOM 1410 C C . GLY A 1 178 ? 1.449 -4.348 -8.922 1 98.75 178 GLY A C 1
ATOM 1411 O O . GLY A 1 178 ? 0.345 -4.492 -8.391 1 98.75 178 GLY A O 1
ATOM 1412 N N . SER A 1 179 ? 1.693 -4.742 -10.125 1 98.69 179 SER A N 1
ATOM 1413 C CA . SER A 1 179 ? 0.847 -5.621 -10.93 1 98.69 179 SER A CA 1
ATOM 1414 C C . SER A 1 179 ? 1.567 -6.922 -11.266 1 98.69 179 SER A C 1
ATOM 1416 O O . SER A 1 179 ? 2.619 -6.902 -11.914 1 98.69 179 SER A O 1
ATOM 1418 N N . GLY A 1 180 ? 0.942 -8.008 -10.875 1 97.5 180 GLY A N 1
ATOM 1419 C CA . GLY A 1 180 ? 1.71 -9.242 -10.914 1 97.5 180 GLY A CA 1
ATOM 1420 C C . GLY A 1 180 ? 1.049 -10.336 -11.742 1 97.5 180 GLY A C 1
ATOM 1421 O O . GLY A 1 180 ? -0.137 -10.242 -12.062 1 97.5 180 GLY A O 1
ATOM 1422 N N . VAL A 1 181 ? 1.887 -11.336 -12.031 1 95.56 181 VAL A N 1
ATOM 1423 C CA . VAL A 1 181 ? 1.462 -12.578 -12.672 1 95.56 181 VAL A CA 1
ATOM 1424 C C . VAL A 1 181 ? 2.164 -13.766 -12.016 1 95.56 181 VAL A C 1
ATOM 1426 O O . VAL A 1 181 ? 3.336 -13.672 -11.641 1 95.56 181 VAL A O 1
ATOM 1429 N N . ARG A 1 182 ? 1.373 -14.742 -11.82 1 91.81 182 ARG A N 1
ATOM 1430 C CA . ARG A 1 182 ? 1.938 -16.016 -11.398 1 91.81 182 ARG A CA 1
ATOM 1431 C C . ARG A 1 182 ? 2.229 -16.906 -12.594 1 91.81 182 ARG A C 1
ATOM 1433 O O . ARG A 1 182 ? 1.338 -17.188 -13.398 1 91.81 182 ARG A O 1
ATOM 1440 N N . SER A 1 183 ? 3.482 -17.344 -12.742 1 87.19 183 SER A N 1
ATOM 1441 C CA . SER A 1 183 ? 3.916 -18.219 -13.82 1 87.19 183 SER A CA 1
ATOM 1442 C C . SER A 1 183 ? 4.676 -19.422 -13.281 1 87.19 183 SER A C 1
ATOM 1444 O O . SER A 1 183 ? 5.898 -19.375 -13.133 1 87.19 183 SER A O 1
ATOM 1446 N N . GLY A 1 184 ? 3.873 -20.516 -13.086 1 82.94 184 GLY A N 1
ATOM 1447 C CA . GLY A 1 184 ? 4.504 -21.688 -12.477 1 82.94 184 GLY A CA 1
ATOM 1448 C C . GLY A 1 184 ? 5.09 -21.391 -11.102 1 82.94 184 GLY A C 1
ATOM 1449 O O . GLY A 1 184 ? 4.371 -20.969 -10.195 1 82.94 184 GLY A O 1
ATOM 1450 N N . ARG A 1 185 ? 6.453 -21.5 -11.008 1 87.06 185 ARG A N 1
ATOM 1451 C CA . ARG A 1 185 ? 7.121 -21.266 -9.734 1 87.06 185 ARG A CA 1
ATOM 1452 C C . ARG A 1 185 ? 7.77 -19.875 -9.703 1 87.06 185 ARG A C 1
ATOM 1454 O O . ARG A 1 185 ? 8.859 -19.719 -9.148 1 87.06 185 ARG A O 1
ATOM 1461 N N . GLN A 1 186 ? 7.137 -19.047 -10.438 1 92.62 186 GLN A N 1
ATOM 1462 C CA . GLN A 1 186 ? 7.621 -17.672 -10.43 1 92.62 186 GLN A CA 1
ATOM 1463 C C . GLN A 1 186 ? 6.469 -16.688 -10.242 1 92.62 186 GLN A C 1
ATOM 1465 O O . GLN A 1 186 ? 5.359 -16.922 -10.719 1 92.62 186 GLN A O 1
ATOM 1470 N N . VAL A 1 187 ? 6.785 -15.695 -9.555 1 96 187 VAL A N 1
ATOM 1471 C CA . VAL A 1 187 ? 5.965 -14.484 -9.57 1 96 187 VAL A CA 1
ATOM 1472 C C . VAL A 1 187 ? 6.719 -13.359 -10.273 1 96 187 VAL A C 1
ATOM 1474 O O . VAL A 1 187 ? 7.887 -13.102 -9.977 1 96 187 VAL A O 1
ATOM 1477 N N . ILE A 1 188 ? 6.066 -12.789 -11.234 1 97.25 188 ILE A N 1
ATOM 1478 C CA . ILE A 1 188 ? 6.59 -11.633 -11.961 1 97.25 188 ILE A CA 1
ATOM 1479 C C . ILE A 1 188 ? 5.703 -10.422 -11.703 1 97.25 188 ILE A C 1
ATOM 1481 O O . ILE A 1 188 ? 4.477 -10.516 -11.773 1 97.25 188 ILE A O 1
ATOM 1485 N N . TYR A 1 189 ? 6.352 -9.234 -11.367 1 98.12 189 TYR A N 1
ATOM 1486 C CA . TYR A 1 189 ? 5.469 -8.078 -11.297 1 98.12 189 TYR A CA 1
ATOM 1487 C C . TYR A 1 189 ? 6.188 -6.812 -11.75 1 98.12 189 TYR A C 1
ATOM 1489 O O . TYR A 1 189 ? 7.41 -6.711 -11.633 1 98.12 189 TYR A O 1
ATOM 1497 N N . ASP A 1 190 ? 5.395 -5.988 -12.336 1 98.44 190 ASP A N 1
ATOM 1498 C CA . ASP A 1 190 ? 5.789 -4.605 -12.586 1 98.44 190 ASP A CA 1
ATOM 1499 C C . ASP A 1 190 ? 5.406 -3.709 -11.406 1 98.44 190 ASP A C 1
ATOM 1501 O O . ASP A 1 190 ? 4.285 -3.793 -10.891 1 98.44 190 ASP A O 1
ATOM 1505 N N . ALA A 1 191 ? 6.34 -2.918 -11.047 1 98.69 191 ALA A N 1
ATOM 1506 C CA . ALA A 1 191 ? 6.082 -1.942 -9.984 1 98.69 191 ALA A CA 1
ATOM 1507 C C . ALA A 1 191 ? 6.016 -0.526 -10.555 1 98.69 191 ALA A C 1
ATOM 1509 O O . ALA A 1 191 ? 6.879 -0.122 -11.336 1 98.69 191 ALA A O 1
ATOM 1510 N N . TYR A 1 192 ? 5.027 0.169 -10.141 1 98.81 192 TYR A N 1
ATOM 1511 C CA . TYR A 1 192 ? 4.789 1.545 -10.562 1 98.81 192 TYR A CA 1
ATOM 1512 C C . TYR A 1 192 ? 4.918 2.506 -9.391 1 98.81 192 TYR A C 1
ATOM 1514 O O . TYR A 1 192 ? 4.207 2.373 -8.391 1 98.81 192 TYR A O 1
ATOM 1522 N N . LEU A 1 193 ? 5.785 3.438 -9.523 1 98.69 193 LEU A N 1
ATOM 1523 C CA . LEU A 1 193 ? 6.016 4.441 -8.484 1 98.69 193 LEU A CA 1
ATOM 1524 C C . LEU A 1 193 ? 4.789 5.328 -8.305 1 98.69 193 LEU A C 1
ATOM 1526 O O . LEU A 1 193 ? 4.199 5.785 -9.289 1 98.69 193 LEU A O 1
ATOM 1530 N N . ILE A 1 194 ? 4.418 5.523 -7.094 1 98.62 194 ILE A N 1
ATOM 1531 C CA . ILE A 1 194 ? 3.33 6.434 -6.766 1 98.62 194 ILE A CA 1
ATOM 1532 C C . ILE A 1 194 ? 3.863 7.863 -6.668 1 98.62 194 ILE A C 1
ATOM 1534 O O . ILE A 1 194 ? 4.668 8.172 -5.785 1 98.62 194 ILE A O 1
ATOM 1538 N N . GLU A 1 195 ? 3.367 8.672 -7.574 1 96.25 195 GLU A N 1
ATOM 1539 C CA . GLU A 1 195 ? 3.816 10.062 -7.582 1 96.25 195 GLU A CA 1
ATOM 1540 C C . GLU A 1 195 ? 2.73 10.992 -7.051 1 96.25 195 GLU A C 1
ATOM 1542 O O . GLU A 1 195 ? 1.544 10.781 -7.309 1 96.25 195 GLU A O 1
ATOM 1547 N N . HIS B 1 1 ? 35.844 20.797 -34.094 1 29.33 1 HIS B N 1
ATOM 1548 C CA . HIS B 1 1 ? 34.406 20.578 -33.969 1 29.33 1 HIS B CA 1
ATOM 1549 C C . HIS B 1 1 ? 34.094 19.094 -33.812 1 29.33 1 HIS B C 1
ATOM 1551 O O . HIS B 1 1 ? 33.656 18.438 -34.781 1 29.33 1 HIS B O 1
ATOM 1557 N N . HIS B 1 2 ? 34.844 18.375 -32.906 1 29.39 2 HIS B N 1
ATOM 1558 C CA . HIS B 1 2 ? 34.719 16.938 -32.719 1 29.39 2 HIS B CA 1
ATOM 1559 C C . HIS B 1 2 ? 33.344 16.562 -32.156 1 29.39 2 HIS B C 1
ATOM 1561 O O . HIS B 1 2 ? 32.938 17.062 -31.109 1 29.39 2 HIS B O 1
ATOM 1567 N N . ALA B 1 3 ? 32.375 16.219 -33.062 1 34.94 3 ALA B N 1
ATOM 1568 C CA . ALA B 1 3 ? 31.078 15.602 -32.781 1 34.94 3 ALA B CA 1
ATOM 1569 C C . ALA B 1 3 ? 31.219 14.469 -31.766 1 34.94 3 ALA B C 1
ATOM 1571 O O . ALA B 1 3 ? 31.953 13.5 -32.031 1 34.94 3 ALA B O 1
ATOM 1572 N N . ARG B 1 4 ? 31.047 14.828 -30.391 1 36.66 4 ARG B N 1
ATOM 1573 C CA . ARG B 1 4 ? 31.078 13.82 -29.328 1 36.66 4 ARG B CA 1
ATOM 1574 C C . ARG B 1 4 ? 30.125 12.672 -29.641 1 36.66 4 ARG B C 1
ATOM 1576 O O . ARG B 1 4 ? 28.969 12.898 -29.984 1 36.66 4 ARG B O 1
ATOM 1583 N N . HIS B 1 5 ? 30.594 11.492 -30.078 1 34.75 5 HIS B N 1
ATOM 1584 C CA . HIS B 1 5 ? 29.844 10.273 -30.328 1 34.75 5 HIS B CA 1
ATOM 1585 C C . HIS B 1 5 ? 28.969 9.906 -29.125 1 34.75 5 HIS B C 1
ATOM 1587 O O . HIS B 1 5 ? 29.391 10.047 -27.984 1 34.75 5 HIS B O 1
ATOM 1593 N N . PRO B 1 6 ? 27.641 9.961 -29.234 1 35.34 6 PRO B N 1
ATOM 1594 C CA . PRO B 1 6 ? 26.781 9.57 -28.109 1 35.34 6 PRO B CA 1
ATOM 1595 C C . PRO B 1 6 ? 27.172 8.227 -27.516 1 35.34 6 PRO B C 1
ATOM 1597 O O . PRO B 1 6 ? 27.703 7.359 -28.203 1 35.34 6 PRO B O 1
ATOM 1600 N N . ARG B 1 7 ? 27.672 8.203 -26.234 1 37.62 7 ARG B N 1
ATOM 1601 C CA . ARG B 1 7 ? 28.031 6.953 -25.578 1 37.62 7 ARG B CA 1
ATOM 1602 C C . ARG B 1 7 ? 26.984 5.871 -25.844 1 37.62 7 ARG B C 1
ATOM 1604 O O . ARG B 1 7 ? 25.781 6.156 -25.875 1 37.62 7 ARG B O 1
ATOM 1611 N N . PRO B 1 8 ? 27.344 4.742 -26.328 1 33.25 8 PRO B N 1
ATOM 1612 C CA . PRO B 1 8 ? 26.422 3.629 -26.609 1 33.25 8 PRO B CA 1
ATOM 1613 C C . PRO B 1 8 ? 25.5 3.316 -25.422 1 33.25 8 PRO B C 1
ATOM 1615 O O . PRO B 1 8 ? 25.875 3.543 -24.281 1 33.25 8 PRO B O 1
ATOM 1618 N N . ARG B 1 9 ? 24.188 3.324 -25.594 1 31.64 9 ARG B N 1
ATOM 1619 C CA . ARG B 1 9 ? 23.156 2.844 -24.672 1 31.64 9 ARG B CA 1
ATOM 1620 C C . ARG B 1 9 ? 23.562 1.508 -24.062 1 31.64 9 ARG B C 1
ATOM 1622 O O . ARG B 1 9 ? 23.75 0.52 -24.781 1 31.64 9 ARG B O 1
ATOM 1629 N N . ARG B 1 10 ? 24.359 1.543 -23.016 1 33.06 10 ARG B N 1
ATOM 1630 C CA . ARG B 1 10 ? 24.625 0.264 -22.359 1 33.06 10 ARG B CA 1
ATOM 1631 C C . ARG B 1 10 ? 23.359 -0.572 -22.25 1 33.06 10 ARG B C 1
ATOM 1633 O O . ARG B 1 10 ? 22.391 -0.152 -21.625 1 33.06 10 ARG B O 1
ATOM 1640 N N . ILE B 1 11 ? 23.078 -1.496 -23.094 1 34.34 11 ILE B N 1
ATOM 1641 C CA . ILE B 1 11 ? 22.047 -2.523 -23.062 1 34.34 11 ILE B CA 1
ATOM 1642 C C . ILE B 1 11 ? 21.938 -3.109 -21.656 1 34.34 11 ILE B C 1
ATOM 1644 O O . ILE B 1 11 ? 22.938 -3.555 -21.094 1 34.34 11 ILE B O 1
ATOM 1648 N N . ILE B 1 12 ? 21.047 -2.658 -20.844 1 41.19 12 ILE B N 1
ATOM 1649 C CA . ILE B 1 12 ? 20.734 -3.395 -19.625 1 41.19 12 ILE B CA 1
ATOM 1650 C C . ILE B 1 12 ? 20.844 -4.895 -19.891 1 41.19 12 ILE B C 1
ATOM 1652 O O . ILE B 1 12 ? 20.078 -5.449 -20.688 1 41.19 12 ILE B O 1
ATOM 1656 N N . ARG B 1 13 ? 21.953 -5.453 -19.812 1 47.31 13 ARG B N 1
ATOM 1657 C CA . ARG B 1 13 ? 22.125 -6.891 -20 1 47.31 13 ARG B CA 1
ATOM 1658 C C . ARG B 1 13 ? 21.125 -7.676 -19.156 1 47.31 13 ARG B C 1
ATOM 1660 O O . ARG B 1 13 ? 21.125 -7.578 -17.938 1 47.31 13 ARG B O 1
ATOM 1667 N N . HIS B 1 14 ? 19.938 -7.91 -19.75 1 58.59 14 HIS B N 1
ATOM 1668 C CA . HIS B 1 14 ? 19 -8.867 -19.203 1 58.59 14 HIS B CA 1
ATOM 1669 C C . HIS B 1 14 ? 19.672 -10.195 -18.859 1 58.59 14 HIS B C 1
ATOM 1671 O O . HIS B 1 14 ? 20.609 -10.609 -19.562 1 58.59 14 HIS B O 1
ATOM 1677 N N . SER B 1 15 ? 19.547 -10.539 -17.609 1 67.31 15 SER B N 1
ATOM 1678 C CA . SER B 1 15 ? 19.984 -11.898 -17.328 1 67.31 15 SER B CA 1
ATOM 1679 C C . SER B 1 15 ? 19.312 -12.898 -18.266 1 67.31 15 SER B C 1
ATOM 1681 O O . SER B 1 15 ? 18.094 -12.969 -18.344 1 67.31 15 SER B O 1
ATOM 1683 N N . PRO B 1 16 ? 20 -13.477 -19.172 1 72.69 16 PRO B N 1
ATOM 1684 C CA . PRO B 1 16 ? 19.406 -14.414 -20.125 1 72.69 16 PRO B CA 1
ATOM 1685 C C . PRO B 1 16 ? 18.453 -15.414 -19.484 1 72.69 16 PRO B C 1
ATOM 1687 O O . PRO B 1 16 ? 17.469 -15.812 -20.094 1 72.69 16 PRO B O 1
ATOM 1690 N N . ALA B 1 17 ? 18.719 -15.672 -18.266 1 81.88 17 ALA B N 1
ATOM 1691 C CA . ALA B 1 17 ? 17.938 -16.688 -17.578 1 81.88 17 ALA B CA 1
ATOM 1692 C C . ALA B 1 17 ? 16.5 -16.219 -17.344 1 81.88 17 ALA B C 1
ATOM 1694 O O . ALA B 1 17 ? 15.586 -17.047 -17.25 1 81.88 17 ALA B O 1
ATOM 1695 N N . TYR B 1 18 ? 16.297 -14.914 -17.422 1 89.38 18 TYR B N 1
ATOM 1696 C CA . TYR B 1 18 ? 14.977 -14.391 -17.062 1 89.38 18 TYR B CA 1
ATOM 1697 C C . TYR B 1 18 ? 14.344 -13.648 -18.234 1 89.38 18 TYR B C 1
ATOM 1699 O O . TYR B 1 18 ? 13.352 -12.938 -18.062 1 89.38 18 TYR B O 1
ATOM 1707 N N . LYS B 1 19 ? 14.867 -13.805 -19.375 1 86.56 19 LYS B N 1
ATOM 1708 C CA . LYS B 1 19 ? 14.43 -13.031 -20.531 1 86.56 19 LYS B CA 1
ATOM 1709 C C . LYS B 1 19 ? 12.945 -13.227 -20.797 1 86.56 19 LYS B C 1
ATOM 1711 O O . LYS B 1 19 ? 12.211 -12.258 -21 1 86.56 19 LYS B O 1
ATOM 1716 N N . ALA B 1 20 ? 12.523 -14.477 -20.859 1 85.81 20 ALA B N 1
ATOM 1717 C CA . ALA B 1 20 ? 11.125 -14.766 -21.141 1 85.81 20 ALA B CA 1
ATOM 1718 C C . ALA B 1 20 ? 10.203 -14.109 -20.109 1 85.81 20 ALA B C 1
ATOM 1720 O O . ALA B 1 20 ? 9.164 -13.555 -20.469 1 85.81 20 ALA B O 1
ATOM 1721 N N . ALA B 1 21 ? 10.57 -14.18 -18.875 1 86.62 21 ALA B N 1
ATOM 1722 C CA . ALA B 1 21 ? 9.781 -13.594 -17.797 1 86.62 21 ALA B CA 1
ATOM 1723 C C . ALA B 1 21 ? 9.711 -12.078 -17.922 1 86.62 21 ALA B C 1
ATOM 1725 O O . ALA B 1 21 ? 8.688 -11.469 -17.609 1 86.62 21 ALA B O 1
ATOM 1726 N N . LEU B 1 22 ? 10.703 -11.477 -18.422 1 87.69 22 LEU B N 1
ATOM 1727 C CA . LEU B 1 22 ? 10.789 -10.023 -18.5 1 87.69 22 LEU B CA 1
ATOM 1728 C C . LEU B 1 22 ? 9.961 -9.5 -19.688 1 87.69 22 LEU B C 1
ATOM 1730 O O . LEU B 1 22 ? 9.711 -8.297 -19.781 1 87.69 22 LEU B O 1
ATOM 1734 N N . GLU B 1 23 ? 9.445 -10.414 -20.484 1 88.62 23 GLU B N 1
ATOM 1735 C CA . GLU B 1 23 ? 8.711 -9.992 -21.672 1 88.62 23 GLU B CA 1
ATOM 1736 C C . GLU B 1 23 ? 7.223 -10.32 -21.547 1 88.62 23 GLU B C 1
ATOM 1738 O O . GLU B 1 23 ? 6.426 -9.961 -22.422 1 88.62 23 GLU B O 1
ATOM 1743 N N . ILE B 1 24 ? 6.902 -10.992 -20.578 1 89.69 24 ILE B N 1
ATOM 1744 C CA . ILE B 1 24 ? 5.5 -11.328 -20.375 1 89.69 24 ILE B CA 1
ATOM 1745 C C . ILE B 1 24 ? 4.676 -10.047 -20.219 1 89.69 24 ILE B C 1
ATOM 1747 O O . ILE B 1 24 ? 5.059 -9.141 -19.469 1 89.69 24 ILE B O 1
ATOM 1751 N N . PRO B 1 25 ? 3.6 -9.992 -20.984 1 93.25 25 PRO B N 1
ATOM 1752 C CA . PRO B 1 25 ? 2.752 -8.812 -20.812 1 93.25 25 PRO B CA 1
ATOM 1753 C C . PRO B 1 25 ? 2.021 -8.805 -19.469 1 93.25 25 PRO B C 1
ATOM 1755 O O . PRO B 1 25 ? 1.402 -9.805 -19.094 1 93.25 25 PRO B O 1
ATOM 1758 N N . ILE B 1 26 ? 2.104 -7.781 -18.766 1 96.12 26 ILE B N 1
ATOM 1759 C CA . ILE B 1 26 ? 1.427 -7.609 -17.484 1 96.12 26 ILE B CA 1
ATOM 1760 C C . ILE B 1 26 ? 0.499 -6.398 -17.562 1 96.12 26 ILE B C 1
ATOM 1762 O O . ILE B 1 26 ? 0.905 -5.32 -17.984 1 96.12 26 ILE B O 1
ATOM 1766 N N . PRO B 1 27 ? -0.75 -6.543 -17.172 1 96.88 27 PRO B N 1
ATOM 1767 C CA . PRO B 1 27 ? -1.679 -5.41 -17.203 1 96.88 27 PRO B CA 1
ATOM 1768 C C . PRO B 1 27 ? -1.161 -4.199 -16.438 1 96.88 27 PRO B C 1
ATOM 1770 O O . PRO B 1 27 ? -0.606 -4.348 -15.344 1 96.88 27 PRO B O 1
ATOM 1773 N N . VAL B 1 28 ? -1.319 -3.039 -16.984 1 97.69 28 VAL B N 1
ATOM 1774 C CA . VAL B 1 28 ? -0.95 -1.802 -16.297 1 97.69 28 VAL B CA 1
ATOM 1775 C C . VAL B 1 28 ? -2.047 -1.406 -15.312 1 97.69 28 VAL B C 1
ATOM 1777 O O . VAL B 1 28 ? -3.213 -1.274 -15.695 1 97.69 28 VAL B O 1
ATOM 1780 N N . PRO B 1 29 ? -1.675 -1.25 -14.094 1 98 29 PRO B N 1
ATOM 1781 C CA . PRO B 1 29 ? -2.719 -0.847 -13.148 1 98 29 PRO B CA 1
ATOM 1782 C C . PRO B 1 29 ? -3.232 0.568 -13.398 1 98 29 PRO B C 1
ATOM 1784 O O . PRO B 1 29 ? -2.486 1.42 -13.891 1 98 29 PRO B O 1
ATOM 1787 N N . ARG B 1 30 ? -4.473 0.774 -13.039 1 97.56 30 ARG B N 1
ATOM 1788 C CA . ARG B 1 30 ? -5.105 2.086 -13.141 1 97.56 30 ARG B CA 1
ATOM 1789 C C . ARG B 1 30 ? -5.613 2.557 -11.781 1 97.56 30 ARG B C 1
ATOM 1791 O O . ARG B 1 30 ? -5.918 1.74 -10.906 1 97.56 30 ARG B O 1
ATOM 1798 N N . LEU B 1 31 ? -5.625 3.861 -11.688 1 98.38 31 LEU B N 1
ATOM 1799 C CA . LEU B 1 31 ? -6.191 4.484 -10.492 1 98.38 31 LEU B CA 1
ATOM 1800 C C . LEU B 1 31 ? -7.523 5.156 -10.82 1 98.38 31 LEU B C 1
ATOM 1802 O O . LEU B 1 31 ? -7.598 5.992 -11.719 1 98.38 31 LEU B O 1
ATOM 1806 N N . THR B 1 32 ? -8.539 4.793 -10.086 1 98.12 32 THR B N 1
ATOM 1807 C CA . THR B 1 32 ? -9.852 5.406 -10.242 1 98.12 32 THR B CA 1
ATOM 1808 C C . THR B 1 32 ? -10.312 6.031 -8.922 1 98.12 32 THR B C 1
ATOM 1810 O O . THR B 1 32 ? -10.297 5.375 -7.883 1 98.12 32 THR B O 1
ATOM 1813 N N . HIS B 1 33 ? -10.75 7.309 -9.031 1 98 33 HIS B N 1
ATOM 1814 C CA . HIS B 1 33 ? -11.219 7.953 -7.805 1 98 33 HIS B CA 1
ATOM 1815 C C . HIS B 1 33 ? -12.344 7.156 -7.164 1 98 33 HIS B C 1
ATOM 1817 O O . HIS B 1 33 ? -13.289 6.75 -7.848 1 98 33 HIS B O 1
ATOM 1823 N N . SER B 1 34 ? -12.234 6.992 -5.91 1 98.19 34 SER B N 1
ATOM 1824 C CA . SER B 1 34 ? -13.172 6.137 -5.195 1 98.19 34 SER B CA 1
ATOM 1825 C C . SER B 1 34 ? -13.898 6.906 -4.094 1 98.19 34 SER B C 1
ATOM 1827 O O . SER B 1 34 ? -15.125 6.84 -3.988 1 98.19 34 SER B O 1
ATOM 1829 N N . PHE B 1 35 ? -13.141 7.633 -3.283 1 97.75 35 PHE B N 1
ATOM 1830 C CA . PHE B 1 35 ? -13.773 8.406 -2.221 1 97.75 35 PHE B CA 1
ATOM 1831 C C . PHE B 1 35 ? -12.836 9.5 -1.721 1 97.75 35 PHE B C 1
ATOM 1833 O O . PHE B 1 35 ? -11.641 9.484 -2.008 1 97.75 35 PHE B O 1
ATOM 1840 N N . ARG B 1 36 ? -13.422 10.469 -1.018 1 97.62 36 ARG B N 1
ATOM 1841 C CA . ARG B 1 36 ? -12.711 11.477 -0.236 1 97.62 36 ARG B CA 1
ATOM 1842 C C . ARG B 1 36 ? -13.07 11.375 1.242 1 97.62 36 ARG B C 1
ATOM 1844 O O . ARG B 1 36 ? -14.227 11.125 1.59 1 97.62 36 ARG B O 1
ATOM 1851 N N . LEU B 1 37 ? -12.07 11.625 1.99 1 97.62 37 LEU B N 1
ATOM 1852 C CA . LEU B 1 37 ? -12.234 11.531 3.438 1 97.62 37 LEU B CA 1
ATOM 1853 C C . LEU B 1 37 ? -11.617 12.742 4.133 1 97.62 37 LEU B C 1
ATOM 1855 O O . LEU B 1 37 ? -10.555 13.211 3.736 1 97.62 37 LEU B O 1
ATOM 1859 N N . VAL B 1 38 ? -12.367 13.242 5.164 1 97.56 38 VAL B N 1
ATOM 1860 C CA . VAL B 1 38 ? -11.867 14.273 6.07 1 97.56 38 VAL B CA 1
ATOM 1861 C C . VAL B 1 38 ? -11.781 13.719 7.488 1 97.56 38 VAL B C 1
ATOM 1863 O O . VAL B 1 38 ? -12.789 13.266 8.047 1 97.56 38 VAL B O 1
ATOM 1866 N N . CYS B 1 39 ? -10.641 13.797 8.031 1 97.38 39 CYS B N 1
ATOM 1867 C CA . CYS B 1 39 ? -10.406 13.281 9.375 1 97.38 39 CYS B CA 1
ATOM 1868 C C . CYS B 1 39 ? -10.07 14.406 10.344 1 97.38 39 CYS B C 1
ATOM 1870 O O . CYS B 1 39 ? -9.156 15.195 10.094 1 97.38 39 CYS B O 1
ATOM 1872 N N . ASP B 1 40 ? -10.797 14.492 11.43 1 96 40 ASP B N 1
ATOM 1873 C CA . ASP B 1 40 ? -10.539 15.453 12.5 1 96 40 ASP B CA 1
ATOM 1874 C C . ASP B 1 40 ? -9.555 14.898 13.516 1 96 40 ASP B C 1
ATOM 1876 O O . ASP B 1 40 ? -9.727 13.781 14.008 1 96 40 ASP B O 1
ATOM 1880 N N . LEU B 1 41 ? -8.609 15.75 13.844 1 94.75 41 LEU B N 1
ATOM 1881 C CA . LEU B 1 41 ? -7.496 15.273 14.656 1 94.75 41 LEU B CA 1
ATOM 1882 C C . LEU B 1 41 ? -7.453 16 15.992 1 94.75 41 LEU B C 1
ATOM 1884 O O . LEU B 1 41 ? -7.762 17.203 16.062 1 94.75 41 LEU B O 1
ATOM 1888 N N . GLU B 1 42 ? -6.988 15.32 17 1 92.75 42 GLU B N 1
ATOM 1889 C CA . GLU B 1 42 ? -6.508 15.969 18.203 1 92.75 42 GLU B CA 1
ATOM 1890 C C . GLU B 1 42 ? -5.125 16.578 18 1 92.75 42 GLU B C 1
ATOM 1892 O O . GLU B 1 42 ? -4.496 16.359 16.969 1 92.75 42 GLU B O 1
ATOM 1897 N N . ALA B 1 43 ? -4.73 17.312 19 1 89.38 43 ALA B N 1
ATOM 1898 C CA . ALA B 1 43 ? -3.363 17.828 18.984 1 89.38 43 ALA B CA 1
ATOM 1899 C C . ALA B 1 43 ? -2.348 16.688 18.984 1 89.38 43 ALA B C 1
ATOM 1901 O O . ALA B 1 43 ? -2.576 15.648 19.625 1 89.38 43 ALA B O 1
ATOM 1902 N N . VAL B 1 44 ? -1.234 16.922 18.406 1 89.56 44 VAL B N 1
ATOM 1903 C CA . VAL B 1 44 ? -0.155 15.945 18.344 1 89.56 44 VAL B CA 1
ATOM 1904 C C . VAL B 1 44 ? 0.387 15.695 19.75 1 89.56 44 VAL B C 1
ATOM 1906 O O . VAL B 1 44 ? 0.632 16.641 20.5 1 89.56 44 VAL B O 1
ATOM 1909 N N . ARG B 1 45 ? 0.498 14.5 20.078 1 90.31 45 ARG B N 1
ATOM 1910 C CA . ARG B 1 45 ? 1.179 14.094 21.297 1 90.31 45 ARG B CA 1
ATOM 1911 C C . ARG B 1 45 ? 2.553 13.508 20.984 1 90.31 45 ARG B C 1
ATOM 1913 O O . ARG B 1 45 ? 2.656 12.477 20.328 1 90.31 45 ARG B O 1
ATOM 1920 N N . SER B 1 46 ? 3.525 14.094 21.562 1 90.62 46 SER B N 1
ATOM 1921 C CA . SER B 1 46 ? 4.883 13.586 21.406 1 90.62 46 SER B CA 1
ATOM 1922 C C . SER B 1 46 ? 5.129 12.375 22.297 1 90.62 46 SER B C 1
ATOM 1924 O O . SER B 1 46 ? 4.934 12.438 23.5 1 90.62 46 SER B O 1
ATOM 1926 N N . VAL B 1 47 ? 5.531 11.25 21.75 1 89.56 47 VAL B N 1
ATOM 1927 C CA . VAL B 1 47 ? 5.863 10.047 22.5 1 89.56 47 VAL B CA 1
ATOM 1928 C C . VAL B 1 47 ? 7.352 10.031 22.844 1 89.56 47 VAL B C 1
ATOM 1930 O O . VAL B 1 47 ? 7.754 9.562 23.906 1 89.56 47 VAL B O 1
ATOM 1933 N N . GLY B 1 48 ? 8.188 10.516 21.938 1 88.19 48 GLY B N 1
ATOM 1934 C CA . GLY B 1 48 ? 9.625 10.602 22.156 1 88.19 48 GLY B CA 1
ATOM 1935 C C . GLY B 1 48 ? 10.445 10.148 20.969 1 88.19 48 GLY B C 1
ATOM 1936 O O . GLY B 1 48 ? 9.922 10.016 19.859 1 88.19 48 GLY B O 1
ATOM 1937 N N . GLU B 1 49 ? 11.789 10.039 21.203 1 83.31 49 GLU B N 1
ATOM 1938 C CA . GLU B 1 49 ? 12.703 9.633 20.141 1 83.31 49 GLU B CA 1
ATOM 1939 C C . GLU B 1 49 ? 12.672 8.125 19.922 1 83.31 49 GLU B C 1
ATOM 1941 O O . GLU B 1 49 ? 12.586 7.359 20.891 1 83.31 49 GLU B O 1
ATOM 1946 N N . GLY B 1 50 ? 12.531 7.797 18.672 1 71.19 50 GLY B N 1
ATOM 1947 C CA . GLY B 1 50 ? 12.508 6.383 18.328 1 71.19 50 GLY B CA 1
ATOM 1948 C C . GLY B 1 50 ? 13.844 5.695 18.562 1 71.19 50 GLY B C 1
ATOM 1949 O O . GLY B 1 50 ? 14.883 6.355 18.625 1 71.19 50 GLY B O 1
ATOM 1950 N N . LEU B 1 51 ? 13.734 4.426 18.734 1 65.44 51 LEU B N 1
ATOM 1951 C CA . LEU B 1 51 ? 14.875 3.559 19 1 65.44 51 LEU B CA 1
ATOM 1952 C C . LEU B 1 51 ? 15.57 3.178 17.688 1 65.44 51 LEU B C 1
ATOM 1954 O O . LEU B 1 51 ? 16.641 2.562 17.719 1 65.44 51 LEU B O 1
ATOM 1958 N N . HIS B 1 52 ? 14.984 3.652 16.641 1 66 52 HIS B N 1
ATOM 1959 C CA . HIS B 1 52 ? 15.555 3.221 15.367 1 66 52 HIS B CA 1
ATOM 1960 C C . HIS B 1 52 ? 16.859 3.947 15.07 1 66 52 HIS B C 1
ATOM 1962 O O . HIS B 1 52 ? 17.125 5.02 15.617 1 66 52 HIS B O 1
ATOM 1968 N N . GLY B 1 53 ? 17.75 3.322 14.422 1 64.31 53 GLY B N 1
ATOM 1969 C CA . GLY B 1 53 ? 19.078 3.824 14.133 1 64.31 53 GLY B CA 1
ATOM 1970 C C . GLY B 1 53 ? 19.094 5.258 13.633 1 64.31 53 GLY B C 1
ATOM 1971 O O . GLY B 1 53 ? 20 6.031 13.961 1 64.31 53 GLY B O 1
ATOM 1972 N N . ASP B 1 54 ? 18.062 5.586 12.828 1 66.94 54 ASP B N 1
ATOM 1973 C CA . ASP B 1 54 ? 18.062 6.945 12.297 1 66.94 54 ASP B CA 1
ATOM 1974 C C . ASP B 1 54 ? 17.5 7.934 13.32 1 66.94 54 ASP B C 1
ATOM 1976 O O . ASP B 1 54 ? 17.609 9.148 13.141 1 66.94 54 ASP B O 1
ATOM 1980 N N . GLY B 1 55 ? 17.031 7.348 14.367 1 81.5 55 GLY B N 1
ATOM 1981 C CA . GLY B 1 55 ? 16.344 8.219 15.312 1 81.5 55 GLY B CA 1
ATOM 1982 C C . GLY B 1 55 ? 15.008 8.727 14.812 1 81.5 55 GLY B C 1
ATOM 1983 O O . GLY B 1 55 ? 14.25 7.973 14.203 1 81.5 55 GLY B O 1
ATOM 1984 N N . GLY B 1 56 ? 14.641 9.844 15.242 1 86.69 56 GLY B N 1
ATOM 1985 C CA . GLY B 1 56 ? 13.398 10.461 14.805 1 86.69 56 GLY B CA 1
ATOM 1986 C C . GLY B 1 56 ? 12.375 10.594 15.914 1 86.69 56 GLY B C 1
ATOM 1987 O O . GLY B 1 56 ? 12.586 10.102 17.031 1 86.69 56 GLY B O 1
ATOM 1988 N N . GLN B 1 57 ? 11.422 11.328 15.641 1 91.19 57 GLN B N 1
ATOM 1989 C CA . GLN B 1 57 ? 10.359 11.641 16.594 1 91.19 57 GLN B CA 1
ATOM 1990 C C . GLN B 1 57 ? 9.109 10.812 16.328 1 91.19 57 GLN B C 1
ATOM 1992 O O . GLN B 1 57 ? 8.609 10.773 15.203 1 91.19 57 GLN B O 1
ATOM 1997 N N . PHE B 1 58 ? 8.656 10.148 17.406 1 92.38 58 PHE B N 1
ATOM 1998 C CA . PHE B 1 58 ? 7.383 9.438 17.328 1 92.38 58 PHE B CA 1
ATOM 1999 C C . PHE B 1 58 ? 6.254 10.273 17.906 1 92.38 58 PHE B C 1
ATOM 2001 O O . PHE B 1 58 ? 6.387 10.836 19 1 92.38 58 PHE B O 1
ATOM 2008 N N . ASN B 1 59 ? 5.219 10.352 17.125 1 92 59 ASN B N 1
ATOM 2009 C CA . ASN B 1 59 ? 4.023 11.07 17.547 1 92 59 ASN B CA 1
ATOM 2010 C C . ASN B 1 59 ? 2.785 10.18 17.516 1 92 59 ASN B C 1
ATOM 2012 O O . ASN B 1 59 ? 2.711 9.242 16.719 1 92 59 ASN B O 1
ATOM 2016 N N . TRP B 1 60 ? 1.921 10.484 18.438 1 93.62 60 TRP B N 1
ATOM 2017 C CA . TRP B 1 60 ? 0.603 9.859 18.484 1 93.62 60 TRP B CA 1
ATOM 2018 C C . TRP B 1 60 ? -0.499 10.891 18.281 1 93.62 60 TRP B C 1
ATOM 2020 O O . TRP B 1 60 ? -0.517 11.93 18.953 1 93.62 60 TRP B O 1
ATOM 2030 N N . ILE B 1 61 ? -1.418 10.656 17.375 1 94 61 ILE B N 1
ATOM 2031 C CA . ILE B 1 61 ? -2.494 11.594 17.078 1 94 61 ILE B CA 1
ATOM 2032 C C . ILE B 1 61 ? -3.832 10.859 17.062 1 94 61 ILE B C 1
ATOM 2034 O O . ILE B 1 61 ? -4.078 10.016 16.203 1 94 61 ILE B O 1
ATOM 2038 N N . ASN B 1 62 ? -4.699 11.227 17.938 1 95.94 62 ASN B N 1
ATOM 2039 C CA . ASN B 1 62 ? -6.027 10.625 17.984 1 95.94 62 ASN B CA 1
ATOM 2040 C C . ASN B 1 62 ? -6.977 11.273 16.984 1 95.94 62 ASN B C 1
ATOM 2042 O O . ASN B 1 62 ? -6.949 12.492 16.797 1 95.94 62 ASN B O 1
ATOM 2046 N N . PHE B 1 63 ? -7.766 10.453 16.438 1 96.62 63 PHE B N 1
ATOM 2047 C CA . PHE B 1 63 ? -8.852 10.961 15.602 1 96.62 63 PHE B CA 1
ATOM 2048 C C . PHE B 1 63 ? -10.094 11.219 16.438 1 96.62 63 PHE B C 1
ATOM 2050 O O . PHE B 1 63 ? -10.469 10.398 17.281 1 96.62 63 PHE B O 1
ATOM 2057 N N . THR B 1 64 ? -10.812 12.297 16.203 1 96.94 64 THR B N 1
ATOM 2058 C CA . THR B 1 64 ? -11.984 12.664 17 1 96.94 64 THR B CA 1
ATOM 2059 C C . THR B 1 64 ? -13.258 12.555 16.172 1 96.94 64 THR B C 1
ATOM 2061 O O . THR B 1 64 ? -14.359 12.656 16.703 1 96.94 64 THR B O 1
ATOM 2064 N N . GLY B 1 65 ? -13.148 12.414 14.945 1 97.12 65 GLY B N 1
ATOM 2065 C CA . GLY B 1 65 ? -14.273 12.32 14.023 1 97.12 65 GLY B CA 1
ATOM 2066 C C . GLY B 1 65 ? -13.891 12.594 12.586 1 97.12 65 GLY B C 1
ATOM 2067 O O . GLY B 1 65 ? -12.703 12.57 12.234 1 97.12 65 GLY B O 1
ATO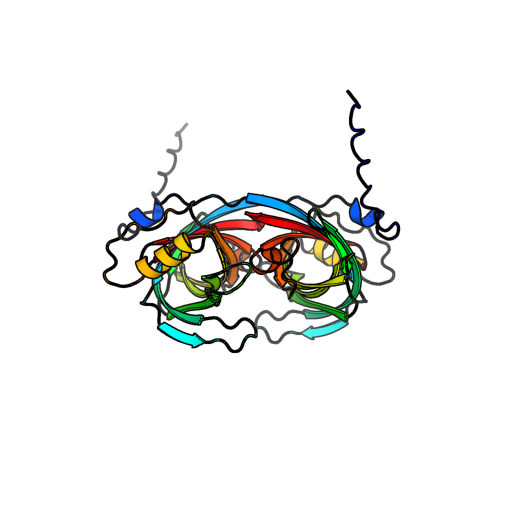M 2068 N N . GLY B 1 66 ? -14.945 12.758 11.742 1 97.31 66 GLY B N 1
ATOM 2069 C CA . GLY B 1 66 ? -14.742 13.055 10.336 1 97.31 66 GLY B CA 1
ATOM 2070 C C . GLY B 1 66 ? -15.891 12.578 9.461 1 97.31 66 GLY B C 1
ATOM 2071 O O . GLY B 1 66 ? -16.953 12.211 9.969 1 97.31 66 GLY B O 1
ATOM 2072 N N . HIS B 1 67 ? -15.523 12.695 8.227 1 97.62 67 HIS B N 1
ATOM 2073 C CA . HIS B 1 67 ? -16.531 12.414 7.207 1 97.62 67 HIS B CA 1
ATOM 2074 C C . HIS B 1 67 ? -15.891 11.805 5.961 1 97.62 67 HIS B C 1
ATOM 2076 O O . HIS B 1 67 ? -14.742 12.109 5.633 1 97.62 67 HIS B O 1
ATOM 2082 N N . PHE B 1 68 ? -16.641 10.898 5.336 1 97.94 68 PHE B N 1
ATOM 2083 C CA . PHE B 1 68 ? -16.203 10.422 4.027 1 97.94 68 PHE B CA 1
ATOM 2084 C C . PHE B 1 68 ? -17.375 10.344 3.059 1 97.94 68 PHE B C 1
ATOM 2086 O O . PHE B 1 68 ? -18.516 10.148 3.473 1 97.94 68 PHE B O 1
ATOM 2093 N N . GLU B 1 69 ? -17.047 10.477 1.798 1 96.5 69 GLU B N 1
ATOM 2094 C CA . GLU B 1 69 ? -17.984 10.336 0.687 1 96.5 69 GLU B CA 1
ATOM 2095 C C . GLU B 1 69 ? -17.312 9.68 -0.518 1 96.5 69 GLU B C 1
ATOM 2097 O O . GLU B 1 69 ? -16.219 10.086 -0.927 1 96.5 69 GLU B O 1
ATOM 2102 N N . GLY B 1 70 ? -18.031 8.695 -1.062 1 94.06 70 GLY B N 1
ATOM 2103 C CA . GLY B 1 70 ? -17.484 8.008 -2.225 1 94.06 70 GLY B CA 1
ATOM 2104 C C . GLY B 1 70 ? -18.562 7.359 -3.084 1 94.06 70 GLY B C 1
ATOM 2105 O O . GLY B 1 70 ? -19.75 7.48 -2.797 1 94.06 70 GLY B O 1
ATOM 2106 N N . SER B 1 71 ? -18.141 6.715 -4.164 1 91.94 71 SER B N 1
ATOM 2107 C CA . SER B 1 71 ? -19.016 6.074 -5.141 1 91.94 71 SER B CA 1
ATOM 2108 C C . SER B 1 71 ? -19.781 4.914 -4.516 1 91.94 71 SER B C 1
ATOM 2110 O O . SER B 1 71 ? -20.875 4.582 -4.957 1 91.94 71 SER B O 1
ATOM 2112 N N . TRP B 1 72 ? -19.281 4.391 -3.451 1 94.94 72 TRP B N 1
ATOM 2113 C CA . TRP B 1 72 ? -19.875 3.178 -2.889 1 94.94 72 TRP B CA 1
ATOM 2114 C C . TRP B 1 72 ? -20.609 3.486 -1.59 1 94.94 72 TRP B C 1
ATOM 2116 O O . TRP B 1 72 ? -21.297 2.623 -1.045 1 94.94 72 TRP B O 1
ATOM 2126 N N . GLY B 1 73 ? -20.375 4.766 -1.085 1 94.75 73 GLY B N 1
ATOM 2127 C CA . GLY B 1 73 ? -21.047 5.094 0.168 1 94.75 73 GLY B CA 1
ATOM 2128 C C . GLY B 1 73 ? -20.5 6.363 0.808 1 94.75 73 GLY B C 1
ATOM 2129 O O . GLY B 1 73 ? -19.562 6.977 0.294 1 94.75 73 GLY B O 1
ATOM 2130 N N . HIS B 1 74 ? -21.203 6.766 1.921 1 97.12 74 HIS B N 1
ATOM 2131 C CA . HIS B 1 74 ? -20.797 7.902 2.744 1 97.12 74 HIS B CA 1
ATOM 2132 C C . HIS B 1 74 ? -21.047 7.621 4.223 1 97.12 74 HIS B C 1
ATOM 2134 O O . HIS B 1 74 ? -21.703 6.645 4.574 1 97.12 74 HIS B O 1
ATOM 2140 N N . GLY B 1 75 ? -20.391 8.453 5.016 1 97.62 75 GLY B N 1
ATOM 2141 C CA . GLY B 1 75 ? -20.562 8.266 6.449 1 97.62 75 GLY B CA 1
ATOM 2142 C C . GLY B 1 75 ? -19.562 9.055 7.273 1 97.62 75 GLY B C 1
ATOM 2143 O O . GLY B 1 75 ? -19.172 10.156 6.891 1 97.62 75 GLY B O 1
ATOM 2144 N N . GLU B 1 76 ? -19.328 8.484 8.43 1 97.94 76 GLU B N 1
ATOM 2145 C CA . GLU B 1 76 ? -18.484 9.227 9.367 1 97.94 76 GLU B CA 1
ATOM 2146 C C . GLU B 1 76 ? -17.281 8.391 9.797 1 97.94 76 GLU B C 1
ATOM 2148 O O . GLU B 1 76 ? -17.266 7.168 9.617 1 97.94 76 GLU B O 1
ATOM 2153 N N . ILE B 1 77 ? -16.266 9.078 10.273 1 98.06 77 ILE B N 1
ATOM 2154 C CA . ILE B 1 77 ? -15.188 8.445 11.039 1 98.06 77 ILE B CA 1
ATOM 2155 C C . ILE B 1 77 ? -15.578 8.359 12.508 1 98.06 77 ILE B C 1
ATOM 2157 O O . ILE B 1 77 ? -15.93 9.375 13.125 1 98.06 77 ILE B O 1
ATOM 2161 N N . VAL B 1 78 ? -15.523 7.207 13.055 1 97.75 78 VAL B N 1
ATOM 2162 C CA . VAL B 1 78 ? -15.797 7 14.477 1 97.75 78 VAL B CA 1
ATOM 2163 C C . VAL B 1 78 ? -14.602 7.453 15.305 1 97.75 78 VAL B C 1
ATOM 2165 O O . VAL B 1 78 ? -13.461 7.117 14.992 1 97.75 78 VAL B O 1
ATOM 2168 N N . ALA B 1 79 ? -14.898 8.141 16.344 1 96.81 79 ALA B N 1
ATOM 2169 C CA . ALA B 1 79 ? -13.805 8.594 17.203 1 96.81 79 ALA B CA 1
ATOM 2170 C C . ALA B 1 79 ? -13.039 7.414 17.797 1 96.81 79 ALA B C 1
ATOM 2172 O O . ALA B 1 79 ? -13.633 6.379 18.109 1 96.81 79 ALA B O 1
ATOM 2173 N N . GLY B 1 80 ? -11.703 7.664 17.938 1 94.88 80 GLY B N 1
ATOM 2174 C CA . GLY B 1 80 ? -10.914 6.648 18.609 1 94.88 80 GLY B CA 1
ATOM 2175 C C . GLY B 1 80 ? -9.789 6.094 17.75 1 94.88 80 GLY B C 1
ATOM 2176 O O . GLY B 1 80 ? -8.852 5.48 18.281 1 94.88 80 GLY B O 1
ATOM 2177 N N . GLY B 1 81 ? -9.781 6.195 16.438 1 96.19 81 GLY B N 1
ATOM 2178 C CA . GLY B 1 81 ? -8.641 5.832 15.617 1 96.19 81 GLY B CA 1
ATOM 2179 C C . GLY B 1 81 ? -7.422 6.699 15.875 1 96.19 81 GLY B C 1
ATOM 2180 O O . GLY B 1 81 ? -7.473 7.625 16.688 1 96.19 81 GLY B O 1
ATOM 2181 N N . GLN B 1 82 ? -6.34 6.32 15.164 1 96.38 82 GLN B N 1
ATOM 2182 C CA . GLN B 1 82 ? -5.121 7.062 15.461 1 96.38 82 GLN B CA 1
ATOM 2183 C C . GLN B 1 82 ? -4.152 7.031 14.281 1 96.38 82 GLN B C 1
ATOM 2185 O O . GLN B 1 82 ? -4.316 6.227 13.359 1 96.38 82 GLN B O 1
ATOM 2190 N N . ASP B 1 83 ? -3.209 7.918 14.383 1 96.69 83 ASP B N 1
ATOM 2191 C CA . ASP B 1 83 ? -1.995 7.926 13.57 1 96.69 83 ASP B CA 1
ATOM 2192 C C . ASP B 1 83 ? -0.752 7.754 14.438 1 96.69 83 ASP B C 1
ATOM 2194 O O . ASP B 1 83 ? -0.486 8.57 15.32 1 96.69 83 ASP B O 1
ATOM 2198 N N . ALA B 1 84 ? -0.071 6.672 14.203 1 95.38 84 ALA B N 1
ATOM 2199 C CA . ALA B 1 84 ? 1.273 6.512 14.75 1 95.38 84 ALA B CA 1
ATOM 2200 C C . ALA B 1 84 ? 2.328 7.035 13.781 1 95.38 84 ALA B C 1
ATOM 2202 O O . ALA B 1 84 ? 2.789 6.309 12.898 1 95.38 84 ALA B O 1
ATOM 2203 N N . GLN B 1 85 ? 2.744 8.227 14.031 1 94.12 85 GLN B N 1
ATOM 2204 C CA . GLN B 1 85 ? 3.596 8.953 13.102 1 94.12 85 GLN B CA 1
ATOM 2205 C C . GLN B 1 85 ? 5.062 8.875 13.516 1 94.12 85 GLN B C 1
ATOM 2207 O O . GLN B 1 85 ? 5.383 8.961 14.703 1 94.12 85 GLN B O 1
ATOM 2212 N N . HIS B 1 86 ? 5.906 8.664 12.547 1 94.69 86 HIS B N 1
ATOM 2213 C CA . HIS B 1 86 ? 7.352 8.727 12.734 1 94.69 86 HIS B CA 1
ATOM 2214 C C . HIS B 1 86 ? 7.977 9.805 11.859 1 94.69 86 HIS B C 1
ATOM 2216 O O . HIS B 1 86 ? 7.973 9.688 10.633 1 94.69 86 HIS B O 1
ATOM 2222 N N . ILE B 1 87 ? 8.539 10.82 12.453 1 94.44 87 ILE B N 1
ATOM 2223 C CA . ILE B 1 87 ? 9.164 11.922 11.734 1 94.44 87 ILE B CA 1
ATOM 2224 C C . ILE B 1 87 ? 10.68 11.734 11.727 1 94.44 87 ILE B C 1
ATOM 2226 O O . ILE B 1 87 ? 11.297 11.609 12.789 1 94.44 87 ILE B O 1
ATOM 2230 N N . MET B 1 88 ? 11.273 11.797 10.609 1 93.56 88 MET B N 1
ATOM 2231 C CA . MET B 1 88 ? 12.719 11.688 10.492 1 93.56 88 MET B CA 1
ATOM 2232 C C . MET B 1 88 ? 13.414 12.914 11.094 1 93.56 88 MET B C 1
ATOM 2234 O O . MET B 1 88 ? 12.852 14.008 11.078 1 93.56 88 MET B O 1
ATOM 2238 N N . PRO B 1 89 ? 14.602 12.68 11.578 1 92.25 89 PRO B N 1
ATOM 2239 C CA . PRO B 1 89 ? 15.305 13.836 12.141 1 92.25 89 PRO B CA 1
ATOM 2240 C C . PRO B 1 89 ? 15.609 14.906 11.102 1 92.25 89 PRO B C 1
ATOM 2242 O O . PRO B 1 89 ? 15.82 14.594 9.93 1 92.25 89 PRO B O 1
ATOM 2245 N N . SER B 1 90 ? 15.672 16.109 11.602 1 92 90 SER B N 1
ATOM 2246 C CA . SER B 1 90 ? 15.992 17.219 10.719 1 92 90 SER B CA 1
ATOM 2247 C C . SER B 1 90 ? 17.391 17.078 10.117 1 92 90 SER B C 1
ATOM 2249 O O . SER B 1 90 ? 17.688 17.641 9.07 1 92 90 SER B O 1
ATOM 2251 N N . THR B 1 91 ? 18.203 16.297 10.742 1 90.88 91 THR B N 1
ATOM 2252 C CA . THR B 1 91 ? 19.594 16.109 10.328 1 90.88 91 THR B CA 1
ATOM 2253 C C . THR B 1 91 ? 19.719 14.945 9.359 1 90.88 91 THR B C 1
ATOM 2255 O O . THR B 1 91 ? 20.828 14.625 8.906 1 90.88 91 THR B O 1
ATOM 2258 N N . HIS B 1 92 ? 18.625 14.258 9.195 1 90.94 92 HIS B N 1
ATOM 22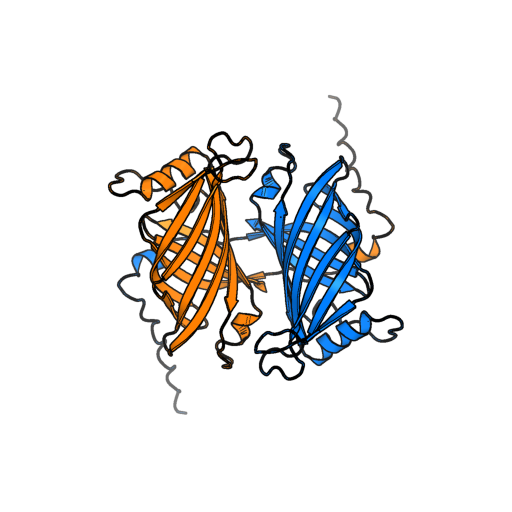59 C CA . HIS B 1 92 ? 18.734 13.125 8.281 1 90.94 92 HIS B CA 1
ATOM 2260 C C . HIS B 1 92 ? 19.297 13.562 6.938 1 90.94 92 HIS B C 1
ATOM 2262 O O . HIS B 1 92 ? 18.859 14.555 6.363 1 90.94 92 HIS B O 1
ATOM 2268 N N . PRO B 1 93 ? 20.141 12.828 6.379 1 88.69 93 PRO B N 1
ATOM 2269 C CA . PRO B 1 93 ? 20.875 13.312 5.211 1 88.69 93 PRO B CA 1
ATOM 2270 C C . PRO B 1 93 ? 20.047 13.266 3.928 1 88.69 93 PRO B C 1
ATOM 2272 O O . PRO B 1 93 ? 20.297 14.047 3.002 1 88.69 93 PRO B O 1
ATOM 2275 N N . SER B 1 94 ? 19.109 12.445 3.834 1 90.62 94 SER B N 1
ATOM 2276 C CA . SER B 1 94 ? 18.438 12.219 2.553 1 90.62 94 SER B CA 1
ATOM 2277 C C . SER B 1 94 ? 17.016 12.758 2.568 1 90.62 94 SER B C 1
ATOM 2279 O O . SER B 1 94 ? 16.531 13.273 1.558 1 90.62 94 SER B O 1
ATOM 2281 N N . PHE B 1 95 ? 16.328 12.609 3.65 1 92.44 95 PHE B N 1
ATOM 2282 C CA . PHE B 1 95 ? 14.938 13.062 3.721 1 92.44 95 PHE B CA 1
ATOM 2283 C C . PHE B 1 95 ? 14.633 13.656 5.09 1 92.44 95 PHE B C 1
ATOM 2285 O O . PHE B 1 95 ? 13.781 13.141 5.82 1 92.44 95 PHE B O 1
ATOM 2292 N N . PRO B 1 96 ? 15.195 14.828 5.336 1 94.19 96 PRO B N 1
ATOM 2293 C CA . PRO B 1 96 ? 14.93 15.484 6.617 1 94.19 96 PRO B CA 1
ATOM 2294 C C . PRO B 1 96 ? 13.461 15.867 6.793 1 94.19 96 PRO B C 1
ATOM 2296 O O . PRO B 1 96 ? 12.852 16.422 5.875 1 94.19 96 PRO B O 1
ATOM 2299 N N . LEU B 1 97 ? 12.898 15.453 7.953 1 95 97 LEU B N 1
ATOM 2300 C CA . LEU B 1 97 ? 11.57 15.828 8.438 1 95 97 LEU B CA 1
ATOM 2301 C C . LEU B 1 97 ? 10.484 15.078 7.684 1 95 97 LEU B C 1
ATOM 2303 O O . LEU B 1 97 ? 9.289 15.328 7.891 1 95 97 LEU B O 1
ATOM 2307 N N . ALA B 1 98 ? 10.867 14.164 6.832 1 96.31 98 ALA B N 1
ATOM 2308 C CA . ALA B 1 98 ? 9.867 13.273 6.258 1 96.31 98 ALA B CA 1
ATOM 2309 C C . ALA B 1 98 ? 9.102 12.531 7.352 1 96.31 98 ALA B C 1
ATOM 2311 O O . ALA B 1 98 ? 9.672 12.188 8.391 1 96.31 98 ALA B O 1
ATOM 2312 N N . ALA B 1 99 ? 7.84 12.297 7.086 1 96 99 ALA B N 1
ATOM 2313 C CA . ALA B 1 99 ? 7.004 11.625 8.078 1 96 99 ALA B CA 1
ATOM 2314 C C . ALA B 1 99 ? 6.457 10.305 7.527 1 96 99 ALA B C 1
ATOM 2316 O O . ALA B 1 99 ? 5.828 10.281 6.465 1 96 99 ALA B O 1
ATOM 2317 N N . GLN B 1 100 ? 6.746 9.273 8.195 1 96.56 100 GLN B N 1
ATOM 2318 C CA . GLN B 1 100 ? 6.031 8.023 7.945 1 96.56 100 GLN B CA 1
ATOM 2319 C C . GLN B 1 100 ? 4.719 7.98 8.727 1 96.56 100 GLN B C 1
ATOM 2321 O O . GLN B 1 100 ? 4.703 8.211 9.938 1 96.56 100 GLN B O 1
ATOM 2326 N N . LEU B 1 101 ? 3.705 7.648 8.016 1 97.38 101 LEU B N 1
ATOM 2327 C CA . LEU B 1 101 ? 2.371 7.629 8.609 1 97.38 101 LEU B CA 1
ATOM 2328 C C . LEU B 1 101 ? 1.833 6.203 8.688 1 97.38 101 LEU B C 1
ATOM 2330 O O . LEU B 1 101 ? 2.012 5.414 7.754 1 97.38 101 LEU B O 1
ATOM 2334 N N . SER B 1 102 ? 1.225 5.895 9.758 1 97.81 102 SER B N 1
ATOM 2335 C CA . SER B 1 102 ? 0.544 4.625 9.992 1 97.81 102 SER B CA 1
ATOM 2336 C C . SER B 1 102 ? -0.748 4.828 10.773 1 97.81 102 SER B C 1
ATOM 2338 O O . SER B 1 102 ? -0.714 5.137 11.969 1 97.81 102 SER B O 1
ATOM 2340 N N . THR B 1 103 ? -1.89 4.633 10.141 1 98.44 103 THR B N 1
ATOM 2341 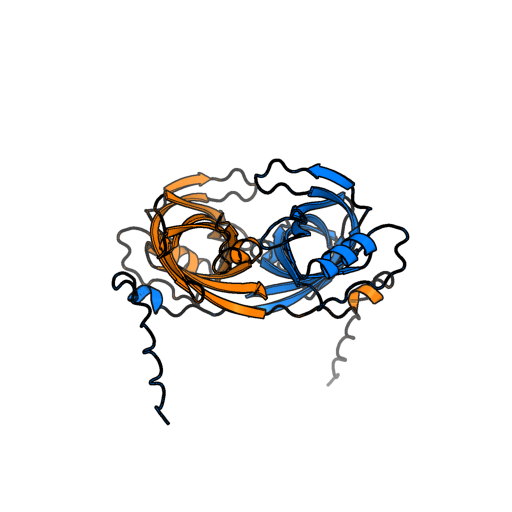C CA . THR B 1 103 ? -3.164 4.914 10.789 1 98.44 103 THR B CA 1
ATOM 2342 C C . THR B 1 103 ? -4.035 3.662 10.844 1 98.44 103 THR B C 1
ATOM 2344 O O . THR B 1 103 ? -3.889 2.764 10.008 1 98.44 103 THR B O 1
ATOM 2347 N N . ARG B 1 104 ? -4.859 3.623 11.812 1 98.5 104 ARG B N 1
ATOM 2348 C CA . ARG B 1 104 ? -5.953 2.664 11.945 1 98.5 104 ARG B CA 1
ATOM 2349 C C . ARG B 1 104 ? -7.191 3.324 12.539 1 98.5 104 ARG B C 1
ATOM 2351 O O . ARG B 1 104 ? -7.117 3.934 13.609 1 98.5 104 ARG B O 1
ATOM 2358 N N . TYR B 1 105 ? -8.305 3.137 11.844 1 98.56 105 TYR B N 1
ATOM 2359 C CA . TYR B 1 105 ? -9.523 3.803 12.305 1 98.56 105 TYR B CA 1
ATOM 2360 C C . TYR B 1 105 ? -10.766 3.123 11.734 1 98.56 105 TYR B C 1
ATOM 2362 O O . TYR B 1 105 ? -10.656 2.201 10.93 1 98.56 105 TYR B O 1
ATOM 2370 N N . LEU B 1 106 ? -11.883 3.574 12.258 1 98.44 106 LEU B N 1
ATOM 2371 C CA . LEU B 1 106 ? -13.156 2.955 11.914 1 98.44 106 LEU B CA 1
ATOM 2372 C C . LEU B 1 106 ? -14.07 3.951 11.211 1 98.44 106 LEU B C 1
ATOM 2374 O O . LEU B 1 106 ? -14.211 5.094 11.648 1 98.44 106 LEU B O 1
ATOM 2378 N N . LEU B 1 107 ? -14.625 3.496 10.086 1 98.25 107 LEU B N 1
ATOM 2379 C CA . LEU B 1 107 ? -15.727 4.207 9.445 1 98.25 107 LEU B CA 1
ATOM 2380 C C . LEU B 1 107 ? -17.062 3.602 9.844 1 98.25 107 LEU B C 1
ATOM 2382 O O . LEU B 1 107 ? -17.172 2.393 10.078 1 98.25 107 LEU B O 1
ATOM 2386 N N . ARG B 1 108 ? -18.062 4.422 9.938 1 98 108 ARG B N 1
ATOM 2387 C CA . ARG B 1 108 ? -19.453 3.994 9.984 1 98 108 ARG B CA 1
ATOM 2388 C C . ARG B 1 108 ? -20.234 4.555 8.797 1 98 108 ARG B C 1
ATOM 2390 O O . ARG B 1 108 ? -20.328 5.77 8.625 1 98 108 ARG B O 1
ATOM 2397 N N . THR B 1 109 ? -20.828 3.656 7.992 1 97.56 109 THR B N 1
ATOM 2398 C CA . THR B 1 109 ? -21.562 4.082 6.812 1 97.56 109 THR B CA 1
ATOM 2399 C C . THR B 1 109 ? -22.938 4.602 7.195 1 97.56 109 THR B C 1
ATOM 2401 O O . THR B 1 109 ? -23.406 4.371 8.312 1 97.56 109 THR B O 1
ATOM 2404 N N . HIS B 1 110 ? -23.594 5.266 6.219 1 96.62 110 HIS B N 1
ATOM 2405 C CA . HIS B 1 110 ? -24.906 5.848 6.41 1 96.62 110 HIS B CA 1
ATOM 2406 C C . HIS B 1 110 ? -25.938 4.777 6.738 1 96.62 110 HIS B C 1
ATOM 2408 O O . HIS B 1 110 ? -26.984 5.066 7.344 1 96.62 110 HIS B O 1
ATOM 2414 N N . ASP B 1 111 ? -25.688 3.625 6.328 1 96.44 111 ASP B N 1
ATOM 2415 C CA . ASP B 1 111 ? -26.594 2.51 6.582 1 96.44 111 ASP B CA 1
ATOM 2416 C C . ASP B 1 111 ? -26.016 1.562 7.633 1 96.44 111 ASP B C 1
ATOM 2418 O O . ASP B 1 111 ? -26.312 0.364 7.617 1 96.44 111 ASP B O 1
ATOM 2422 N N . SER B 1 112 ? -25.109 1.994 8.414 1 96.12 112 SER B N 1
ATOM 2423 C CA . SER B 1 112 ? -24.703 1.485 9.719 1 96.12 112 SER B CA 1
ATOM 2424 C C . SER B 1 112 ? -23.797 0.276 9.594 1 96.12 112 SER B C 1
ATOM 2426 O O . SER B 1 112 ? -23.828 -0.637 10.414 1 96.12 112 SER B O 1
ATOM 2428 N N . HIS B 1 113 ? -23.016 0.173 8.609 1 97.44 113 HIS B N 1
ATOM 2429 C CA . HIS B 1 113 ? -21.922 -0.793 8.531 1 97.44 113 HIS B CA 1
ATOM 2430 C C . HIS B 1 113 ? -20.609 -0.182 9.016 1 97.44 113 HIS B C 1
ATOM 2432 O O . HIS B 1 113 ? -20.328 0.991 8.758 1 97.44 113 HIS B O 1
ATOM 2438 N N . PHE B 1 114 ? -19.828 -1.031 9.664 1 98.06 114 PHE B N 1
ATOM 2439 C CA . PHE B 1 114 ? -18.5 -0.598 10.102 1 98.06 114 PHE B CA 1
ATOM 2440 C C . PHE B 1 114 ? -17.422 -1.104 9.148 1 98.06 114 PHE B C 1
ATOM 2442 O O . PHE B 1 114 ? -17.484 -2.242 8.68 1 98.06 114 PHE B O 1
ATOM 2449 N N . ILE B 1 115 ? -16.469 -0.236 8.883 1 98.12 115 ILE B N 1
ATOM 2450 C CA . ILE B 1 115 ? -15.336 -0.547 8.023 1 98.12 115 ILE B CA 1
ATOM 2451 C C . ILE B 1 115 ? -14.047 -0.085 8.695 1 98.12 115 ILE B C 1
ATOM 2453 O O . ILE B 1 115 ? -13.875 1.104 8.977 1 98.12 115 ILE B O 1
ATOM 2457 N N . GLN B 1 116 ? -13.195 -0.983 9.031 1 98.62 116 GLN B N 1
ATOM 2458 C CA . GLN B 1 116 ? -11.867 -0.627 9.508 1 98.62 116 GLN B CA 1
ATOM 2459 C C . GLN B 1 116 ? -10.961 -0.199 8.359 1 98.62 116 GLN B C 1
ATOM 2461 O O . GLN B 1 116 ? -10.922 -0.855 7.312 1 98.62 116 GLN B O 1
ATOM 2466 N N . VAL B 1 117 ? -10.242 0.893 8.562 1 98.75 117 VAL B N 1
ATOM 2467 C CA . VAL B 1 117 ? -9.312 1.392 7.562 1 98.75 117 VAL B CA 1
ATOM 2468 C C . VAL B 1 117 ? -7.895 1.408 8.133 1 98.75 117 VAL B C 1
ATOM 2470 O O . VAL B 1 117 ? -7.684 1.851 9.266 1 98.75 117 VAL B O 1
ATOM 2473 N N . GLN B 1 118 ? -7.012 0.903 7.375 1 98.62 118 GLN B N 1
ATOM 2474 C CA . GLN B 1 118 ? -5.586 1.028 7.66 1 98.62 118 GLN B CA 1
ATOM 2475 C C . GLN B 1 118 ? -4.855 1.734 6.52 1 98.62 118 GLN B C 1
ATOM 2477 O O . GLN B 1 118 ? -5.102 1.448 5.348 1 98.62 118 GLN B O 1
ATOM 2482 N N . THR B 1 119 ? -4.035 2.688 6.91 1 98.56 119 THR B N 1
ATOM 2483 C CA . THR B 1 119 ? -3.225 3.365 5.906 1 98.56 119 THR B CA 1
ATOM 2484 C C . THR B 1 119 ? -1.756 3.389 6.316 1 98.56 119 THR B C 1
ATOM 2486 O O . THR B 1 119 ? -1.44 3.389 7.508 1 98.56 119 THR B O 1
ATOM 2489 N N . ARG B 1 120 ? -0.914 3.34 5.379 1 98.31 120 ARG B N 1
ATOM 2490 C CA . ARG B 1 120 ? 0.523 3.551 5.52 1 98.31 120 ARG B CA 1
ATOM 2491 C C . ARG B 1 120 ? 1.062 4.422 4.391 1 98.31 120 ARG B C 1
ATOM 2493 O O . ARG B 1 120 ? 0.666 4.262 3.234 1 98.31 120 ARG B O 1
ATOM 2500 N N . GLY B 1 121 ? 1.972 5.246 4.754 1 98.31 121 GLY B N 1
ATOM 2501 C CA . GLY B 1 121 ? 2.551 6.062 3.697 1 98.31 121 GLY B CA 1
ATOM 2502 C C . GLY B 1 121 ? 3.514 7.113 4.215 1 98.31 121 GLY B C 1
ATOM 2503 O O . GLY B 1 121 ? 4.113 6.945 5.277 1 98.31 121 GLY B O 1
ATOM 2504 N N . TRP B 1 122 ? 3.682 8.156 3.328 1 98.12 122 TRP B N 1
ATOM 2505 C CA . TRP B 1 122 ? 4.73 9.125 3.615 1 98.12 122 TRP B CA 1
ATOM 2506 C C . TRP B 1 122 ? 4.266 10.539 3.281 1 98.12 122 TRP B C 1
ATOM 2508 O O . TRP B 1 122 ? 3.545 10.75 2.301 1 98.12 122 TRP B O 1
ATOM 2518 N N . ARG B 1 123 ? 4.734 11.414 4.07 1 97.69 123 ARG B N 1
ATOM 2519 C CA . ARG B 1 123 ? 4.742 12.836 3.74 1 97.69 123 ARG B CA 1
ATOM 2520 C C . ARG B 1 123 ? 6.164 13.344 3.541 1 97.69 123 ARG B C 1
ATOM 2522 O O . ARG B 1 123 ? 6.977 13.32 4.469 1 97.69 123 ARG B O 1
ATOM 2529 N N . THR B 1 124 ? 6.453 13.828 2.352 1 97.75 124 THR B N 1
ATOM 2530 C CA . THR B 1 124 ? 7.801 14.25 1.983 1 97.75 124 THR B CA 1
ATOM 2531 C C . THR B 1 124 ? 7.766 15.609 1.282 1 97.75 124 THR B C 1
ATOM 2533 O O . THR B 1 124 ? 6.707 16.047 0.83 1 97.75 124 THR B O 1
ATOM 2536 N N . GLY B 1 125 ? 8.914 16.234 1.23 1 96.88 125 GLY B N 1
ATOM 2537 C CA . GLY B 1 125 ? 9.062 17.547 0.596 1 96.88 125 GLY B CA 1
ATOM 2538 C C . GLY B 1 125 ? 10.242 18.328 1.127 1 96.88 125 GLY B C 1
ATOM 2539 O O . GLY B 1 125 ? 11.016 17.828 1.941 1 96.88 125 GLY B O 1
ATOM 2540 N N . PRO B 1 126 ? 10.352 19.562 0.59 1 96.94 126 PRO B N 1
ATOM 2541 C CA . PRO B 1 126 ? 11.43 20.391 1.11 1 96.94 126 PRO B CA 1
ATOM 2542 C C . PRO B 1 126 ? 11.328 20.625 2.615 1 96.94 126 PRO B C 1
ATOM 2544 O O . PRO B 1 126 ? 10.227 20.828 3.139 1 96.94 126 PRO B O 1
ATOM 2547 N N . PRO B 1 127 ? 12.469 20.625 3.252 1 95.75 127 PRO B N 1
ATOM 2548 C CA . PRO B 1 127 ? 12.461 20.734 4.715 1 95.75 127 PRO B CA 1
ATOM 2549 C C . PRO B 1 127 ? 11.719 21.984 5.207 1 95.75 127 PRO B C 1
ATOM 2551 O O . PRO B 1 127 ? 11 21.922 6.207 1 95.75 127 PRO B O 1
ATOM 2554 N N . HIS B 1 128 ? 11.875 23.125 4.516 1 94.62 128 HIS B N 1
ATOM 2555 C CA . HIS B 1 128 ? 11.227 24.344 4.98 1 94.62 128 HIS B CA 1
ATOM 2556 C C . HIS B 1 128 ? 9.711 24.25 4.863 1 94.62 128 HIS B C 1
ATOM 2558 O O . HIS B 1 128 ? 8.984 24.812 5.684 1 94.62 128 HIS B O 1
ATOM 2564 N N . ILE B 1 129 ? 9.211 23.516 3.867 1 95.56 129 ILE B N 1
ATOM 2565 C CA . ILE B 1 129 ? 7.781 23.281 3.699 1 95.56 129 ILE B CA 1
ATOM 2566 C C . ILE B 1 129 ? 7.273 22.359 4.793 1 95.56 129 ILE B C 1
ATOM 2568 O O . ILE B 1 129 ? 6.242 22.609 5.418 1 95.56 129 ILE B O 1
ATOM 2572 N N . LEU B 1 130 ? 8.016 21.266 5.055 1 95.12 130 LEU B N 1
ATOM 2573 C CA . LEU B 1 130 ? 7.605 20.297 6.062 1 95.12 130 LEU B CA 1
ATOM 2574 C C . LEU B 1 130 ? 7.625 20.922 7.453 1 95.12 130 LEU B C 1
ATOM 2576 O O . LEU B 1 130 ? 6.75 20.641 8.273 1 95.12 130 LEU B O 1
ATOM 2580 N N . SER B 1 131 ? 8.578 21.75 7.703 1 92 131 SER B N 1
ATOM 2581 C CA . SER B 1 131 ? 8.633 22.469 8.969 1 92 131 SER B CA 1
ATOM 2582 C C . SER B 1 131 ? 7.43 23.391 9.133 1 92 131 SER B C 1
ATOM 2584 O O . SER B 1 131 ? 6.836 23.453 10.211 1 92 131 SER B O 1
ATOM 2586 N N . ALA B 1 132 ? 7.09 24.047 8.102 1 91.31 132 ALA B N 1
ATOM 2587 C CA . ALA B 1 132 ? 5.938 24.953 8.133 1 91.31 132 ALA B CA 1
ATOM 2588 C C . ALA B 1 132 ? 4.648 24.188 8.406 1 91.31 132 ALA B C 1
ATOM 2590 O O . ALA B 1 132 ? 3.771 24.672 9.125 1 91.31 132 ALA B O 1
ATOM 2591 N N . LEU B 1 133 ? 4.527 23.062 7.812 1 90 133 LEU B N 1
ATOM 2592 C CA . LEU B 1 133 ? 3.348 22.219 8.016 1 90 133 LEU B CA 1
ATOM 2593 C C . LEU B 1 133 ? 3.205 21.828 9.484 1 90 133 LEU B C 1
ATOM 2595 O O . LEU B 1 133 ? 2.105 21.859 10.039 1 90 133 LEU B O 1
ATOM 2599 N N . SER B 1 134 ? 4.285 21.406 10.062 1 85.31 134 SER B N 1
ATOM 2600 C CA . SER B 1 134 ? 4.289 21.016 11.469 1 85.31 134 SER B CA 1
ATOM 2601 C C . SER B 1 134 ? 3.904 22.188 12.359 1 85.31 134 SER B C 1
ATOM 2603 O O . SER B 1 134 ? 3.154 22.031 13.328 1 85.31 134 SER B O 1
ATOM 2605 N N . SER B 1 135 ? 4.398 23.297 11.984 1 84 135 SER B N 1
ATOM 2606 C CA . SER B 1 135 ? 4.086 24.5 12.75 1 84 135 SER B CA 1
ATOM 2607 C C . SER B 1 135 ? 2.615 24.875 12.617 1 84 135 SER B C 1
ATOM 2609 O O . SER B 1 135 ? 1.991 25.312 13.586 1 84 135 SER B O 1
ATOM 2611 N N . ALA B 1 136 ? 2.129 24.688 11.492 1 81.12 136 ALA B N 1
ATOM 2612 C CA . ALA B 1 136 ? 0.744 25.047 11.211 1 81.12 136 ALA B CA 1
ATOM 2613 C C . ALA B 1 136 ? -0.23 24.188 11.992 1 81.12 136 ALA B C 1
ATOM 2615 O O . ALA B 1 136 ? -1.382 24.562 12.211 1 81.12 136 ALA B O 1
ATOM 2616 N N . ALA B 1 137 ? 0.185 23.016 12.398 1 76.25 137 ALA B N 1
ATOM 2617 C CA . ALA B 1 137 ? -0.664 22.078 13.141 1 76.25 137 ALA B CA 1
ATOM 2618 C C . ALA B 1 137 ? -0.767 22.5 14.609 1 76.25 137 ALA B C 1
ATOM 2620 O O . ALA B 1 137 ? -1.597 21.969 15.352 1 76.25 137 ALA B O 1
ATOM 2621 N N . ARG B 1 138 ? 0.048 23.359 14.961 1 73.75 138 ARG B N 1
ATOM 2622 C CA . ARG B 1 138 ? 0.054 23.797 16.359 1 73.75 138 ARG B CA 1
ATOM 2623 C C . ARG B 1 138 ? -0.972 24.906 16.578 1 73.75 138 ARG B C 1
ATOM 2625 O O . ARG B 1 138 ? -1.269 25.688 15.672 1 73.75 138 ARG B O 1
ATOM 2632 N N . GLU B 1 139 ? -1.437 24.844 17.719 1 72.56 139 GLU B N 1
ATOM 2633 C CA . GLU B 1 139 ? -2.393 25.875 18.078 1 72.56 139 GLU B CA 1
ATOM 2634 C C . GLU B 1 139 ? -1.758 27.266 17.984 1 72.56 139 GLU B C 1
ATOM 2636 O O . GLU B 1 139 ? -0.609 27.453 18.391 1 72.56 139 GLU B O 1
ATOM 2641 N N . GLY B 1 140 ? -2.414 28.172 17.391 1 71.12 140 GLY B N 1
ATOM 2642 C CA . GLY B 1 140 ? -2.002 29.562 17.406 1 71.12 140 GLY B CA 1
ATOM 2643 C C . GLY B 1 140 ? -1.143 29.938 16.203 1 71.12 140 GLY B C 1
ATOM 2644 O O . GLY B 1 140 ? -0.559 31.016 16.172 1 71.12 140 GLY B O 1
ATOM 2645 N N . PHE B 1 141 ? -1.066 29.016 15.305 1 77.12 141 PHE B N 1
ATOM 2646 C CA . PHE B 1 141 ? -0.256 29.328 14.133 1 77.12 141 PHE B CA 1
ATOM 2647 C C . PHE B 1 141 ? -0.933 30.391 13.273 1 77.12 141 PHE B C 1
ATOM 2649 O O . PHE B 1 141 ? -2.123 30.281 12.977 1 77.12 141 PHE B O 1
ATOM 2656 N N . GLU B 1 142 ? -0.206 31.469 12.867 1 74.44 142 GLU B N 1
ATOM 2657 C CA . GLU B 1 142 ? -0.723 32.562 12.062 1 74.44 142 GLU B CA 1
ATOM 2658 C C . GLU B 1 142 ? -0.03 32.625 10.703 1 74.44 142 GLU B C 1
ATOM 2660 O O . GLU B 1 142 ? -0.36 33.5 9.875 1 74.44 142 GLU B O 1
ATOM 2665 N N . GLY B 1 143 ? 0.659 31.75 10.305 1 77.94 143 GLY B N 1
ATOM 2666 C CA . GLY B 1 143 ? 1.386 31.812 9.047 1 77.94 143 GLY B CA 1
ATOM 2667 C C . GLY B 1 143 ? 0.66 31.125 7.902 1 77.94 143 GLY B C 1
ATOM 2668 O O . GLY B 1 143 ? -0.518 30.781 8.023 1 77.94 143 GLY B O 1
ATOM 2669 N N . GLU B 1 144 ? 1.24 31.219 6.766 1 83.62 144 GLU B N 1
ATOM 2670 C CA . GLU B 1 144 ? 0.684 30.578 5.586 1 83.62 144 GLU B CA 1
ATOM 2671 C C . GLU B 1 144 ? 0.887 29.062 5.645 1 83.62 144 GLU B C 1
ATOM 2673 O O . GLU B 1 144 ? 1.984 28.594 5.945 1 83.62 144 GLU B O 1
ATOM 2678 N N . VAL B 1 145 ? -0.177 28.406 5.398 1 84.31 145 VAL B N 1
ATOM 2679 C CA . VAL B 1 145 ? -0.114 26.953 5.352 1 84.31 145 VAL B CA 1
ATOM 2680 C C . VAL B 1 145 ? 0.346 26.5 3.969 1 84.31 145 VAL B C 1
ATOM 2682 O O . VAL B 1 145 ? -0.18 26.953 2.951 1 84.31 145 VAL B O 1
ATOM 2685 N N . PRO B 1 146 ? 1.353 25.672 3.922 1 91.75 146 PRO B N 1
ATOM 2686 C CA . PRO B 1 146 ? 1.778 25.172 2.613 1 91.75 146 PRO B CA 1
ATOM 2687 C C . PRO B 1 146 ? 0.631 24.547 1.816 1 91.75 146 PRO B C 1
ATOM 2689 O O . PRO B 1 146 ? -0.22 23.859 2.387 1 91.75 146 PRO B O 1
ATOM 2692 N N . GLY B 1 147 ? 0.651 24.844 0.485 1 92.19 147 GLY B N 1
ATOM 2693 C CA . GLY B 1 147 ? -0.366 24.281 -0.393 1 92.19 147 GLY B CA 1
ATOM 2694 C C . GLY B 1 147 ? -0.153 22.812 -0.698 1 92.19 147 GLY B C 1
ATOM 2695 O O . GLY B 1 147 ? 0.944 22.297 -0.503 1 92.19 147 GLY B O 1
ATOM 2696 N N . PRO B 1 148 ? -1.158 22.203 -1.192 1 93.06 148 PRO B N 1
ATOM 2697 C CA . PRO B 1 148 ? -1.129 20.766 -1.436 1 93.06 148 PRO B CA 1
ATOM 2698 C C . PRO B 1 148 ? -0.051 20.359 -2.438 1 93.06 148 PRO B C 1
ATOM 2700 O O . PRO B 1 148 ? 0.392 19.203 -2.439 1 93.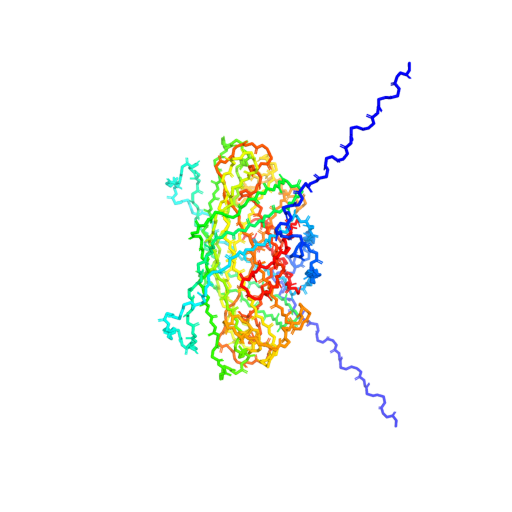06 148 PRO B O 1
ATOM 2703 N N . GLU B 1 149 ? 0.402 21.219 -3.229 1 95.12 149 GLU B N 1
ATOM 2704 C CA . GLU B 1 149 ? 1.357 20.875 -4.277 1 95.12 149 GLU B CA 1
ATOM 2705 C C . GLU B 1 149 ? 2.795 21.047 -3.793 1 95.12 149 GLU B C 1
ATOM 2707 O O . GLU B 1 149 ? 3.74 20.688 -4.496 1 95.12 149 GLU B O 1
ATOM 2712 N N . GLU B 1 150 ? 2.922 21.625 -2.676 1 96.19 150 GLU B N 1
ATOM 2713 C CA . GLU B 1 150 ? 4.254 21.984 -2.211 1 96.19 150 GLU B CA 1
ATOM 2714 C C . GLU B 1 150 ? 4.93 20.812 -1.493 1 96.19 150 GLU B C 1
ATOM 2716 O O . GLU B 1 150 ? 6.113 20.891 -1.158 1 96.19 150 GLU B O 1
ATOM 2721 N N . TYR B 1 151 ? 4.219 19.797 -1.21 1 96.81 151 TYR B N 1
ATOM 2722 C CA . TYR B 1 151 ? 4.719 18.562 -0.618 1 96.81 151 TYR B CA 1
ATOM 2723 C C . TYR B 1 151 ? 3.967 17.359 -1.165 1 96.81 151 TYR B C 1
ATOM 2725 O O . TYR B 1 151 ? 3.004 17.5 -1.922 1 96.81 151 TYR B O 1
ATOM 2733 N N . LYS B 1 152 ? 4.473 16.219 -0.901 1 97.69 152 LYS B N 1
ATOM 2734 C CA . LYS B 1 152 ? 3.828 14.977 -1.304 1 97.69 152 LYS B CA 1
ATOM 2735 C C . LYS B 1 152 ? 3.312 14.203 -0.09 1 97.69 152 LYS B C 1
ATOM 2737 O O . LYS B 1 152 ? 4.047 14 0.879 1 97.69 152 LYS B O 1
ATOM 2742 N N . PHE B 1 153 ? 2.107 13.93 -0.102 1 98.06 153 PHE B N 1
ATOM 2743 C CA . PHE B 1 153 ? 1.432 13.125 0.909 1 98.06 153 PHE B CA 1
ATOM 2744 C C . PHE B 1 153 ? 0.682 11.969 0.265 1 98.06 153 PHE B C 1
ATOM 2746 O O . PHE B 1 153 ? -0.388 12.156 -0.316 1 98.06 153 PHE B O 1
ATOM 2753 N N . ARG B 1 154 ? 1.27 10.742 0.39 1 98.75 154 ARG B N 1
ATOM 2754 C CA . ARG B 1 154 ? 0.732 9.562 -0.282 1 98.75 154 ARG B CA 1
ATOM 2755 C C . ARG B 1 154 ? 0.557 8.406 0.696 1 98.75 154 ARG B C 1
ATOM 2757 O O . ARG B 1 154 ? 1.404 8.188 1.564 1 98.75 154 ARG B O 1
ATOM 2764 N N . LEU B 1 155 ? -0.548 7.68 0.499 1 98.69 155 LEU B N 1
ATOM 2765 C CA . LEU B 1 155 ? -0.907 6.555 1.358 1 98.69 155 LEU B CA 1
ATOM 2766 C C . LEU B 1 155 ? -1.235 5.32 0.528 1 98.69 155 LEU B C 1
ATOM 2768 O O . LEU B 1 155 ? -1.76 5.434 -0.583 1 98.69 155 LEU B O 1
ATOM 2772 N N . CYS B 1 156 ? -0.943 4.195 1.038 1 98.81 156 CYS B N 1
ATOM 2773 C CA . CYS B 1 156 ? -1.634 2.961 0.682 1 98.81 156 CYS B CA 1
ATOM 2774 C C . CYS B 1 156 ? -2.752 2.656 1.672 1 98.81 156 CYS B C 1
ATOM 2776 O O . CYS B 1 156 ? -2.549 2.725 2.885 1 98.81 156 CYS B O 1
ATOM 2778 N N . VAL B 1 157 ? -3.912 2.322 1.166 1 98.81 157 VAL B N 1
ATOM 2779 C CA . VAL B 1 157 ? -5.113 2.174 1.985 1 98.81 157 VAL B CA 1
ATOM 2780 C C . VAL B 1 157 ? -5.676 0.765 1.823 1 98.81 157 VAL B C 1
ATOM 2782 O O . VAL B 1 157 ? -5.77 0.251 0.706 1 98.81 157 VAL B O 1
ATOM 2785 N N . GLU B 1 158 ? -6.02 0.16 2.877 1 98.62 158 GLU B N 1
ATOM 2786 C CA . 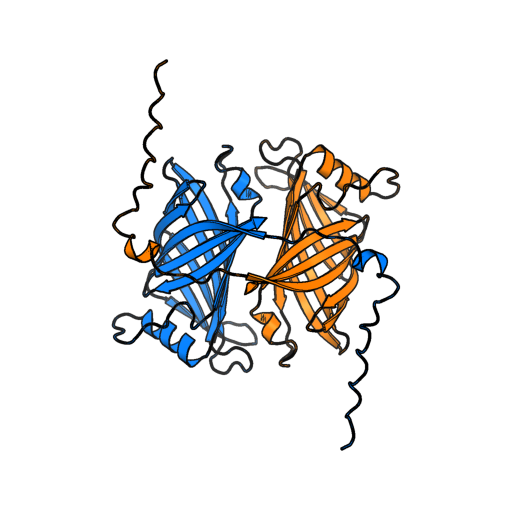GLU B 1 158 ? -6.758 -1.098 2.912 1 98.62 158 GLU B CA 1
ATOM 2787 C C . GLU B 1 158 ? -7.961 -1.005 3.848 1 98.62 158 GLU B C 1
ATOM 2789 O O . GLU B 1 158 ? -7.977 -0.19 4.77 1 98.62 158 GLU B O 1
ATOM 2794 N N . MET B 1 159 ? -8.938 -1.878 3.615 1 98.12 159 MET B N 1
ATOM 2795 C CA . MET B 1 159 ? -10.156 -1.874 4.426 1 98.12 159 MET B CA 1
ATOM 2796 C C . MET B 1 159 ? -10.57 -3.295 4.793 1 98.12 159 MET B C 1
ATOM 2798 O O . MET B 1 159 ? -10.219 -4.25 4.094 1 98.12 159 MET B O 1
ATOM 2802 N N . GLU B 1 160 ? -11.25 -3.344 5.855 1 96.38 160 GLU B N 1
ATOM 2803 C CA . GLU B 1 160 ? -11.844 -4.59 6.324 1 96.38 160 GLU B CA 1
ATOM 2804 C C . GLU B 1 160 ? -13.25 -4.355 6.871 1 96.38 160 GLU B C 1
ATOM 2806 O O . GLU B 1 160 ? -13.484 -3.41 7.625 1 96.38 160 GLU B O 1
ATOM 2811 N N . THR B 1 161 ? -14.156 -5.156 6.496 1 96.44 161 THR B N 1
ATOM 2812 C CA . THR B 1 161 ? -15.523 -5.086 7 1 96.44 161 THR B CA 1
ATOM 2813 C C . THR B 1 161 ? -16.141 -6.48 7.086 1 96.44 161 THR B C 1
ATOM 2815 O O . THR B 1 161 ? -15.797 -7.367 6.297 1 96.44 161 THR B O 1
ATOM 2818 N N . GLY B 1 162 ? -17.031 -6.715 8 1 91.94 162 GLY B N 1
ATOM 2819 C CA . GLY B 1 162 ? -17.797 -7.949 8.117 1 91.94 162 GLY B CA 1
ATOM 2820 C C . GLY B 1 162 ? -19.031 -7.98 7.246 1 91.94 162 GLY B C 1
ATOM 2821 O O . GLY B 1 162 ? -19.766 -8.977 7.227 1 91.94 162 GLY B O 1
ATOM 2822 N N . SER B 1 163 ? -19.234 -6.906 6.652 1 91.69 163 SER B N 1
ATOM 2823 C CA . SER B 1 163 ? -20.422 -6.848 5.809 1 91.69 163 SER B CA 1
ATOM 2824 C C . SER B 1 163 ? -20.344 -7.863 4.676 1 91.69 163 SER B C 1
ATOM 2826 O O . SER B 1 163 ? -19.297 -8.016 4.035 1 91.69 163 SER B O 1
ATOM 2828 N N . ARG B 1 164 ? -21.484 -8.492 4.387 1 87.94 164 ARG B N 1
ATOM 2829 C CA . ARG B 1 164 ? -21.562 -9.469 3.303 1 87.94 164 ARG B CA 1
ATOM 2830 C C . ARG B 1 164 ? -22.359 -8.922 2.123 1 87.94 164 ARG B C 1
ATOM 2832 O O . ARG B 1 164 ? -22.594 -9.633 1.143 1 87.94 164 ARG B O 1
ATOM 2839 N N . SER B 1 165 ? -22.703 -7.672 2.299 1 90.44 165 SER B N 1
ATOM 2840 C CA . SER B 1 165 ? -23.422 -7.047 1.194 1 90.44 165 SER B CA 1
ATOM 2841 C C . SER B 1 165 ? -22.5 -6.801 0.003 1 90.44 165 SER B C 1
ATOM 2843 O O . SER B 1 165 ? -21.328 -6.492 0.177 1 90.44 165 SER B O 1
ATOM 2845 N N . GLU B 1 166 ? -23.062 -6.859 -1.192 1 89.69 166 GLU B N 1
ATOM 2846 C CA . GLU B 1 166 ? -22.297 -6.605 -2.412 1 89.69 166 GLU B CA 1
ATOM 2847 C C . GLU B 1 166 ? -21.781 -5.172 -2.455 1 89.69 166 GLU B C 1
ATOM 2849 O O . GLU B 1 166 ? -20.766 -4.891 -3.113 1 89.69 166 GLU B O 1
ATOM 2854 N N . ARG B 1 167 ? -22.5 -4.383 -1.734 1 93.38 167 ARG B N 1
ATOM 2855 C CA . ARG B 1 167 ? -22.125 -2.973 -1.72 1 93.38 167 ARG B CA 1
ATOM 2856 C C . ARG B 1 167 ? -20.781 -2.77 -1.025 1 93.38 167 ARG B C 1
ATOM 2858 O O . ARG B 1 167 ? -20 -1.893 -1.407 1 93.38 167 ARG B O 1
ATOM 2865 N N . TYR B 1 168 ? -20.484 -3.656 -0.004 1 96.62 168 TYR B N 1
ATOM 2866 C CA . TYR B 1 168 ? -19.328 -3.344 0.817 1 96.62 168 TYR B CA 1
ATOM 2867 C C . TYR B 1 168 ? -18.344 -4.512 0.843 1 96.62 168 TYR B C 1
ATOM 2869 O O . TYR B 1 168 ? -17.172 -4.336 1.161 1 96.62 168 TYR B O 1
ATOM 2877 N N . ALA B 1 169 ? -18.797 -5.723 0.596 1 94.88 169 ALA B N 1
ATOM 2878 C CA . ALA B 1 169 ? -17.953 -6.906 0.767 1 94.88 169 ALA B CA 1
ATOM 2879 C C . ALA B 1 169 ? -16.672 -6.801 -0.06 1 94.88 169 ALA B C 1
ATOM 2881 O O . ALA B 1 169 ? -15.609 -7.223 0.384 1 94.88 169 ALA B O 1
ATOM 2882 N N . TRP B 1 170 ? -16.766 -6.207 -1.215 1 94.94 170 TRP B N 1
ATOM 2883 C CA . TRP B 1 170 ? -15.648 -6.121 -2.148 1 94.94 170 TRP B CA 1
ATOM 2884 C C . TRP B 1 170 ? -14.547 -5.227 -1.594 1 94.94 170 TRP B C 1
ATOM 2886 O O . TRP B 1 170 ? -13.391 -5.316 -2.023 1 94.94 170 TRP B O 1
ATOM 2896 N N . LEU B 1 171 ? -14.836 -4.406 -0.655 1 97.25 171 LEU B N 1
ATOM 2897 C CA . LEU B 1 171 ? -13.844 -3.525 -0.052 1 97.25 171 LEU B CA 1
ATOM 2898 C C . LEU B 1 171 ? -12.719 -4.332 0.586 1 97.25 171 LEU B C 1
ATOM 2900 O O . LEU B 1 171 ? -11.57 -3.891 0.612 1 97.25 171 LEU B O 1
ATOM 2904 N N . ASN B 1 172 ? -12.984 -5.574 1.049 1 96.12 172 ASN B N 1
ATOM 2905 C CA . ASN B 1 172 ? -12.055 -6.398 1.805 1 96.12 172 ASN B CA 1
ATOM 2906 C C . ASN B 1 172 ? -10.852 -6.812 0.955 1 96.12 172 ASN B C 1
ATOM 2908 O O . ASN B 1 172 ? -9.758 -7.027 1.479 1 96.12 172 ASN B O 1
ATOM 2912 N N . THR B 1 173 ? -11.031 -6.914 -0.332 1 96.75 173 THR B N 1
ATOM 2913 C CA . THR B 1 173 ? -9.961 -7.418 -1.188 1 96.75 173 THR B CA 1
ATOM 2914 C C . THR B 1 173 ? -9.477 -6.328 -2.139 1 96.75 173 THR B C 1
ATOM 2916 O O . THR B 1 173 ? -8.898 -6.625 -3.188 1 96.75 173 THR B O 1
ATOM 2919 N N . SER B 1 174 ? -9.773 -5.117 -1.791 1 97.25 174 SER B N 1
ATOM 2920 C CA . SER B 1 174 ? -9.352 -3.975 -2.596 1 97.25 174 SER B CA 1
ATOM 2921 C C . SER B 1 174 ? -8.289 -3.154 -1.875 1 97.25 174 SER B C 1
ATOM 2923 O O . SER B 1 174 ? -8.078 -3.318 -0.671 1 97.25 174 SER B O 1
ATOM 2925 N N . MET B 1 175 ? -7.57 -2.377 -2.643 1 98.5 175 MET B N 1
ATOM 2926 C CA . MET B 1 175 ? -6.57 -1.436 -2.145 1 98.5 175 MET B CA 1
ATOM 2927 C C . MET B 1 175 ? -6.691 -0.09 -2.852 1 98.5 175 MET B C 1
ATOM 2929 O O . MET B 1 175 ? -7.242 -0.008 -3.949 1 98.5 175 MET B O 1
ATOM 2933 N N . TRP B 1 176 ? -6.211 0.923 -2.225 1 98.81 176 TRP B N 1
ATOM 2934 C CA . TRP B 1 176 ? -6.266 2.268 -2.789 1 98.81 176 TRP B CA 1
ATOM 2935 C C . TRP B 1 176 ? -4.934 2.986 -2.611 1 98.81 176 TRP B C 1
ATOM 2937 O O . TRP B 1 176 ? -4.172 2.676 -1.692 1 98.81 176 TRP B O 1
ATOM 2947 N N . VAL B 1 177 ? -4.699 3.891 -3.453 1 98.88 177 VAL B N 1
ATOM 2948 C CA . VAL B 1 177 ? -3.705 4.938 -3.246 1 98.88 177 VAL B CA 1
ATOM 2949 C C . VAL B 1 177 ? -4.387 6.203 -2.727 1 98.88 177 VAL B C 1
ATOM 2951 O O . VAL B 1 177 ? -5.371 6.668 -3.307 1 98.88 177 VAL B O 1
ATOM 2954 N N . GLY B 1 178 ? -3.848 6.676 -1.678 1 98.75 178 GLY B N 1
ATOM 2955 C CA . GLY B 1 178 ? -4.348 7.938 -1.158 1 98.75 178 GLY B CA 1
ATOM 2956 C C . GLY B 1 178 ? -3.441 9.117 -1.479 1 98.75 178 GLY B C 1
ATOM 2957 O O . GLY B 1 178 ? -2.215 8.992 -1.438 1 98.75 178 GLY B O 1
ATOM 2958 N N . SER B 1 179 ? -4.008 10.227 -1.788 1 98.69 179 SER B N 1
ATOM 2959 C CA . SER B 1 179 ? -3.352 11.531 -1.878 1 98.69 179 SER B CA 1
ATOM 2960 C C . SER B 1 179 ? -3.926 12.508 -0.86 1 98.69 179 SER B C 1
ATOM 2962 O O . SER B 1 179 ? -5.121 12.812 -0.887 1 98.69 179 SER B O 1
ATOM 2964 N N . GLY B 1 180 ? -3.043 13.023 -0.033 1 97.44 180 GLY B N 1
ATOM 2965 C CA . GLY B 1 180 ? -3.57 13.727 1.123 1 97.44 180 GLY B CA 1
ATOM 2966 C C . GLY B 1 180 ? -3.061 15.156 1.237 1 97.44 180 GLY B C 1
ATOM 2967 O O . GLY B 1 180 ? -2.088 15.523 0.578 1 97.44 180 GLY B O 1
ATOM 2968 N N . VAL B 1 181 ? -3.771 15.883 2.115 1 95.5 181 VAL B N 1
ATOM 2969 C CA . VAL B 1 181 ? -3.395 17.234 2.529 1 95.5 181 VAL B CA 1
ATOM 2970 C C . VAL B 1 181 ? -3.635 17.391 4.027 1 95.5 181 VAL B C 1
ATOM 2972 O O . VAL B 1 181 ? -4.613 16.875 4.566 1 95.5 181 VAL B O 1
ATOM 2975 N N . ARG B 1 182 ? -2.68 18 4.605 1 91.69 182 ARG B N 1
ATOM 2976 C CA . ARG B 1 182 ? -2.855 18.422 5.996 1 91.69 182 ARG B CA 1
ATOM 2977 C C . ARG B 1 182 ? -3.385 19.844 6.074 1 91.69 182 ARG B C 1
ATOM 2979 O O . ARG B 1 182 ? -2.783 20.766 5.52 1 91.69 182 ARG B O 1
ATOM 2986 N N . SER B 1 183 ? -4.52 20.031 6.73 1 86.94 183 SER B N 1
ATOM 2987 C CA . SER B 1 183 ? -5.145 21.344 6.914 1 86.94 183 SER B CA 1
ATOM 2988 C C . SER B 1 183 ? -5.477 21.594 8.383 1 86.94 183 SER B C 1
ATOM 2990 O O . SER B 1 183 ? -6.566 21.25 8.844 1 86.94 183 SER B O 1
ATOM 2992 N N . GLY B 1 184 ? -4.496 22.281 9.039 1 82.69 184 GLY B N 1
ATOM 2993 C CA . GLY B 1 184 ? -4.695 22.469 10.469 1 82.69 184 GLY B CA 1
ATOM 2994 C C . GLY B 1 184 ? -4.82 21.172 11.234 1 82.69 184 GLY B C 1
ATOM 2995 O O . GLY B 1 184 ? -3.908 20.344 11.211 1 82.69 184 GLY B O 1
ATOM 2996 N N . ARG B 1 185 ? -6.035 20.938 11.82 1 86.81 185 ARG B N 1
ATOM 2997 C CA . ARG B 1 185 ? -6.262 19.734 12.602 1 86.81 185 ARG B CA 1
ATOM 2998 C C . ARG B 1 185 ? -7.07 18.703 11.812 1 86.81 185 ARG B C 1
ATOM 3000 O O . ARG B 1 185 ? -7.922 18.016 12.375 1 86.81 185 ARG B O 1
ATOM 3007 N N . GLN B 1 186 ? -6.875 18.828 10.547 1 92.5 186 GLN B N 1
ATOM 3008 C CA . GLN B 1 186 ? -7.539 17.859 9.688 1 92.5 186 GLN B CA 1
ATOM 3009 C C . GLN B 1 186 ? -6.566 17.266 8.672 1 92.5 186 GLN B C 1
ATOM 3011 O O . GLN B 1 186 ? -5.656 17.953 8.203 1 92.5 186 GLN B O 1
ATOM 3016 N N . VAL B 1 187 ? -6.785 16.062 8.438 1 95.88 187 VAL B N 1
ATOM 3017 C CA . VAL B 1 187 ? -6.223 15.422 7.25 1 95.88 187 VAL B CA 1
ATOM 3018 C C . VAL B 1 187 ? -7.34 15.102 6.262 1 95.88 187 VAL B C 1
ATOM 3020 O O . VAL B 1 187 ? -8.367 14.523 6.637 1 95.88 187 VAL B O 1
ATOM 3023 N N . ILE B 1 188 ? -7.145 15.555 5.059 1 97.19 188 ILE B N 1
ATOM 3024 C CA . ILE B 1 188 ? -8.062 15.266 3.957 1 97.19 188 ILE B CA 1
ATOM 3025 C C . ILE B 1 188 ? -7.348 14.438 2.895 1 97.19 188 ILE B C 1
ATOM 3027 O O . ILE B 1 188 ? -6.215 14.742 2.514 1 97.19 188 ILE B O 1
ATOM 3031 N N . TYR B 1 189 ? -8.031 13.312 2.428 1 98.12 189 TYR B N 1
ATOM 3032 C CA . TYR B 1 189 ? -7.375 12.656 1.308 1 98.12 189 TYR B CA 1
ATOM 3033 C C . TYR B 1 189 ? -8.398 12.062 0.346 1 98.12 189 TYR B C 1
ATOM 3035 O O . TYR B 1 189 ? -9.508 11.719 0.75 1 98.12 189 TYR B O 1
ATOM 3043 N N . ASP B 1 190 ? -7.988 12.109 -0.878 1 98.44 190 ASP B N 1
ATOM 3044 C CA . ASP B 1 190 ? -8.656 11.336 -1.92 1 98.44 190 ASP B CA 1
ATOM 30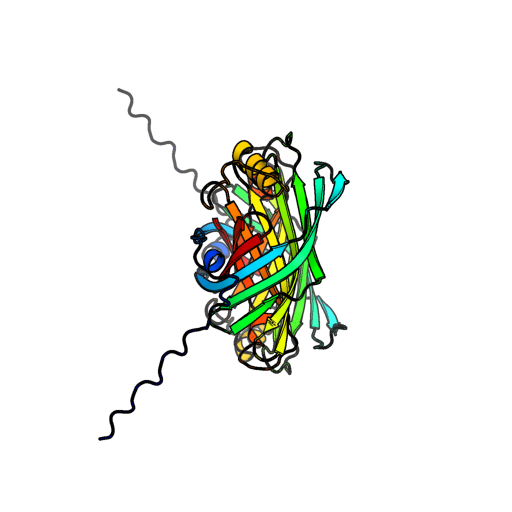45 C C . ASP B 1 190 ? -8.047 9.938 -2.045 1 98.44 190 ASP B C 1
ATOM 3047 O O . ASP B 1 190 ? -6.824 9.789 -2.057 1 98.44 190 ASP B O 1
ATOM 3051 N N . ALA B 1 191 ? -8.93 9 -2.113 1 98.69 191 ALA B N 1
ATOM 3052 C CA . ALA B 1 191 ? -8.484 7.621 -2.32 1 98.69 191 ALA B CA 1
ATOM 3053 C C . ALA B 1 191 ? -8.844 7.137 -3.723 1 98.69 191 ALA B C 1
ATOM 3055 O O . ALA B 1 191 ? -9.977 7.32 -4.18 1 98.69 191 ALA B O 1
ATOM 3056 N N . TYR B 1 192 ? -7.891 6.543 -4.348 1 98.81 192 TYR B N 1
ATOM 3057 C CA . TYR B 1 192 ? -8.031 6.008 -5.695 1 98.81 192 TYR B CA 1
ATOM 3058 C C . TYR B 1 192 ? -7.91 4.488 -5.695 1 98.81 192 TYR B C 1
ATOM 3060 O O . TYR B 1 192 ? -6.895 3.943 -5.262 1 98.81 192 TYR B O 1
ATOM 3068 N N . LEU B 1 193 ? -8.914 3.844 -6.172 1 98.69 193 LEU B N 1
ATOM 3069 C CA . LEU B 1 193 ? -8.938 2.387 -6.25 1 98.69 193 LEU B CA 1
ATOM 3070 C C . LEU B 1 193 ? -7.883 1.877 -7.227 1 98.69 193 LEU B C 1
ATOM 3072 O O . LEU B 1 193 ? -7.742 2.408 -8.328 1 98.69 193 LEU B O 1
ATOM 3076 N N . ILE B 1 194 ? -7.168 0.907 -6.797 1 98.62 194 ILE B N 1
ATOM 3077 C CA . ILE B 1 194 ? -6.191 0.249 -7.66 1 98.62 194 ILE B CA 1
ATOM 3078 C C . ILE B 1 194 ? -6.883 -0.834 -8.484 1 98.62 194 ILE B C 1
ATOM 3080 O O . ILE B 1 194 ? -7.375 -1.821 -7.938 1 98.62 194 ILE B O 1
ATOM 3084 N N . GLU B 1 195 ? -6.852 -0.59 -9.781 1 96.25 195 GLU B N 1
ATOM 3085 C CA . GLU B 1 195 ? -7.492 -1.555 -10.672 1 96.25 195 GLU B CA 1
ATOM 3086 C C . GLU B 1 195 ? -6.453 -2.381 -11.43 1 96.25 195 GLU B C 1
ATOM 3088 O O . GLU B 1 195 ? -5.398 -1.868 -11.805 1 96.25 195 GLU B O 1
#

Organism: Rhodotorula toruloides (NCBI:txid5286)

Foldseek 3Di:
DPPPDPDPPPPPPPPPVCVVVVPDDDDDKDWAWFKKWKWFKDAKDWPAWDPDPQIFTWIKIWTQKIWMDGPLFIFMWHGDKIKTKTFGDQPDDPFHRKIWIWIWTWTATPVGWIKIKIKTDIKGADPVLSVQQSQLLDPPDDDDHDDLVRIWDKIKMAMDTPDPDPSCHVSHVWIWMWTWDDDHRMIMITTITID/DPPPDPDPPPPPPPPPVCVVVVPDDDDDKDWAWFKKWKWFKDAKDWPAWDPDPQIFTWIKIWTQKIWMDGPLFIFMWHGDKIKTKTFGDQPDDPFHRKIWIWIWTWTATPVGWIKIKIKIDIKGADPVLSVQQSQLLDPPDDDDHDDLVRIWDKIKMAMDTPDPDPSCHVSHVWIWMWTWDDDHRMIMITTITID

Nearest PDB structures (foldseek):
  4pux-assembly1_A  TM=8.516E-01  e=1.841E-14  Acinetobacter baumannii AYE
  3c5o-assembly1_D  TM=9.385E-01  e=4.518E-13  Rhodopseudomonas palustris CGA009
  3c5o-assembly1_A  TM=9.299E-01  e=6.128E-13  Rhodopseudomonas palustris CGA009
  3g7g-assembly2_H  TM=8.866E-01  e=4.444E-12  Clostridium acetobutylicum ATCC 824
  3g7g-assembly1_D  TM=8.810E-01  e=6.238E-11  Clostridium acetobutylicum ATCC 824